Protein AF-A0A1C7M699-F1 (afdb_monomer_lite)

InterPro domains:
  IPR032675 Leucine-rich repeat domain superfamily [G3DSA:3.80.10.10] (109-268)

Structure (mmCIF, N/CA/C/O backbone):
data_AF-A0A1C7M699-F1
#
_entry.id   AF-A0A1C7M699-F1
#
loop_
_atom_site.group_PDB
_atom_site.id
_atom_site.type_symbol
_atom_site.label_atom_id
_atom_site.label_alt_id
_atom_site.label_comp_id
_atom_site.label_asym_id
_atom_site.label_entity_id
_atom_site.label_seq_id
_atom_site.pdbx_PDB_ins_code
_atom_site.Cartn_x
_atom_site.Cartn_y
_atom_site.Cartn_z
_atom_site.occupancy
_atom_site.B_iso_or_equiv
_atom_site.auth_seq_id
_atom_site.auth_comp_id
_atom_site.auth_asym_id
_atom_site.auth_atom_id
_atom_site.pdbx_PDB_model_num
ATOM 1 N N . MET A 1 1 ? 12.541 -23.273 16.757 1.00 56.81 1 MET A N 1
ATOM 2 C CA . MET A 1 1 ? 13.569 -22.897 15.774 1.00 56.81 1 MET A CA 1
ATOM 3 C C . MET A 1 1 ? 14.566 -22.031 16.507 1.00 56.81 1 MET A C 1
ATOM 5 O O . MET A 1 1 ? 14.138 -21.080 17.155 1.00 56.81 1 MET A O 1
ATOM 9 N N . GLY A 1 2 ? 15.830 -22.435 16.511 1.00 75.44 2 GLY A N 1
ATOM 10 C CA . GLY A 1 2 ? 16.943 -21.612 16.969 1.00 75.44 2 GLY A CA 1
ATOM 11 C C . GLY A 1 2 ? 17.259 -20.504 15.962 1.00 75.44 2 GLY A C 1
ATOM 12 O O . GLY A 1 2 ? 16.829 -20.591 14.807 1.00 75.44 2 GLY A O 1
ATOM 13 N N . CYS A 1 3 ? 17.984 -19.454 16.363 1.00 78.88 3 CYS A N 1
ATOM 14 C CA . CYS A 1 3 ? 18.378 -18.413 15.412 1.00 78.88 3 CYS A CA 1
ATOM 15 C C . CYS A 1 3 ? 19.473 -18.895 14.441 1.00 78.88 3 CYS A C 1
ATOM 17 O O . CYS A 1 3 ? 19.679 -18.270 13.405 1.00 78.88 3 CYS A O 1
ATOM 19 N N . TRP A 1 4 ? 20.127 -20.030 14.732 1.00 81.00 4 TRP A N 1
ATOM 20 C CA . TRP A 1 4 ? 21.183 -20.646 13.910 1.00 81.00 4 TRP A CA 1
ATOM 21 C C . TRP A 1 4 ? 20.722 -21.840 13.059 1.00 81.00 4 TRP A C 1
ATOM 23 O O . TRP A 1 4 ? 21.556 -22.561 12.520 1.00 81.00 4 TRP A O 1
ATOM 33 N N . ASP A 1 5 ? 19.416 -22.076 12.909 1.00 78.94 5 ASP A N 1
ATOM 34 C CA . ASP A 1 5 ? 18.894 -23.225 12.143 1.00 78.94 5 ASP A CA 1
ATOM 35 C C . ASP A 1 5 ? 19.101 -23.100 10.602 1.00 78.94 5 ASP A C 1
ATOM 37 O O . ASP A 1 5 ? 18.565 -23.905 9.839 1.00 78.94 5 ASP A O 1
ATOM 41 N N . GLY A 1 6 ? 19.884 -22.121 10.122 1.00 72.81 6 GLY A N 1
ATOM 42 C CA . GLY A 1 6 ? 20.216 -21.886 8.708 1.00 72.81 6 GLY A CA 1
ATOM 43 C C . GLY A 1 6 ? 21.717 -21.671 8.458 1.00 72.81 6 GLY A C 1
ATOM 44 O O . GLY A 1 6 ? 22.485 -21.454 9.389 1.00 72.81 6 GLY A O 1
ATOM 45 N N . ASP A 1 7 ? 22.141 -21.735 7.191 1.00 73.06 7 ASP A N 1
ATOM 46 C CA . ASP A 1 7 ? 23.533 -21.477 6.781 1.00 73.06 7 ASP A CA 1
ATOM 47 C C . ASP A 1 7 ? 23.835 -19.971 6.852 1.00 73.06 7 ASP A C 1
ATOM 49 O O . ASP A 1 7 ? 23.342 -19.188 6.038 1.00 73.06 7 ASP A O 1
ATOM 53 N N . ASN A 1 8 ? 24.598 -19.556 7.863 1.00 74.62 8 ASN A N 1
ATOM 54 C CA . ASN A 1 8 ? 24.895 -18.156 8.152 1.00 74.62 8 ASN A CA 1
ATOM 55 C C . ASN A 1 8 ? 26.379 -17.943 8.479 1.00 74.62 8 ASN A C 1
ATOM 57 O O . ASN A 1 8 ? 26.758 -17.481 9.556 1.00 74.62 8 ASN A O 1
ATOM 61 N N . ASN A 1 9 ? 27.229 -18.224 7.493 1.00 79.31 9 ASN A N 1
ATOM 62 C CA . ASN A 1 9 ? 28.676 -17.987 7.579 1.00 79.31 9 ASN A CA 1
ATOM 63 C C . ASN A 1 9 ? 29.046 -16.525 7.896 1.00 79.31 9 ASN A C 1
ATOM 65 O O . ASN A 1 9 ? 30.159 -16.268 8.350 1.00 79.31 9 ASN A O 1
ATOM 69 N N . ASP A 1 10 ? 28.113 -15.587 7.691 1.00 81.94 10 ASP A N 1
ATOM 70 C CA . ASP A 1 10 ? 28.313 -14.159 7.926 1.00 81.94 10 ASP A CA 1
ATOM 71 C C . ASP A 1 10 ? 27.672 -13.627 9.223 1.00 81.94 10 ASP A C 1
ATOM 73 O O . ASP A 1 10 ? 27.629 -12.420 9.452 1.00 81.94 10 ASP A O 1
ATOM 77 N N . GLY A 1 11 ? 27.164 -14.503 10.093 1.00 88.50 11 GLY A N 1
ATOM 78 C CA . GLY A 1 11 ? 26.433 -14.104 11.299 1.00 88.50 11 GLY A CA 1
ATOM 79 C C . GLY A 1 11 ? 24.981 -13.696 11.024 1.00 88.50 11 GLY A C 1
ATOM 80 O O . GLY A 1 11 ? 24.421 -13.972 9.963 1.00 88.50 11 GLY A O 1
ATOM 81 N N . ILE A 1 12 ? 24.333 -13.083 12.018 1.00 90.69 12 ILE A N 1
ATOM 82 C CA . ILE A 1 12 ? 22.897 -12.753 11.986 1.00 90.69 12 ILE A CA 1
ATOM 83 C C . ILE A 1 12 ? 22.698 -11.276 12.326 1.00 90.69 12 ILE A C 1
ATOM 85 O O . ILE A 1 12 ? 23.305 -10.777 13.266 1.00 90.69 12 ILE A O 1
ATOM 89 N N . CYS A 1 13 ? 21.813 -10.579 11.613 1.00 93.69 13 CYS A N 1
ATOM 90 C CA . CYS A 1 13 ? 21.301 -9.278 12.046 1.00 93.69 13 CYS A CA 1
ATOM 91 C C . CYS A 1 13 ? 19.999 -9.485 12.828 1.00 93.69 13 CYS A C 1
ATOM 93 O O . CYS A 1 13 ? 19.060 -10.093 12.313 1.00 93.69 13 CYS A O 1
ATOM 95 N N . VAL A 1 14 ? 19.944 -8.988 14.061 1.00 94.62 14 VAL A N 1
ATOM 96 C CA . VAL A 1 14 ? 18.761 -9.052 14.923 1.00 94.62 14 VAL A CA 1
ATOM 97 C C . VAL A 1 14 ? 18.186 -7.651 15.059 1.00 94.62 14 VAL A C 1
ATOM 99 O O . VAL A 1 14 ? 18.906 -6.714 15.401 1.00 94.62 14 VAL A O 1
ATOM 102 N N . ILE A 1 15 ? 16.883 -7.518 14.813 1.00 95.62 15 ILE A N 1
ATOM 103 C CA . ILE A 1 15 ? 16.127 -6.282 15.015 1.00 95.62 15 ILE A CA 1
ATOM 104 C C . ILE A 1 15 ? 14.999 -6.597 15.993 1.00 95.62 15 ILE A C 1
ATOM 106 O O . ILE A 1 15 ? 14.105 -7.384 15.683 1.00 95.62 15 ILE A O 1
ATOM 110 N N . ASP A 1 16 ? 15.051 -5.990 17.172 1.00 93.69 16 ASP A N 1
ATOM 111 C CA . ASP A 1 16 ? 13.983 -6.067 18.160 1.00 93.69 16 ASP A CA 1
ATOM 112 C C . ASP A 1 16 ? 12.990 -4.923 17.927 1.00 93.69 16 ASP A C 1
ATOM 114 O O . ASP A 1 16 ? 13.320 -3.741 18.060 1.00 93.69 16 ASP A O 1
ATOM 118 N N . ILE A 1 17 ? 11.766 -5.308 17.566 1.00 94.25 17 ILE A N 1
ATOM 119 C CA . ILE A 1 17 ? 10.632 -4.419 17.293 1.00 94.25 17 ILE A CA 1
ATOM 120 C C . ILE A 1 17 ? 9.542 -4.521 18.368 1.00 94.25 17 ILE A C 1
ATOM 122 O O . ILE A 1 17 ? 8.412 -4.097 18.131 1.00 94.25 17 ILE A O 1
ATOM 126 N N . THR A 1 18 ? 9.859 -5.077 19.545 1.00 86.19 18 THR A N 1
ATOM 127 C CA . THR A 1 18 ? 8.905 -5.219 20.661 1.00 86.19 18 THR A CA 1
ATOM 128 C C . THR A 1 18 ? 8.267 -3.879 21.029 1.00 86.19 18 THR A C 1
ATOM 130 O O . THR A 1 18 ? 7.071 -3.817 21.309 1.00 86.19 18 THR A O 1
ATOM 133 N N . ASN A 1 19 ? 9.040 -2.789 20.960 1.00 85.44 19 ASN A N 1
ATOM 134 C CA . ASN A 1 19 ? 8.513 -1.429 20.939 1.00 85.44 19 ASN A CA 1
ATOM 135 C C . ASN A 1 19 ? 8.731 -0.807 19.546 1.00 85.44 19 ASN A C 1
ATOM 137 O O . ASN A 1 19 ? 9.832 -0.329 19.269 1.00 85.44 19 ASN A O 1
ATOM 141 N N . PRO A 1 20 ? 7.702 -0.743 18.680 1.00 80.69 20 PRO A N 1
ATOM 142 C CA . PRO A 1 20 ? 7.838 -0.184 17.334 1.00 80.69 20 PRO A CA 1
ATOM 143 C C . PRO A 1 20 ? 8.286 1.285 17.292 1.00 80.69 20 PRO A C 1
ATOM 145 O O . PRO A 1 20 ? 8.799 1.733 16.270 1.00 80.69 20 PRO A O 1
ATOM 148 N N . ALA A 1 21 ? 8.093 2.041 18.380 1.00 80.75 21 ALA A N 1
ATOM 149 C CA . ALA A 1 21 ? 8.524 3.436 18.484 1.00 80.75 21 ALA A CA 1
ATOM 150 C C . ALA A 1 21 ? 9.994 3.599 18.924 1.00 80.75 21 ALA A C 1
ATOM 152 O O . ALA A 1 21 ? 10.534 4.697 18.817 1.00 80.75 21 ALA A O 1
ATOM 153 N N . ASP A 1 22 ? 10.632 2.535 19.420 1.00 88.38 22 ASP A N 1
ATOM 154 C CA . ASP A 1 22 ? 12.023 2.519 19.900 1.00 88.38 22 ASP A CA 1
ATOM 155 C C . ASP A 1 22 ? 12.692 1.175 19.539 1.00 88.38 22 ASP A C 1
ATOM 157 O O . ASP A 1 22 ? 12.978 0.364 20.429 1.00 88.38 22 ASP A O 1
ATOM 161 N N . PRO A 1 23 ? 12.884 0.882 18.236 1.00 93.69 23 PRO A N 1
ATOM 162 C CA . PRO A 1 23 ? 13.490 -0.371 17.811 1.00 93.69 23 PRO A CA 1
ATOM 163 C C . PRO A 1 23 ? 14.959 -0.438 18.239 1.00 93.69 23 PRO A C 1
ATOM 165 O O . PRO A 1 23 ? 15.664 0.574 18.295 1.00 93.69 23 PRO A O 1
ATOM 168 N N . SER A 1 24 ? 15.444 -1.650 18.489 1.00 96.31 24 SER A N 1
ATOM 169 C CA . SER A 1 24 ? 16.857 -1.893 18.782 1.00 96.31 24 SER A CA 1
ATOM 170 C C . SER A 1 24 ? 17.455 -2.938 17.847 1.00 96.31 24 SER A C 1
ATOM 172 O O . SER A 1 24 ? 16.728 -3.711 17.227 1.00 96.31 24 SER A O 1
ATOM 174 N N . TYR A 1 25 ? 18.780 -2.941 17.696 1.00 96.88 25 TYR A N 1
ATOM 175 C CA . TYR A 1 25 ? 19.470 -3.873 16.801 1.00 96.88 25 TYR A CA 1
ATOM 176 C C . TYR A 1 25 ? 20.740 -4.462 17.417 1.00 96.88 25 TYR A C 1
ATOM 178 O O . TYR A 1 25 ? 21.333 -3.883 18.325 1.00 96.88 25 TYR A O 1
ATOM 186 N N . CYS A 1 26 ? 21.195 -5.596 16.899 1.00 97.12 26 CYS A N 1
ATOM 187 C CA . CYS A 1 26 ? 22.586 -6.022 17.018 1.00 97.12 26 CYS A CA 1
ATOM 188 C C . CYS A 1 26 ? 22.962 -6.936 15.849 1.00 97.12 26 CYS A C 1
ATOM 190 O O . CYS A 1 26 ? 22.103 -7.456 15.136 1.00 97.12 26 CYS A O 1
ATOM 192 N N . PHE A 1 27 ? 24.259 -7.147 15.668 1.00 95.75 27 PHE A N 1
ATOM 193 C CA . PHE A 1 27 ? 24.766 -8.251 14.864 1.00 95.75 27 PHE A CA 1
ATOM 194 C C . PHE A 1 27 ? 25.201 -9.366 15.802 1.00 95.75 27 PHE A C 1
ATOM 196 O O . PHE A 1 27 ? 25.768 -9.086 16.848 1.00 95.75 27 PHE A O 1
ATOM 203 N N . VAL A 1 28 ? 24.961 -10.622 15.460 1.00 94.25 28 VAL A N 1
ATOM 204 C CA . VAL A 1 28 ? 25.408 -11.756 16.265 1.00 94.25 28 VAL A CA 1
ATOM 205 C C . VAL A 1 28 ? 26.428 -12.548 15.472 1.00 94.25 28 VAL A C 1
ATOM 207 O O . VAL A 1 28 ? 26.118 -13.097 14.414 1.00 94.25 28 VAL A O 1
ATOM 210 N N . LEU A 1 29 ? 27.635 -12.627 16.023 1.00 90.94 29 LEU A N 1
ATOM 211 C CA . LEU A 1 29 ? 28.705 -13.503 15.562 1.00 90.94 29 LEU A CA 1
ATOM 212 C C . LEU A 1 29 ? 29.189 -14.309 16.769 1.00 90.94 29 LEU A C 1
ATOM 214 O O . LEU A 1 29 ? 29.319 -13.757 17.858 1.00 90.94 29 LEU A O 1
ATOM 218 N N . ASP A 1 30 ? 29.370 -15.620 16.611 1.00 86.44 30 ASP A N 1
ATOM 219 C CA . ASP A 1 30 ? 29.814 -16.515 17.692 1.00 86.44 30 ASP A CA 1
ATOM 220 C C . ASP A 1 30 ? 29.001 -16.402 19.001 1.00 86.44 30 ASP A C 1
ATOM 222 O O . ASP A 1 30 ? 29.511 -16.613 20.100 1.00 86.44 30 ASP A O 1
ATOM 226 N N . ARG A 1 31 ? 27.692 -16.128 18.880 1.00 85.56 31 ARG A N 1
ATOM 227 C CA . ARG A 1 31 ? 26.733 -15.947 19.994 1.00 85.56 31 ARG A CA 1
ATOM 228 C C . ARG A 1 31 ? 26.980 -14.715 20.869 1.00 85.56 31 ARG A C 1
ATOM 230 O O . ARG A 1 31 ? 26.417 -14.625 21.961 1.00 85.56 31 ARG A O 1
ATOM 237 N N . GLU A 1 32 ? 27.751 -13.750 20.386 1.00 91.06 32 GLU A N 1
ATOM 238 C CA . GLU A 1 32 ? 27.921 -12.459 21.043 1.00 91.06 32 GLU A CA 1
ATOM 239 C C . GLU A 1 32 ? 27.205 -11.352 20.259 1.00 91.06 32 GLU A C 1
ATOM 241 O O . GLU A 1 32 ? 27.366 -11.265 19.040 1.00 91.06 32 GLU A O 1
ATOM 246 N N . PRO A 1 33 ? 26.404 -10.498 20.927 1.00 95.44 33 PRO A N 1
ATOM 247 C CA . PRO A 1 33 ? 25.862 -9.307 20.296 1.00 95.44 33 PRO A CA 1
ATOM 248 C C . PRO A 1 33 ? 26.978 -8.279 20.081 1.00 95.44 33 PRO A C 1
ATOM 250 O O . PRO A 1 33 ? 27.633 -7.834 21.024 1.00 95.44 33 PRO A O 1
ATOM 253 N N . LEU A 1 34 ? 27.143 -7.874 18.832 1.00 96.00 34 LEU A N 1
ATOM 254 C CA . LEU A 1 34 ? 28.093 -6.897 18.332 1.00 96.00 34 LEU A CA 1
ATOM 255 C C . LEU A 1 34 ? 27.352 -5.645 17.858 1.00 96.00 34 LEU A C 1
ATOM 257 O O . LEU A 1 34 ? 26.265 -5.717 17.275 1.00 96.00 34 LEU A O 1
ATOM 261 N N . SER A 1 35 ? 27.970 -4.486 18.068 1.00 95.75 35 SER A N 1
ATOM 262 C CA . SER A 1 35 ? 27.571 -3.256 17.388 1.00 95.75 35 SER A CA 1
ATOM 263 C C . SER A 1 35 ? 27.876 -3.336 15.894 1.00 95.75 35 SER A C 1
ATOM 265 O O . SER A 1 35 ? 28.683 -4.157 15.451 1.00 95.75 35 SER A O 1
ATOM 267 N N . GLY A 1 36 ? 27.277 -2.446 15.099 1.00 93.44 36 GLY A N 1
ATOM 268 C CA . GLY A 1 36 ? 27.595 -2.368 13.673 1.00 93.44 36 GLY A CA 1
ATOM 269 C C . GLY A 1 36 ? 29.070 -2.113 13.379 1.00 93.44 36 GLY A C 1
ATOM 270 O O . GLY A 1 36 ? 29.613 -2.680 12.434 1.00 93.44 36 GLY A O 1
ATOM 271 N N . GLU A 1 37 ? 29.739 -1.331 14.229 1.00 94.88 37 GLU A N 1
ATOM 272 C CA . GLU A 1 37 ? 31.186 -1.130 14.147 1.00 94.88 37 GLU A CA 1
ATOM 273 C C . GLU A 1 37 ? 31.958 -2.412 14.460 1.00 94.88 37 GLU A C 1
ATOM 275 O O . GLU A 1 37 ? 32.829 -2.807 13.693 1.00 94.88 37 GLU A O 1
ATOM 280 N N . GLN A 1 38 ? 31.632 -3.093 15.558 1.00 95.31 38 GLN A N 1
ATOM 281 C CA . GLN A 1 38 ? 32.324 -4.328 15.928 1.00 95.31 38 GLN A CA 1
ATOM 282 C C . GLN A 1 38 ? 32.173 -5.396 14.841 1.00 95.31 38 GLN A C 1
ATOM 284 O O . GLN A 1 38 ? 33.153 -6.034 14.469 1.00 95.31 38 GLN A O 1
ATOM 289 N N . TYR A 1 39 ? 30.968 -5.535 14.287 1.00 94.31 39 TYR A N 1
ATOM 290 C CA . TYR A 1 39 ? 30.682 -6.488 13.223 1.00 94.31 39 TYR A CA 1
ATOM 291 C C . TYR A 1 39 ? 31.450 -6.177 11.934 1.00 94.31 39 TYR A C 1
ATOM 293 O O . TYR A 1 39 ? 32.164 -7.039 11.423 1.00 94.31 39 TYR A O 1
ATOM 301 N N . ILE A 1 40 ? 31.375 -4.941 11.418 1.00 92.38 40 ILE A N 1
ATOM 302 C CA . ILE A 1 40 ? 32.048 -4.596 10.155 1.00 92.38 40 ILE A CA 1
ATOM 303 C C . ILE A 1 40 ? 33.575 -4.710 10.271 1.00 92.38 40 ILE A C 1
ATOM 305 O O . ILE A 1 40 ? 34.236 -5.077 9.300 1.00 92.38 40 ILE A O 1
ATOM 309 N N . ARG A 1 41 ? 34.142 -4.461 11.461 1.00 92.25 41 ARG A N 1
ATOM 310 C CA . ARG A 1 41 ? 35.585 -4.577 11.722 1.00 92.25 41 ARG A CA 1
ATOM 311 C C . ARG A 1 41 ? 36.096 -6.012 11.731 1.00 92.25 41 ARG A C 1
ATOM 313 O O . ARG A 1 41 ? 37.281 -6.205 11.470 1.00 92.25 41 ARG A O 1
ATOM 320 N N . THR A 1 42 ? 35.230 -7.001 11.941 1.00 90.56 42 THR A N 1
ATOM 321 C CA . THR A 1 42 ? 35.590 -8.414 11.757 1.00 90.56 42 THR A CA 1
ATOM 322 C C . THR A 1 42 ? 35.960 -8.719 10.301 1.00 90.56 42 THR A C 1
ATOM 324 O O . THR A 1 42 ? 36.857 -9.518 10.047 1.00 90.56 42 THR A O 1
ATOM 327 N N . TYR A 1 43 ? 35.317 -8.045 9.342 1.00 85.94 43 TYR A N 1
ATOM 328 C CA . TYR A 1 43 ? 35.539 -8.246 7.903 1.00 85.94 43 TYR A CA 1
ATOM 329 C C . TYR A 1 43 ? 36.502 -7.229 7.292 1.00 85.94 43 TYR A C 1
ATOM 331 O O . TYR A 1 43 ? 37.261 -7.550 6.376 1.00 85.94 43 TYR A O 1
ATOM 339 N N . TYR A 1 44 ? 36.485 -6.003 7.811 1.00 88.75 44 TYR A N 1
ATOM 340 C CA . TYR A 1 44 ? 37.300 -4.888 7.345 1.00 88.75 44 TYR A CA 1
ATOM 341 C C . TYR A 1 44 ? 38.092 -4.295 8.519 1.00 88.75 44 TYR A C 1
ATOM 343 O O . TYR A 1 44 ? 37.738 -3.225 9.033 1.00 88.75 44 TYR A O 1
ATOM 351 N N . PRO A 1 45 ? 39.158 -4.989 8.972 1.00 88.25 45 PRO A N 1
ATOM 352 C CA . PRO A 1 45 ? 40.054 -4.462 9.990 1.00 88.25 45 PRO A CA 1
ATOM 353 C C . PRO A 1 45 ? 40.621 -3.108 9.566 1.00 88.25 45 PRO A C 1
ATOM 355 O O . PRO A 1 45 ? 40.822 -2.859 8.374 1.00 88.25 45 PRO A O 1
ATOM 358 N N . ILE A 1 46 ? 40.902 -2.250 10.548 1.00 86.88 46 ILE A N 1
ATOM 359 C CA . ILE A 1 46 ? 41.559 -0.962 10.303 1.00 86.88 46 ILE A CA 1
ATOM 360 C C . ILE A 1 46 ? 42.887 -1.249 9.581 1.00 86.88 46 ILE A C 1
ATOM 362 O O . ILE A 1 46 ? 43.677 -2.050 10.089 1.00 86.88 46 ILE A O 1
ATOM 366 N N . PRO A 1 47 ? 43.133 -0.672 8.392 1.00 81.19 47 PRO A N 1
ATOM 367 C CA . PRO A 1 47 ? 44.378 -0.906 7.673 1.00 81.19 47 PRO A CA 1
ATOM 368 C C . PRO A 1 47 ? 45.567 -0.416 8.509 1.00 81.19 47 PRO A C 1
ATOM 370 O O . PRO A 1 47 ? 45.584 0.728 8.953 1.00 81.19 47 PRO A O 1
ATOM 373 N N . GLU A 1 48 ? 46.552 -1.291 8.731 1.00 82.44 48 GLU A N 1
ATOM 374 C CA . GLU A 1 48 ? 47.774 -0.954 9.479 1.00 82.44 48 GLU A CA 1
ATOM 375 C C . GLU A 1 48 ? 48.728 -0.060 8.665 1.00 82.44 48 GLU A C 1
ATOM 377 O O . GLU A 1 48 ? 49.491 0.697 9.255 1.00 82.44 48 GLU A O 1
ATOM 382 N N . ASP A 1 49 ? 48.632 -0.095 7.328 1.00 79.38 49 ASP A N 1
ATOM 383 C CA . ASP A 1 49 ? 49.426 0.707 6.391 1.00 79.38 49 ASP A CA 1
ATOM 384 C C . ASP A 1 49 ? 48.563 1.227 5.223 1.00 79.38 49 ASP A C 1
ATOM 386 O O . ASP A 1 49 ? 47.740 0.501 4.660 1.00 79.38 49 ASP A O 1
ATOM 390 N N . GLU A 1 50 ? 48.804 2.471 4.792 1.00 68.12 50 GLU A N 1
ATOM 391 C CA . GLU A 1 50 ? 48.087 3.151 3.691 1.00 68.12 50 GLU A CA 1
ATOM 392 C C . GLU A 1 50 ? 48.355 2.543 2.288 1.00 68.12 50 GLU A C 1
ATOM 394 O O . GLU A 1 50 ? 47.818 3.012 1.284 1.00 68.12 50 GLU A O 1
ATOM 399 N N . GLY A 1 51 ? 49.201 1.509 2.186 1.00 60.59 51 GLY A N 1
ATOM 400 C CA . GLY A 1 51 ? 49.855 1.100 0.936 1.00 60.59 51 GLY A CA 1
ATOM 401 C C . GLY A 1 51 ? 49.174 0.027 0.072 1.00 60.59 51 GLY A C 1
ATOM 402 O O . GLY A 1 51 ? 49.517 -0.081 -1.103 1.00 60.59 51 GLY A O 1
ATOM 403 N N . GLU A 1 52 ? 48.219 -0.759 0.582 1.00 55.28 52 GLU A N 1
ATOM 404 C CA . GLU A 1 52 ? 47.600 -1.867 -0.178 1.00 55.28 52 GLU A CA 1
ATOM 405 C C . GLU A 1 52 ? 46.074 -1.721 -0.291 1.00 55.28 52 GLU A C 1
ATOM 407 O O . GLU A 1 52 ? 45.292 -2.366 0.408 1.00 55.28 52 GLU A O 1
ATOM 412 N N . VAL A 1 53 ? 45.631 -0.869 -1.221 1.00 55.03 53 VAL A N 1
ATOM 413 C CA . VAL A 1 53 ? 44.205 -0.587 -1.485 1.00 55.03 53 VAL A CA 1
ATOM 414 C C . VAL A 1 53 ? 43.796 -1.075 -2.877 1.00 55.03 53 VAL A C 1
ATOM 416 O O . VAL A 1 53 ? 43.268 -0.334 -3.705 1.00 55.03 53 VAL A O 1
ATOM 419 N N . HIS A 1 54 ? 44.048 -2.345 -3.191 1.00 49.94 54 HIS A N 1
ATOM 420 C CA . HIS A 1 54 ? 43.401 -2.989 -4.337 1.00 49.94 54 HIS A CA 1
ATOM 421 C C . HIS A 1 54 ? 42.429 -4.054 -3.839 1.00 49.94 54 HIS A C 1
ATOM 423 O O . HIS A 1 54 ? 42.812 -5.152 -3.456 1.00 49.94 54 HIS A O 1
ATOM 429 N N . GLY A 1 55 ? 41.143 -3.688 -3.826 1.00 58.94 55 GLY A N 1
ATOM 430 C CA . GLY A 1 55 ? 40.024 -4.596 -3.561 1.00 58.94 55 GLY A CA 1
ATOM 431 C C . GLY A 1 55 ? 39.292 -4.391 -2.232 1.00 58.94 55 GLY A C 1
ATOM 432 O O . GLY A 1 55 ? 38.152 -4.843 -2.131 1.00 58.94 55 GLY A O 1
ATOM 433 N N . ARG A 1 56 ? 39.876 -3.685 -1.253 1.00 64.50 56 ARG A N 1
ATOM 434 C CA . ARG A 1 56 ? 39.208 -3.380 0.027 1.00 64.50 56 ARG A CA 1
ATOM 435 C C . ARG A 1 56 ? 38.186 -2.251 -0.131 1.00 64.50 56 ARG A C 1
ATOM 437 O O . ARG A 1 56 ? 38.402 -1.312 -0.896 1.00 64.50 56 ARG A O 1
ATOM 444 N N . ILE A 1 57 ? 37.066 -2.361 0.584 1.00 71.44 57 ILE A N 1
ATOM 445 C CA . ILE A 1 57 ? 36.139 -1.243 0.802 1.00 71.44 57 ILE A CA 1
ATOM 446 C C . ILE A 1 57 ? 36.944 -0.098 1.437 1.00 71.44 57 ILE A C 1
ATOM 448 O O . ILE A 1 57 ? 37.775 -0.359 2.307 1.00 71.44 57 ILE A O 1
ATOM 452 N N . SER A 1 58 ? 36.754 1.144 0.978 1.00 82.06 58 SER A N 1
ATOM 453 C CA . SER A 1 58 ? 37.474 2.280 1.562 1.00 82.06 58 SER A CA 1
ATOM 454 C C . SER A 1 58 ? 37.097 2.447 3.034 1.00 82.06 58 SER A C 1
ATOM 456 O O . SER A 1 58 ? 35.938 2.253 3.403 1.00 82.06 58 SER A O 1
ATOM 458 N N . GLU A 1 59 ? 38.060 2.840 3.866 1.00 86.44 59 GLU A N 1
ATOM 459 C CA . GLU A 1 59 ? 37.820 3.142 5.283 1.00 86.44 59 GLU A CA 1
ATOM 460 C C . GLU A 1 59 ? 36.686 4.169 5.450 1.00 86.44 59 GLU A C 1
ATOM 462 O O . GLU A 1 59 ? 35.799 3.997 6.283 1.00 86.44 59 GLU A O 1
ATOM 467 N N . ASP A 1 60 ? 36.620 5.161 4.559 1.00 83.44 60 ASP A N 1
ATOM 468 C CA . ASP A 1 60 ? 35.525 6.133 4.504 1.00 83.44 60 ASP A CA 1
ATOM 469 C C . ASP A 1 60 ? 34.146 5.478 4.343 1.00 83.44 60 ASP A C 1
ATOM 471 O O . ASP A 1 60 ? 33.169 5.917 4.949 1.00 83.44 60 ASP A O 1
ATOM 475 N N . SER A 1 61 ? 34.044 4.409 3.548 1.00 84.00 61 SER A N 1
ATOM 476 C CA . SER A 1 61 ? 32.783 3.680 3.368 1.00 84.00 61 SER A CA 1
ATOM 477 C C . SER A 1 61 ? 32.398 2.906 4.632 1.00 84.00 61 SER A C 1
ATOM 479 O O . SER A 1 61 ? 31.218 2.875 4.981 1.00 84.00 61 SER A O 1
ATOM 481 N N . VAL A 1 62 ? 33.376 2.328 5.341 1.00 87.69 62 VAL A N 1
ATOM 482 C CA . VAL A 1 62 ? 33.161 1.666 6.640 1.00 87.69 62 VAL A CA 1
ATOM 483 C C . VAL A 1 62 ? 32.657 2.678 7.668 1.00 87.69 62 VAL A C 1
ATOM 485 O O . VAL A 1 62 ? 31.610 2.466 8.278 1.00 87.69 62 VAL A O 1
ATOM 488 N N . LEU A 1 63 ? 33.332 3.821 7.804 1.00 89.62 63 LEU A N 1
ATOM 489 C CA . LEU A 1 63 ? 32.938 4.889 8.727 1.00 89.62 63 LEU A CA 1
ATOM 490 C C . LEU A 1 63 ? 31.561 5.474 8.384 1.00 89.62 63 LEU A C 1
ATOM 492 O O . LEU A 1 63 ? 30.757 5.759 9.276 1.00 89.62 63 LEU A O 1
ATOM 496 N N . LYS A 1 64 ? 31.240 5.604 7.092 1.00 88.62 64 LYS A N 1
ATOM 497 C CA . LYS A 1 64 ? 29.914 6.036 6.640 1.00 88.62 64 LYS A CA 1
ATOM 498 C C . LYS A 1 64 ? 28.825 5.027 7.020 1.00 88.62 64 LYS A C 1
ATOM 500 O O . LYS A 1 64 ? 27.764 5.436 7.478 1.00 88.62 64 LYS A O 1
ATOM 505 N N . ALA A 1 65 ? 29.086 3.727 6.885 1.00 87.94 65 ALA A N 1
ATOM 506 C CA . ALA A 1 65 ? 28.141 2.689 7.298 1.00 87.94 65 ALA A CA 1
ATOM 507 C C . ALA A 1 65 ? 27.934 2.677 8.822 1.00 87.94 65 ALA A C 1
ATOM 509 O O . ALA A 1 65 ? 26.794 2.681 9.282 1.00 87.94 65 ALA A O 1
ATOM 510 N N . VAL A 1 66 ? 29.020 2.743 9.602 1.00 91.38 66 VAL A N 1
ATOM 511 C CA . VAL A 1 66 ? 28.972 2.788 11.075 1.00 91.38 66 VAL A CA 1
ATOM 512 C C . VAL A 1 66 ? 28.221 4.019 11.571 1.00 91.38 66 VAL A C 1
ATOM 514 O O . VAL A 1 66 ? 27.363 3.912 12.445 1.00 91.38 66 VAL A O 1
ATOM 517 N N . SER A 1 67 ? 28.501 5.189 10.996 1.00 91.38 67 SER A N 1
ATOM 518 C CA . SER A 1 67 ? 27.818 6.422 11.392 1.00 91.38 67 SER A CA 1
ATOM 519 C C . SER A 1 67 ? 26.320 6.396 11.073 1.00 91.38 67 SER A C 1
ATOM 521 O O . SER A 1 67 ? 25.547 6.955 11.846 1.00 91.38 67 SER A O 1
ATOM 523 N N . GLY A 1 68 ? 25.892 5.688 10.019 1.00 88.00 68 GLY A N 1
ATOM 524 C CA . GLY A 1 68 ? 24.478 5.538 9.653 1.00 88.00 68 GLY A CA 1
ATOM 525 C C . GLY A 1 68 ? 23.607 4.810 10.685 1.00 88.00 68 GLY A C 1
ATOM 526 O O . GLY A 1 68 ? 22.395 4.997 10.687 1.00 88.00 68 GLY A O 1
ATOM 527 N N . ILE A 1 69 ? 24.210 4.013 11.570 1.00 89.56 69 ILE A N 1
ATOM 528 C CA . ILE A 1 69 ? 23.522 3.261 12.641 1.00 89.56 69 ILE A CA 1
ATOM 529 C C . ILE A 1 69 ? 24.039 3.619 14.041 1.00 89.56 69 ILE A C 1
ATOM 531 O O . ILE A 1 69 ? 23.671 2.991 15.038 1.00 89.56 69 ILE A O 1
ATOM 535 N N . SER A 1 70 ? 24.894 4.639 14.130 1.00 88.50 70 SER A N 1
ATOM 536 C CA . SER A 1 70 ? 25.381 5.163 15.400 1.00 88.50 70 SER A CA 1
ATOM 537 C C . SER A 1 70 ? 24.240 5.856 16.145 1.00 88.50 70 SER A C 1
ATOM 539 O O . SER A 1 70 ? 23.507 6.661 15.576 1.00 88.50 70 SER A O 1
ATOM 541 N N . GLY A 1 71 ? 24.071 5.527 17.425 1.00 86.88 71 GLY A N 1
ATOM 542 C CA . GLY A 1 71 ? 22.996 6.063 18.265 1.00 86.88 71 GLY A CA 1
ATOM 543 C C . GLY A 1 71 ? 21.693 5.261 18.247 1.00 86.88 71 GLY A C 1
ATOM 544 O O . GLY A 1 71 ? 20.828 5.530 19.077 1.00 86.88 71 GLY A O 1
ATOM 545 N N . VAL A 1 72 ? 21.556 4.250 17.381 1.00 91.56 72 VAL A N 1
ATOM 546 C CA . VAL A 1 72 ? 20.441 3.295 17.478 1.00 91.56 72 VAL A CA 1
ATOM 547 C C . VAL A 1 72 ? 20.684 2.365 18.671 1.00 91.56 72 VAL A C 1
ATOM 549 O O . VAL A 1 72 ? 21.806 1.908 18.907 1.00 91.56 72 VAL A O 1
ATOM 552 N N . LYS A 1 73 ? 19.630 2.106 19.449 1.00 95.69 73 LYS A N 1
ATOM 553 C CA . LYS A 1 73 ? 19.673 1.264 20.647 1.00 95.69 73 LYS A CA 1
ATOM 554 C C . LYS A 1 73 ? 20.144 -0.151 20.304 1.00 95.69 73 LYS A C 1
ATOM 556 O O . LYS A 1 73 ? 19.734 -0.730 19.302 1.00 95.69 73 LYS A O 1
ATOM 561 N N . MET A 1 74 ? 20.990 -0.710 21.161 1.00 96.75 74 MET A N 1
ATOM 562 C CA . MET A 1 74 ? 21.529 -2.059 21.004 1.00 96.75 74 MET A CA 1
ATOM 563 C C . MET A 1 74 ? 20.637 -3.103 21.682 1.00 96.75 74 MET A C 1
ATOM 565 O O . MET A 1 74 ? 20.259 -2.920 22.841 1.00 96.75 74 MET A O 1
ATOM 569 N N . VAL A 1 75 ? 20.386 -4.224 21.005 1.00 96.81 75 VAL A N 1
ATOM 570 C CA . VAL A 1 75 ? 19.838 -5.438 21.630 1.00 96.81 75 VAL A CA 1
ATOM 571 C C . VAL A 1 75 ? 20.892 -6.017 22.572 1.00 96.81 75 VAL A C 1
ATOM 573 O O . VAL A 1 75 ? 22.061 -6.172 22.207 1.00 96.81 75 VAL A O 1
ATOM 576 N N . THR A 1 76 ? 20.492 -6.337 23.801 1.00 96.06 76 THR A N 1
ATOM 577 C CA . THR A 1 76 ? 21.397 -6.891 24.813 1.00 96.06 76 THR A CA 1
ATOM 578 C C . THR A 1 76 ? 21.424 -8.418 24.774 1.00 96.06 76 THR A C 1
ATOM 580 O O . THR A 1 76 ? 20.526 -9.072 24.246 1.00 96.06 76 THR A O 1
ATOM 583 N N . LEU A 1 77 ? 22.460 -9.009 25.377 1.00 95.81 77 LEU A N 1
ATOM 584 C CA . LEU A 1 77 ? 22.564 -10.465 25.512 1.00 95.81 77 LEU A CA 1
ATOM 585 C C . LEU A 1 77 ? 21.399 -11.049 26.326 1.00 95.81 77 LEU A C 1
ATOM 587 O O . LEU A 1 77 ? 20.974 -12.167 26.069 1.00 95.81 77 LEU A O 1
ATOM 591 N N . GLU A 1 78 ? 20.878 -10.289 27.288 1.00 95.81 78 GLU A N 1
ATOM 592 C CA . GLU A 1 78 ? 19.690 -10.633 28.064 1.00 95.81 78 GLU A CA 1
ATOM 593 C C . GLU A 1 78 ? 18.464 -10.803 27.166 1.00 95.81 78 GLU A C 1
ATOM 595 O O . GLU A 1 78 ? 17.801 -11.832 27.247 1.00 95.81 78 GLU A O 1
ATOM 600 N N . VAL A 1 79 ? 18.213 -9.841 26.271 1.00 94.88 79 VAL A N 1
ATOM 601 C CA . VAL A 1 79 ? 17.093 -9.895 25.317 1.00 94.88 79 VAL A CA 1
ATOM 602 C C . VAL A 1 79 ? 17.263 -11.075 24.354 1.00 94.88 79 VAL A C 1
ATOM 604 O O . VAL A 1 79 ? 16.308 -11.804 24.090 1.00 94.88 79 VAL A O 1
ATOM 607 N N . LEU A 1 80 ? 18.490 -11.346 23.889 1.00 95.56 80 LEU A N 1
ATOM 608 C CA . LEU A 1 80 ? 18.771 -12.536 23.074 1.00 95.56 80 LEU A CA 1
ATOM 609 C C . LEU A 1 80 ? 18.540 -13.847 23.843 1.00 95.56 80 LEU A C 1
ATOM 611 O O . LEU A 1 80 ? 18.025 -14.804 23.274 1.00 95.56 80 LEU A O 1
ATOM 615 N N . ALA A 1 81 ? 18.902 -13.909 25.127 1.00 94.88 81 ALA A N 1
ATOM 616 C CA . ALA A 1 81 ? 18.686 -15.083 25.975 1.00 94.88 81 ALA A CA 1
ATOM 617 C C . ALA A 1 81 ? 17.221 -15.268 26.393 1.00 94.88 81 ALA A C 1
ATOM 619 O O . ALA A 1 81 ? 16.824 -16.387 26.714 1.00 94.88 81 ALA A O 1
ATOM 620 N N . GLU A 1 82 ? 16.421 -14.205 26.384 1.00 93.75 82 GLU A N 1
ATOM 621 C CA . GLU A 1 82 ? 14.970 -14.281 26.525 1.00 93.75 82 GLU A CA 1
ATOM 622 C C . GLU A 1 82 ? 14.330 -14.869 25.260 1.00 93.75 82 GLU A C 1
ATOM 624 O O . GLU A 1 82 ? 13.553 -15.820 25.353 1.00 93.75 82 GLU A O 1
ATOM 629 N N . ALA A 1 83 ? 14.708 -14.361 24.081 1.00 92.56 83 ALA A N 1
ATOM 630 C CA . ALA A 1 83 ? 14.167 -14.805 22.797 1.00 92.56 83 ALA A CA 1
ATOM 631 C C . ALA A 1 83 ? 14.632 -16.220 22.395 1.00 92.56 83 ALA A C 1
ATOM 633 O O . ALA A 1 83 ? 13.827 -17.031 21.931 1.00 92.56 83 ALA A O 1
ATOM 634 N N . TRP A 1 84 ? 15.913 -16.543 22.613 1.00 94.25 84 TRP A N 1
ATOM 635 C CA . TRP A 1 84 ? 16.532 -17.837 22.287 1.00 94.25 84 TRP A CA 1
ATOM 636 C C . TRP A 1 84 ? 17.326 -18.411 23.474 1.00 94.25 84 TRP A C 1
ATOM 638 O O . TRP A 1 84 ? 18.566 -18.440 23.472 1.00 94.25 84 TRP A O 1
ATOM 648 N N . PRO A 1 85 ? 16.633 -18.927 24.507 1.00 93.56 85 PRO A N 1
ATOM 649 C CA . PRO A 1 85 ? 17.284 -19.328 25.750 1.00 93.56 85 PRO A CA 1
ATOM 650 C C . PRO A 1 85 ? 18.310 -20.450 25.590 1.00 93.56 85 PRO A C 1
ATOM 652 O O . PRO A 1 85 ? 19.356 -20.423 26.238 1.00 93.56 85 PRO A O 1
ATOM 655 N N . ASP A 1 86 ? 18.054 -21.420 24.715 1.00 92.62 86 ASP A N 1
ATOM 656 C CA . ASP A 1 86 ? 18.947 -22.571 24.529 1.00 92.62 86 ASP A CA 1
ATOM 657 C C . ASP A 1 86 ? 20.291 -22.192 23.878 1.00 92.62 86 ASP A C 1
ATOM 659 O O . ASP A 1 86 ? 21.289 -22.907 24.021 1.00 92.62 86 ASP A O 1
ATOM 663 N N . GLU A 1 87 ? 20.348 -21.042 23.204 1.00 92.62 87 GLU A N 1
ATOM 664 C CA . GLU A 1 87 ? 21.521 -20.588 22.458 1.00 92.62 87 GLU A CA 1
ATOM 665 C C . GLU A 1 87 ? 22.387 -19.621 23.269 1.00 92.62 87 GLU A C 1
ATOM 667 O O . GLU A 1 87 ? 23.612 -19.793 23.316 1.00 92.62 87 GLU A O 1
ATOM 672 N N . PHE A 1 88 ? 21.758 -18.661 23.959 1.00 94.69 88 PHE A N 1
ATOM 673 C CA . PHE A 1 88 ? 22.452 -17.543 24.611 1.00 94.69 88 PHE A CA 1
ATOM 674 C C . PHE A 1 88 ? 22.528 -17.637 26.140 1.00 94.69 88 PHE A C 1
ATOM 676 O O . PHE A 1 88 ? 23.366 -16.958 26.736 1.00 94.69 88 PHE A O 1
ATOM 683 N N . ARG A 1 89 ? 21.752 -18.509 26.807 1.00 93.38 89 ARG A N 1
ATOM 684 C CA . ARG A 1 89 ? 21.786 -18.621 28.283 1.00 93.38 89 ARG A CA 1
ATOM 685 C C . ARG A 1 89 ? 23.184 -18.938 28.818 1.00 93.38 89 ARG A C 1
ATOM 687 O O . ARG A 1 89 ? 23.613 -18.328 29.788 1.00 93.38 89 ARG A O 1
ATOM 694 N N . LYS A 1 90 ? 23.938 -19.817 28.148 1.00 91.62 90 LYS A N 1
ATOM 695 C CA . LYS A 1 90 ? 25.321 -20.148 28.546 1.00 91.62 90 LYS A CA 1
ATOM 696 C C . LYS A 1 90 ? 26.268 -18.950 28.455 1.00 91.62 90 LYS A C 1
ATOM 698 O O . LYS A 1 90 ? 27.146 -18.801 29.304 1.00 91.62 90 LYS A O 1
ATOM 703 N N . ALA A 1 91 ? 26.110 -18.114 27.429 1.00 90.38 91 ALA A N 1
ATOM 704 C CA . ALA A 1 91 ? 26.912 -16.905 27.261 1.00 90.38 91 ALA A CA 1
ATOM 705 C C . ALA A 1 91 ? 26.575 -15.881 28.355 1.00 90.38 91 ALA A C 1
ATOM 707 O O . ALA A 1 91 ? 27.477 -15.287 28.946 1.00 90.38 91 ALA A O 1
ATOM 708 N N . LEU A 1 92 ? 25.285 -15.745 28.687 1.00 91.38 92 LEU A N 1
ATOM 709 C CA . LEU A 1 92 ? 24.821 -14.885 29.772 1.00 91.38 92 LEU A CA 1
ATOM 710 C C . LEU A 1 92 ? 25.380 -15.336 31.132 1.00 91.38 92 LEU A C 1
ATOM 712 O O . LEU A 1 92 ? 26.024 -14.547 31.820 1.00 91.38 92 LEU A O 1
ATOM 716 N N . GLU A 1 93 ? 25.240 -16.623 31.461 1.00 91.75 93 GLU A N 1
ATOM 717 C CA . GLU A 1 93 ? 25.775 -17.224 32.693 1.00 91.75 93 GLU A CA 1
ATOM 718 C C . GLU A 1 93 ? 27.299 -17.051 32.808 1.00 91.75 93 GLU A C 1
ATOM 720 O O . GLU A 1 93 ? 27.820 -16.736 33.880 1.00 91.75 93 GLU A O 1
ATOM 725 N N . SER A 1 94 ? 28.026 -17.207 31.696 1.00 89.12 94 SER A N 1
ATOM 726 C CA . SER A 1 94 ? 29.484 -17.025 31.654 1.00 89.12 94 SER A CA 1
ATOM 727 C C . SER A 1 94 ? 29.887 -15.574 31.925 1.00 89.12 94 SER A C 1
ATOM 729 O O . SER A 1 94 ? 30.843 -15.322 32.662 1.00 89.12 94 SER A O 1
ATOM 731 N N . ARG A 1 95 ? 29.138 -14.608 31.379 1.00 86.75 95 ARG A N 1
ATOM 732 C CA . ARG A 1 95 ? 29.376 -13.175 31.592 1.00 86.75 95 ARG A CA 1
ATOM 733 C C . ARG A 1 95 ? 29.080 -12.755 33.030 1.00 86.75 95 ARG A C 1
ATOM 735 O O . ARG A 1 95 ? 29.837 -11.971 33.605 1.00 86.75 95 ARG A O 1
ATOM 742 N N . ASP A 1 96 ? 28.022 -13.295 33.625 1.00 84.69 96 ASP A N 1
ATOM 743 C CA . ASP A 1 96 ? 27.650 -13.009 35.013 1.00 84.69 96 ASP A CA 1
ATOM 744 C C . ASP A 1 96 ? 28.655 -13.605 36.005 1.00 84.69 96 ASP A C 1
ATOM 746 O O . ASP A 1 96 ? 29.057 -12.931 36.957 1.00 84.69 96 ASP A O 1
ATOM 750 N N . ALA A 1 97 ? 29.173 -14.806 35.720 1.00 81.38 97 ALA A N 1
ATOM 751 C CA . ALA A 1 97 ? 30.280 -15.400 36.470 1.00 81.38 97 ALA A CA 1
ATOM 752 C C . ALA A 1 97 ? 31.570 -14.554 36.401 1.00 81.38 97 ALA A C 1
ATOM 754 O O . ALA A 1 97 ? 32.378 -14.560 37.331 1.00 81.38 97 ALA A O 1
ATOM 755 N N . GLN A 1 98 ? 31.760 -13.789 35.322 1.00 75.00 98 GLN A N 1
ATOM 756 C CA . GLN A 1 98 ? 32.890 -12.871 35.153 1.00 75.00 98 GLN A CA 1
ATOM 757 C C . GLN A 1 98 ? 32.654 -11.505 35.827 1.00 75.00 98 GLN A C 1
ATOM 759 O O . GLN A 1 98 ? 33.608 -10.853 36.260 1.00 75.00 98 GLN A O 1
ATOM 764 N N . LYS A 1 99 ? 31.389 -11.078 35.958 1.00 68.06 99 LYS A N 1
ATOM 765 C CA . LYS A 1 99 ? 30.972 -9.808 36.580 1.00 68.06 99 LYS A CA 1
ATOM 766 C C . LYS A 1 99 ? 30.801 -9.866 38.099 1.00 68.06 99 LYS A C 1
ATOM 768 O O . LYS A 1 99 ? 30.668 -8.806 38.711 1.00 68.06 99 LYS A O 1
ATOM 773 N N . SER A 1 100 ? 30.855 -11.034 38.743 1.00 50.25 100 SER A N 1
ATOM 774 C CA . SER A 1 100 ? 30.779 -11.168 40.208 1.00 50.25 100 SER A CA 1
ATOM 775 C C . SER A 1 100 ? 32.039 -10.663 40.941 1.00 50.25 100 SER A C 1
ATOM 777 O O . SER A 1 100 ? 32.736 -11.403 41.634 1.00 50.25 100 SER A O 1
ATOM 779 N N . ARG A 1 101 ? 32.307 -9.356 40.827 1.00 44.66 101 ARG A N 1
ATOM 780 C CA . ARG A 1 101 ? 33.090 -8.540 41.761 1.00 44.66 101 ARG A CA 1
ATOM 781 C C . ARG A 1 101 ? 32.221 -7.317 42.114 1.00 44.66 101 ARG A C 1
ATOM 783 O O . ARG A 1 101 ? 31.970 -6.489 41.242 1.00 44.66 101 ARG A O 1
ATOM 790 N N . PRO A 1 102 ? 31.695 -7.211 43.347 1.00 46.19 102 PRO A N 1
ATOM 791 C CA . PRO A 1 102 ? 30.505 -6.408 43.612 1.00 46.19 102 PRO A CA 1
ATOM 792 C C . PRO A 1 102 ? 30.801 -4.903 43.661 1.00 46.19 102 PRO A C 1
ATOM 794 O O . PRO A 1 102 ? 31.639 -4.447 44.440 1.00 46.19 102 PRO A O 1
ATOM 797 N N . LYS A 1 103 ? 30.035 -4.123 42.892 1.00 35.72 103 LYS A N 1
ATOM 798 C CA . LYS A 1 103 ? 29.690 -2.730 43.202 1.00 35.72 103 LYS A CA 1
ATOM 799 C C . LYS A 1 103 ? 28.170 -2.633 43.233 1.00 35.72 103 LYS A C 1
ATOM 801 O O . LYS A 1 103 ? 27.515 -2.829 42.219 1.00 35.72 103 LYS A O 1
ATOM 806 N N . ALA A 1 104 ? 27.644 -2.385 44.426 1.00 43.59 104 ALA A N 1
ATOM 807 C CA . ALA A 1 104 ? 26.236 -2.136 44.673 1.00 43.59 104 ALA A CA 1
ATOM 808 C C . ALA A 1 104 ? 25.898 -0.680 44.345 1.00 43.59 104 ALA A C 1
ATOM 810 O O . ALA A 1 104 ? 26.626 0.198 44.801 1.00 43.59 104 ALA A O 1
ATOM 811 N N . THR A 1 105 ? 24.806 -0.467 43.608 1.00 38.62 105 THR A N 1
ATOM 812 C CA . THR A 1 105 ? 23.703 0.463 43.924 1.00 38.62 105 THR A CA 1
ATOM 813 C C . THR A 1 105 ? 22.717 0.440 42.758 1.00 38.62 105 THR A C 1
ATOM 815 O O . THR A 1 105 ? 23.032 1.011 41.720 1.00 38.62 105 THR A O 1
ATOM 818 N N . ASP A 1 106 ? 21.538 -0.149 42.960 1.00 36.06 106 ASP A N 1
ATOM 819 C CA . ASP A 1 106 ? 20.358 0.089 42.124 1.00 36.06 106 ASP A CA 1
ATOM 820 C C . ASP A 1 106 ? 19.237 0.655 43.003 1.00 36.06 106 ASP A C 1
ATOM 822 O O . ASP A 1 106 ? 18.993 0.181 44.116 1.00 36.06 106 ASP A O 1
ATOM 826 N N . ILE A 1 107 ? 18.589 1.701 42.492 1.00 42.81 107 ILE A N 1
ATOM 827 C CA . ILE A 1 107 ? 17.371 2.327 43.017 1.00 42.81 107 ILE A CA 1
ATOM 828 C C . ILE A 1 107 ? 16.238 1.922 42.054 1.00 42.81 107 ILE A C 1
ATOM 830 O O . ILE A 1 107 ? 16.437 2.048 40.846 1.00 42.81 107 ILE A O 1
ATOM 834 N N . PRO A 1 108 ? 15.071 1.450 42.527 1.00 44.34 108 PRO A N 1
ATOM 835 C CA . PRO A 1 108 ? 13.962 1.085 41.648 1.00 44.34 108 PRO A CA 1
ATOM 836 C C . PRO A 1 108 ? 13.142 2.317 41.213 1.00 44.34 108 PRO A C 1
ATOM 838 O O . PRO A 1 108 ? 13.038 3.269 41.993 1.00 44.34 108 PRO A O 1
ATOM 841 N N . PRO A 1 109 ? 12.543 2.315 40.004 1.00 44.69 109 PRO A N 1
ATOM 842 C CA . PRO A 1 109 ? 11.709 3.411 39.534 1.00 44.69 109 PRO A CA 1
ATOM 843 C C . PRO A 1 109 ? 10.291 3.351 40.116 1.00 44.69 109 PRO A C 1
ATOM 845 O O . PRO A 1 109 ? 9.749 2.288 40.423 1.00 44.69 109 PRO A O 1
ATOM 848 N N . ASP A 1 110 ? 9.737 4.552 40.248 1.00 37.72 110 ASP A N 1
ATOM 849 C CA . ASP A 1 110 ? 8.417 4.917 40.749 1.00 37.72 110 ASP A CA 1
ATOM 850 C C . ASP A 1 110 ? 7.277 4.183 40.026 1.00 37.72 110 ASP A C 1
ATOM 852 O O . ASP A 1 110 ? 7.186 4.187 38.797 1.00 37.72 110 ASP A O 1
ATOM 856 N N . VAL A 1 111 ? 6.369 3.596 40.805 1.00 41.66 111 VAL A N 1
ATOM 857 C CA . VAL A 1 111 ? 5.072 3.105 40.330 1.00 41.66 111 VAL A CA 1
ATOM 858 C C . VAL A 1 111 ? 4.072 4.232 40.567 1.00 41.66 111 VAL A C 1
ATOM 860 O O . VAL A 1 111 ? 3.460 4.317 41.633 1.00 41.66 111 VAL A O 1
ATOM 863 N N . GLU A 1 112 ? 3.920 5.124 39.588 1.00 37.19 112 GLU A N 1
ATOM 864 C CA . GLU A 1 112 ? 2.829 6.101 39.596 1.00 37.19 112 GLU A CA 1
ATOM 865 C C . GLU A 1 112 ? 1.490 5.359 39.495 1.00 37.19 112 GLU A C 1
ATOM 867 O O . GLU A 1 112 ? 1.133 4.763 38.477 1.00 37.19 112 GLU A O 1
ATOM 872 N N . SER A 1 113 ? 0.740 5.367 40.597 1.00 42.03 113 SER A N 1
ATOM 873 C CA . SER A 1 113 ? -0.592 4.785 40.674 1.00 42.03 113 SER A CA 1
ATOM 874 C C . SER A 1 113 ? -1.579 5.605 39.838 1.00 42.03 113 SER A C 1
ATOM 876 O O . SER A 1 113 ? -1.947 6.723 40.206 1.00 42.03 113 SER A O 1
ATOM 878 N N . ILE A 1 114 ? -2.044 5.014 38.741 1.00 50.66 114 ILE A N 1
ATOM 879 C CA . ILE A 1 114 ? -3.146 5.494 37.905 1.00 50.66 114 ILE A CA 1
ATOM 880 C C . ILE A 1 114 ? -4.444 5.353 38.711 1.00 50.66 114 ILE A C 1
ATOM 882 O O . ILE A 1 114 ? -5.092 4.308 38.703 1.00 50.66 114 ILE A O 1
ATOM 886 N N . VAL A 1 115 ? -4.826 6.390 39.452 1.00 56.47 115 VAL A N 1
ATOM 887 C CA . VAL A 1 115 ? -6.181 6.492 40.004 1.00 56.47 115 VAL A CA 1
ATOM 888 C C . VAL A 1 115 ? -7.010 7.266 38.985 1.00 56.47 115 VAL A C 1
ATOM 890 O O . VAL A 1 115 ? -6.847 8.477 38.845 1.00 56.47 115 VAL A O 1
ATOM 893 N N . SER A 1 116 ? -7.866 6.565 38.237 1.00 64.00 116 SER A N 1
ATOM 894 C CA . SER A 1 116 ? -8.805 7.181 37.291 1.00 64.00 116 SER A CA 1
ATOM 895 C C . SER A 1 116 ? -9.668 8.227 38.003 1.00 64.00 116 SER A C 1
ATOM 897 O O . SER A 1 116 ? -10.156 7.987 39.111 1.00 64.00 116 SER A O 1
ATOM 899 N N . SER A 1 117 ? -9.864 9.393 37.383 1.00 80.19 117 SER A N 1
ATOM 900 C CA . SER A 1 117 ? -10.653 10.471 37.983 1.00 80.19 117 SER A CA 1
ATOM 901 C C . SER A 1 117 ? -12.101 10.021 38.206 1.00 80.19 117 SER A C 1
ATOM 903 O O . SER A 1 117 ? -12.684 9.310 37.385 1.00 80.19 117 SER A O 1
ATOM 905 N N . LEU A 1 118 ? -12.737 10.490 39.287 1.00 80.75 118 LEU A N 1
ATOM 906 C CA . LEU A 1 118 ? -14.160 10.234 39.559 1.00 80.75 118 LEU A CA 1
ATOM 907 C C . LEU A 1 118 ? -15.060 10.683 38.390 1.00 80.75 118 LEU A C 1
ATOM 909 O O . LEU A 1 118 ? -16.125 10.106 38.157 1.00 80.75 118 LEU A O 1
ATOM 913 N N . THR A 1 119 ? -14.621 11.696 37.636 1.00 81.75 119 THR A N 1
ATOM 914 C CA . THR A 1 119 ? -15.299 12.165 36.421 1.00 81.75 119 THR A CA 1
ATOM 915 C C . THR A 1 119 ? -15.327 11.118 35.322 1.00 81.75 119 THR A C 1
ATOM 917 O O . THR A 1 119 ? -16.316 11.038 34.600 1.00 81.75 119 THR A O 1
ATOM 920 N N . ASP A 1 120 ? -14.267 10.325 35.209 1.00 80.62 120 ASP A N 1
ATOM 921 C CA . ASP A 1 120 ? -14.097 9.334 34.151 1.00 80.62 120 ASP A CA 1
ATOM 922 C C . ASP A 1 120 ? -14.954 8.118 34.491 1.00 80.62 120 ASP A C 1
ATOM 924 O O . ASP A 1 120 ? -15.757 7.675 33.677 1.00 80.62 120 ASP A O 1
ATOM 928 N N . ILE A 1 121 ? -14.914 7.676 35.752 1.00 85.31 121 ILE A N 1
ATOM 929 C CA . ILE A 1 121 ? -15.794 6.614 36.262 1.00 85.31 121 ILE A CA 1
ATOM 930 C C . ILE A 1 121 ? -17.270 6.982 36.044 1.00 85.31 121 ILE A C 1
ATOM 932 O O . ILE A 1 121 ? -18.027 6.197 35.475 1.00 85.31 121 ILE A O 1
ATOM 936 N N . SER A 1 122 ? -17.676 8.194 36.442 1.00 88.06 122 SER A N 1
ATOM 937 C CA . SER A 1 122 ? -19.066 8.653 36.294 1.00 88.06 122 SER A CA 1
ATOM 938 C C . SER A 1 122 ? -19.484 8.771 34.826 1.00 88.06 122 SER A C 1
ATOM 940 O O . SER A 1 122 ? -20.618 8.445 34.483 1.00 88.06 122 SER A O 1
ATOM 942 N N . LEU A 1 123 ? -18.579 9.216 33.949 1.00 87.38 123 LEU A N 1
ATOM 943 C CA . LEU A 1 123 ? -18.858 9.326 32.521 1.00 87.38 123 LEU A CA 1
ATOM 944 C C . LEU A 1 123 ? -18.962 7.954 31.849 1.00 87.38 123 LEU A C 1
ATOM 946 O O . LEU A 1 123 ? -19.859 7.765 31.036 1.00 87.38 123 LEU A O 1
ATOM 950 N N . SER A 1 124 ? -18.103 6.990 32.196 1.00 87.50 124 SER A N 1
ATOM 951 C CA . SER A 1 124 ? -18.215 5.621 31.673 1.00 87.50 124 SER A CA 1
ATOM 952 C C . SER A 1 124 ? -19.543 4.992 32.082 1.00 87.50 124 SER A C 1
ATOM 954 O O . SER A 1 124 ? -20.238 4.445 31.229 1.00 87.50 124 SER A O 1
ATOM 956 N N . LEU A 1 125 ? -19.956 5.155 33.343 1.00 89.44 125 LEU A N 1
ATOM 957 C CA . LEU A 1 125 ? -21.270 4.713 33.819 1.00 89.44 125 LEU A CA 1
ATOM 958 C C . LEU A 1 125 ? -22.420 5.388 33.060 1.00 89.44 125 LEU A C 1
ATOM 960 O O . LEU A 1 125 ? -23.365 4.708 32.675 1.00 89.44 125 LEU A O 1
ATOM 964 N N . ALA A 1 126 ? -22.332 6.695 32.800 1.00 90.06 126 ALA A N 1
ATOM 965 C CA . ALA A 1 126 ? -23.355 7.421 32.049 1.00 90.06 126 ALA A CA 1
ATOM 966 C C . ALA A 1 126 ? -23.447 6.960 30.584 1.00 90.06 126 ALA A C 1
ATOM 968 O O . ALA A 1 126 ? -24.545 6.723 30.091 1.00 90.06 126 ALA A O 1
ATOM 969 N N . ILE A 1 127 ? -22.309 6.781 29.903 1.00 89.62 127 ILE A N 1
ATOM 970 C CA . ILE A 1 127 ? -22.263 6.252 28.528 1.00 89.62 127 ILE A CA 1
ATOM 971 C C . ILE A 1 127 ? -22.824 4.832 28.499 1.00 89.62 127 ILE A C 1
ATOM 973 O O . ILE A 1 127 ? -23.628 4.508 27.635 1.00 89.62 127 ILE A O 1
ATOM 977 N N . THR A 1 128 ? -22.422 4.005 29.465 1.00 88.88 128 THR A N 1
ATOM 978 C CA . THR A 1 128 ? -22.899 2.631 29.633 1.00 88.88 128 THR A CA 1
ATOM 979 C C . THR A 1 128 ? -24.414 2.586 29.763 1.00 88.88 128 THR A C 1
ATOM 981 O O . THR A 1 128 ? -25.063 1.872 29.006 1.00 88.88 128 THR A O 1
ATOM 984 N N . HIS A 1 129 ? -24.966 3.382 30.679 1.00 89.81 129 HIS A N 1
ATOM 985 C CA . HIS A 1 129 ? -26.400 3.454 30.918 1.00 89.81 129 HIS A CA 1
ATOM 986 C C . HIS A 1 129 ? -27.159 3.932 29.679 1.00 89.81 129 HIS A C 1
ATOM 988 O O . HIS A 1 129 ? -28.101 3.268 29.263 1.00 89.81 129 HIS A O 1
ATOM 994 N N . ALA A 1 130 ? -26.716 5.030 29.060 1.00 88.62 130 ALA A N 1
ATOM 995 C CA . ALA A 1 130 ? -27.376 5.605 27.888 1.00 88.62 130 ALA A CA 1
ATOM 996 C C . ALA A 1 130 ? -27.342 4.662 26.671 1.00 88.62 130 ALA A C 1
ATOM 998 O O . ALA A 1 130 ? -28.271 4.621 25.871 1.00 88.62 130 ALA A O 1
ATOM 999 N N . VAL A 1 131 ? -26.271 3.876 26.534 1.00 86.75 131 VAL A N 1
ATOM 1000 C CA . VAL A 1 131 ? -26.148 2.835 25.506 1.00 86.75 131 VAL A CA 1
ATOM 1001 C C . VAL A 1 131 ? -27.076 1.651 25.786 1.00 86.75 131 VAL A C 1
ATOM 1003 O O . VAL A 1 131 ? -27.720 1.154 24.864 1.00 86.75 131 VAL A O 1
ATOM 1006 N N . GLU A 1 132 ? -27.138 1.180 27.032 1.00 87.19 132 GLU A N 1
ATOM 1007 C CA . GLU A 1 132 ? -27.925 0.002 27.422 1.00 87.19 132 GLU A CA 1
ATOM 1008 C C . GLU A 1 132 ? -29.430 0.276 27.481 1.00 87.19 132 GLU A C 1
ATOM 1010 O O . GLU A 1 132 ? -30.221 -0.620 27.185 1.00 87.19 132 GLU A O 1
ATOM 1015 N N . SER A 1 133 ? -29.831 1.500 27.834 1.00 86.62 133 SER A N 1
ATOM 1016 C CA . SER A 1 133 ? -31.236 1.914 27.862 1.00 86.62 133 SER A CA 1
ATOM 1017 C C . SER A 1 133 ? -31.841 1.993 26.457 1.00 86.62 133 SER A C 1
ATOM 1019 O O . SER A 1 133 ? -33.052 1.838 26.302 1.00 86.62 133 SER A O 1
ATOM 1021 N N . GLY A 1 134 ? -31.008 2.202 25.428 1.00 79.19 134 GLY A N 1
ATOM 1022 C CA . GLY A 1 134 ? -31.463 2.438 24.057 1.00 79.19 134 GLY A CA 1
ATOM 1023 C C . GLY A 1 134 ? -32.289 3.720 23.917 1.00 79.19 134 GLY A C 1
ATOM 1024 O O . GLY A 1 134 ? -32.980 3.896 22.915 1.00 79.19 134 GLY A O 1
ATOM 1025 N N . GLU A 1 135 ? -32.259 4.597 24.924 1.00 80.69 135 GLU A N 1
ATOM 1026 C CA . GLU A 1 135 ? -32.975 5.864 24.909 1.00 80.69 135 GLU A CA 1
ATOM 1027 C C . GLU A 1 135 ? -32.127 6.921 24.196 1.00 80.69 135 GLU A C 1
ATOM 1029 O O . GLU A 1 135 ? -31.237 7.542 24.784 1.00 80.69 135 GLU A O 1
ATOM 1034 N N . ASP A 1 136 ? -32.440 7.159 22.919 1.00 77.75 136 ASP A N 1
ATOM 1035 C CA . ASP A 1 136 ? -31.762 8.145 22.064 1.00 77.75 136 ASP A CA 1
ATOM 1036 C C . ASP A 1 136 ? -31.640 9.528 22.735 1.00 77.75 136 ASP A C 1
ATOM 1038 O O . ASP A 1 136 ? -30.643 10.226 22.558 1.00 77.75 136 ASP A O 1
ATOM 1042 N N . SER A 1 137 ? -32.605 9.909 23.580 1.00 80.31 137 SER A N 1
ATOM 1043 C CA . SER A 1 137 ? -32.614 11.187 24.298 1.00 80.31 137 SER A CA 1
ATOM 1044 C C . SER A 1 137 ? -31.479 11.366 25.314 1.00 80.31 137 SER A C 1
ATOM 1046 O O . SER A 1 137 ? -31.069 12.503 25.560 1.00 80.31 137 SER A O 1
ATOM 1048 N N . GLU A 1 138 ? -30.969 10.293 25.929 1.00 82.00 138 GLU A N 1
ATOM 1049 C CA . GLU A 1 138 ? -29.833 10.380 26.866 1.00 82.00 138 GLU A CA 1
ATOM 1050 C C . GLU A 1 138 ? -28.506 10.528 26.104 1.00 82.00 138 GLU A C 1
ATOM 1052 O O . GLU A 1 138 ? -27.653 11.348 26.458 1.00 82.00 138 GLU A O 1
ATOM 1057 N N . LEU A 1 139 ? -28.362 9.786 25.004 1.00 80.94 139 LEU A N 1
ATOM 1058 C CA . LEU A 1 139 ? -27.227 9.880 24.085 1.00 80.94 139 LEU A CA 1
ATOM 1059 C C . LEU A 1 139 ? -27.165 11.247 23.395 1.00 80.94 139 LEU A C 1
ATOM 1061 O O . LEU A 1 139 ? -26.087 11.840 23.305 1.00 80.94 139 LEU A O 1
ATOM 1065 N N . GLU A 1 140 ? -28.311 11.799 22.993 1.00 78.38 140 GLU A N 1
ATOM 1066 C CA . GLU A 1 140 ? -28.397 13.150 22.441 1.00 78.38 140 GLU A CA 1
ATOM 1067 C C . GLU A 1 140 ? -27.864 14.191 23.433 1.00 78.38 140 GLU A C 1
ATOM 1069 O O . GLU A 1 140 ? -27.037 15.026 23.066 1.00 78.38 140 GLU A O 1
ATOM 1074 N N . GLN A 1 141 ? -28.231 14.113 24.716 1.00 82.38 141 GLN A N 1
ATOM 1075 C CA . GLN A 1 141 ? -27.714 15.041 25.731 1.00 82.38 141 GLN A CA 1
ATOM 1076 C C . GLN A 1 141 ? -26.182 14.994 25.836 1.00 82.38 141 GLN A C 1
ATOM 1078 O O . GLN A 1 141 ? -25.538 16.044 25.926 1.00 82.38 141 GLN A O 1
ATOM 1083 N N . LEU A 1 142 ? -25.582 13.802 25.740 1.00 80.69 142 LEU A N 1
ATOM 1084 C CA . LEU A 1 142 ? -24.125 13.642 25.699 1.00 80.69 142 LEU A CA 1
ATOM 1085 C C . LEU A 1 142 ? -23.515 14.227 24.417 1.00 80.69 142 LEU A C 1
ATOM 1087 O O . LEU A 1 142 ? -22.437 14.825 24.468 1.00 80.69 142 LEU A O 1
ATOM 1091 N N . THR A 1 143 ? -24.217 14.149 23.281 1.00 76.06 143 THR A N 1
ATOM 1092 C CA . THR A 1 143 ? -23.782 14.810 22.040 1.00 76.06 143 THR A CA 1
ATOM 1093 C C . THR A 1 143 ? -23.874 16.333 22.080 1.00 76.06 143 THR A C 1
ATOM 1095 O O . THR A 1 143 ? -23.230 16.975 21.257 1.00 76.06 143 THR A O 1
ATOM 1098 N N . PHE A 1 144 ? -24.570 16.954 23.036 1.00 76.06 144 PHE A N 1
ATOM 1099 C CA . PHE A 1 144 ? -24.581 18.419 23.187 1.00 76.06 144 PHE A CA 1
ATOM 1100 C C . PHE A 1 144 ? -23.522 18.947 24.159 1.00 76.06 144 PHE A C 1
ATOM 1102 O O . PHE A 1 144 ? -23.155 20.121 24.083 1.00 76.06 144 PHE A O 1
ATOM 1109 N N . LEU A 1 145 ? -22.968 18.100 25.032 1.00 75.88 145 LEU A N 1
ATOM 1110 C CA . LEU A 1 145 ? -21.912 18.524 25.948 1.00 75.88 145 LEU A CA 1
ATOM 1111 C C . LEU A 1 145 ? -20.618 18.839 25.177 1.00 75.88 145 LEU A C 1
ATOM 1113 O O . LEU A 1 145 ? -20.254 18.093 24.261 1.00 75.88 145 LEU A O 1
ATOM 1117 N N . PRO A 1 146 ? -19.896 19.925 25.517 1.00 73.38 146 PRO A N 1
ATOM 1118 C CA . PRO A 1 146 ? -18.534 20.126 25.039 1.00 73.38 146 PRO A CA 1
ATOM 1119 C C . PRO A 1 146 ? -17.707 18.911 25.465 1.00 73.38 146 PRO A C 1
ATOM 1121 O O . PRO A 1 146 ? -17.529 18.685 26.663 1.00 73.38 146 PRO A O 1
ATOM 1124 N N . LEU A 1 147 ? -17.233 18.107 24.508 1.00 73.94 147 LEU A N 1
ATOM 1125 C CA . LEU A 1 147 ? -16.463 16.902 24.824 1.00 73.94 147 LEU A CA 1
ATOM 1126 C C . LEU A 1 147 ? -14.999 17.227 25.134 1.00 73.94 147 LEU A C 1
ATOM 1128 O O . LEU A 1 147 ? -14.236 16.291 25.335 1.00 73.94 147 LEU A O 1
ATOM 1132 N N . LEU A 1 148 ? -14.641 18.517 25.247 1.00 74.00 148 LEU A N 1
ATOM 1133 C CA . LEU A 1 148 ? -13.275 19.034 25.311 1.00 74.00 148 LEU A CA 1
ATOM 1134 C C . LEU A 1 148 ? -12.386 18.217 26.264 1.00 74.00 148 LEU A C 1
ATOM 1136 O O . LEU A 1 148 ? -12.478 18.336 27.486 1.00 74.00 148 LEU A O 1
ATOM 1140 N N . GLY A 1 149 ? -11.531 17.376 25.680 1.00 80.00 149 GLY A N 1
ATOM 1141 C CA . GLY A 1 149 ? -10.563 16.535 26.400 1.00 80.00 149 GLY A CA 1
ATOM 1142 C C . GLY A 1 149 ? -11.085 15.172 26.881 1.00 80.00 149 GLY A C 1
ATOM 1143 O O . GLY A 1 149 ? -10.348 14.435 27.525 1.00 80.00 149 GLY A O 1
ATOM 1144 N N . LYS A 1 150 ? -12.330 14.816 26.560 1.00 90.19 150 LYS A N 1
ATOM 1145 C CA . LYS A 1 150 ? -12.994 13.546 26.904 1.00 90.19 150 LYS A CA 1
ATOM 1146 C C . LYS A 1 150 ? -13.311 12.673 25.690 1.00 90.19 150 LYS A C 1
ATOM 1148 O O . LYS A 1 150 ? -13.759 11.543 25.861 1.00 90.19 150 LYS A O 1
ATOM 1153 N N . ALA A 1 151 ? -13.087 13.164 24.472 1.00 92.19 151 ALA A N 1
ATOM 1154 C CA . ALA A 1 151 ? -13.366 12.417 23.246 1.00 92.19 151 ALA A CA 1
ATOM 1155 C C . ALA A 1 151 ? -12.610 11.073 23.172 1.00 92.19 151 ALA A C 1
ATOM 1157 O O . ALA A 1 151 ? -13.201 10.064 22.794 1.00 92.19 151 ALA A O 1
ATOM 1158 N N . SER A 1 152 ? -11.347 11.027 23.614 1.00 89.94 152 SER A N 1
ATOM 1159 C CA . SER A 1 152 ? -10.552 9.788 23.693 1.00 89.94 152 SER A CA 1
ATOM 1160 C C . SER A 1 152 ? -11.163 8.774 24.662 1.00 89.94 152 SER A C 1
ATOM 1162 O O . SER A 1 152 ? -11.274 7.592 24.344 1.00 89.94 152 SER A O 1
ATOM 1164 N N . PHE A 1 153 ? -11.625 9.252 25.818 1.00 90.38 153 PHE A N 1
ATOM 1165 C CA . PHE A 1 153 ? -12.303 8.435 26.814 1.00 90.38 153 PHE A CA 1
ATOM 1166 C C . PHE A 1 153 ? -13.628 7.873 26.287 1.00 90.38 153 PHE A C 1
ATOM 1168 O O . PHE A 1 153 ? -13.888 6.684 26.431 1.00 90.38 153 PHE A O 1
ATOM 1175 N N . ILE A 1 154 ? -14.443 8.704 25.627 1.00 92.88 154 ILE A N 1
ATOM 1176 C CA . ILE A 1 154 ? -15.705 8.278 25.004 1.00 92.88 154 ILE A CA 1
ATOM 1177 C C . ILE A 1 154 ? -15.443 7.220 23.935 1.00 92.88 154 ILE A C 1
ATOM 1179 O O . ILE A 1 154 ? -16.094 6.179 23.945 1.00 92.88 154 ILE A O 1
ATOM 1183 N N . LYS A 1 155 ? -14.469 7.453 23.046 1.00 94.88 155 LYS A N 1
ATOM 1184 C CA . LYS A 1 155 ? -14.069 6.487 22.016 1.00 94.88 155 LYS A CA 1
ATOM 1185 C C . LYS A 1 155 ? -13.676 5.144 22.646 1.00 94.88 155 LYS A C 1
ATOM 1187 O O . LYS A 1 155 ? -14.162 4.114 22.195 1.00 94.88 155 LYS A O 1
ATOM 1192 N N . SER A 1 156 ? -12.877 5.155 23.718 1.00 92.88 156 SER A N 1
ATOM 1193 C CA . SER A 1 156 ? -12.491 3.938 24.450 1.00 92.88 156 SER A CA 1
ATOM 1194 C C . SER A 1 156 ? -13.687 3.240 25.107 1.00 92.88 156 SER A C 1
ATOM 1196 O O . SER A 1 156 ? -13.865 2.042 24.932 1.00 92.88 156 SER A O 1
ATOM 1198 N N . ALA A 1 157 ? -14.547 3.980 25.811 1.00 92.06 157 ALA A N 1
ATOM 1199 C CA . ALA A 1 157 ? -15.712 3.413 26.494 1.00 92.06 157 ALA A CA 1
ATOM 1200 C C . ALA A 1 157 ? -16.729 2.791 25.519 1.00 92.06 157 ALA A C 1
ATOM 1202 O O . ALA A 1 157 ? -17.403 1.816 25.853 1.00 92.06 157 ALA A O 1
ATOM 1203 N N . LEU A 1 158 ? -16.846 3.355 24.312 1.00 94.62 158 LEU A N 1
ATOM 1204 C CA . LEU A 1 158 ? -17.672 2.806 23.239 1.00 94.62 158 LEU A CA 1
ATOM 1205 C C . LEU A 1 158 ? -17.027 1.584 22.561 1.00 94.62 158 LEU A C 1
ATOM 1207 O O . LEU A 1 158 ? -17.756 0.712 22.092 1.00 94.62 158 LEU A O 1
ATOM 1211 N N . ARG A 1 159 ? -15.689 1.511 22.511 1.00 95.19 159 ARG A N 1
ATOM 1212 C CA . ARG A 1 159 ? -14.923 0.396 21.927 1.00 95.19 159 ARG A CA 1
ATOM 1213 C C . ARG A 1 159 ? -15.077 -0.897 22.724 1.00 95.19 159 ARG A C 1
ATOM 1215 O O . ARG A 1 159 ? -15.250 -1.946 22.123 1.00 95.19 159 ARG A O 1
ATOM 1222 N N . ASP A 1 160 ? -15.119 -0.821 24.053 1.00 89.81 160 ASP A N 1
ATOM 1223 C CA . ASP A 1 160 ? -15.203 -1.995 24.945 1.00 89.81 160 ASP A CA 1
ATOM 1224 C C . ASP A 1 160 ? -16.554 -2.753 24.875 1.00 89.81 160 ASP A C 1
ATOM 1226 O O . ASP A 1 160 ? -16.829 -3.659 25.667 1.00 89.81 160 ASP A O 1
ATOM 1230 N N . ARG A 1 161 ? -17.436 -2.386 23.937 1.00 88.69 161 ARG A N 1
ATOM 1231 C CA . ARG A 1 161 ? -18.770 -2.966 23.767 1.00 88.69 161 ARG A CA 1
ATOM 1232 C C . ARG A 1 161 ? -18.736 -4.136 22.775 1.00 88.69 161 ARG A C 1
ATOM 1234 O O . ARG A 1 161 ? -18.344 -3.945 21.627 1.00 88.69 161 ARG A O 1
ATOM 1241 N N . PRO A 1 162 ? -19.245 -5.328 23.150 1.00 82.88 162 PRO A N 1
ATOM 1242 C CA . PRO A 1 162 ? -19.223 -6.503 22.272 1.00 82.88 162 PRO A CA 1
ATOM 1243 C C . PRO A 1 162 ? -20.136 -6.368 21.041 1.00 82.88 162 PRO A C 1
ATOM 1245 O O . PRO A 1 162 ? -19.866 -6.968 20.002 1.00 82.88 162 PRO A O 1
ATOM 1248 N N . ALA A 1 163 ? -21.212 -5.585 21.143 1.00 87.69 163 ALA A N 1
ATOM 1249 C CA . ALA A 1 163 ? -22.071 -5.204 20.027 1.00 87.69 163 ALA A CA 1
ATOM 1250 C C . ALA A 1 163 ? -22.266 -3.688 20.062 1.00 87.69 163 ALA A C 1
ATOM 1252 O O . ALA A 1 163 ? -22.650 -3.137 21.098 1.00 87.69 163 ALA A O 1
ATOM 1253 N N . PHE A 1 164 ? -21.982 -3.015 18.948 1.00 93.69 164 PHE A N 1
ATOM 1254 C CA . PHE A 1 164 ? -22.104 -1.567 18.879 1.00 93.69 164 PHE A CA 1
ATOM 1255 C C . PHE A 1 164 ? -23.566 -1.165 18.620 1.00 93.69 164 PHE A C 1
ATOM 1257 O O . PHE A 1 164 ? -24.143 -1.599 17.620 1.00 93.69 164 PHE A O 1
ATOM 1264 N N . PRO A 1 165 ? -24.204 -0.359 19.483 1.00 93.00 165 PRO A N 1
ATOM 1265 C CA . PRO A 1 165 ? -25.589 0.062 19.288 1.00 93.00 165 PRO A CA 1
ATOM 1266 C C . PRO A 1 165 ? -25.688 1.159 18.215 1.00 93.00 165 PRO A C 1
ATOM 1268 O O . PRO A 1 165 ? -24.877 2.085 18.172 1.00 93.00 165 PRO A O 1
ATOM 1271 N N . ASP A 1 166 ? -26.732 1.113 17.385 1.00 93.06 166 ASP A N 1
ATOM 1272 C CA . ASP A 1 166 ? -26.974 2.130 16.347 1.00 93.06 166 ASP A CA 1
ATOM 1273 C C . ASP A 1 166 ? -27.102 3.548 16.931 1.00 93.06 166 ASP A C 1
ATOM 1275 O O . ASP A 1 166 ? -26.589 4.505 16.348 1.00 93.06 166 ASP A O 1
ATOM 1279 N N . ALA A 1 167 ? -27.708 3.670 18.114 1.00 91.88 167 ALA A N 1
ATOM 1280 C CA . ALA A 1 167 ? -27.891 4.936 18.821 1.00 91.88 167 ALA A CA 1
ATOM 1281 C C . ALA A 1 167 ? -26.566 5.615 19.229 1.00 91.88 167 ALA A C 1
ATOM 1283 O O . ALA A 1 167 ? -26.522 6.832 19.399 1.00 91.88 167 ALA A O 1
ATOM 1284 N N . ALA A 1 168 ? -25.457 4.868 19.352 1.00 93.94 168 ALA A N 1
ATOM 1285 C CA . ALA A 1 168 ? -24.155 5.438 19.717 1.00 93.94 168 ALA A CA 1
ATOM 1286 C C . ALA A 1 168 ? -23.340 5.957 18.523 1.00 93.94 168 ALA A C 1
ATOM 1288 O O . ALA A 1 168 ? -22.312 6.609 18.726 1.00 93.94 168 ALA A O 1
ATOM 1289 N N . VAL A 1 169 ? -23.779 5.707 17.282 1.00 96.06 169 VAL A N 1
ATOM 1290 C CA . VAL A 1 169 ? -23.068 6.157 16.073 1.00 96.06 169 VAL A CA 1
ATOM 1291 C C . VAL A 1 169 ? -22.845 7.680 16.065 1.00 96.06 169 VAL A C 1
ATOM 1293 O O . VAL A 1 169 ? -21.700 8.092 15.860 1.00 96.06 169 VAL A O 1
ATOM 1296 N N . PRO A 1 170 ? -23.849 8.541 16.344 1.00 95.38 170 PRO A N 1
ATOM 1297 C CA . PRO A 1 170 ? -23.645 9.992 16.364 1.00 95.38 170 PRO A CA 1
ATOM 1298 C C . PRO A 1 170 ? -22.627 10.449 17.417 1.00 95.38 170 PRO A C 1
ATOM 1300 O O . PRO A 1 170 ? -21.828 11.351 17.159 1.00 95.38 170 PRO A O 1
ATOM 1303 N N . LEU A 1 171 ? -22.616 9.805 18.591 1.00 94.69 171 LEU A N 1
ATOM 1304 C CA . LEU A 1 171 ? -21.664 10.115 19.659 1.00 94.69 171 LEU A CA 1
ATOM 1305 C C . LEU A 1 171 ? -20.228 9.760 19.251 1.00 94.69 171 LEU A C 1
ATOM 1307 O O . LEU A 1 171 ? -19.318 10.559 19.478 1.00 94.69 171 LEU A O 1
ATOM 1311 N N . LEU A 1 172 ? -20.031 8.608 18.602 1.00 96.38 172 LEU A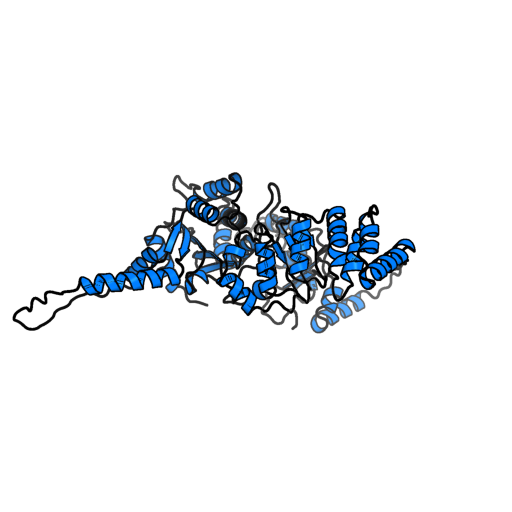 N 1
ATOM 1312 C CA . LEU A 1 172 ? -18.727 8.211 18.072 1.00 96.38 172 LEU A CA 1
ATOM 1313 C C . LEU A 1 172 ? -18.244 9.168 16.977 1.00 96.38 172 LEU A C 1
ATOM 1315 O O . LEU A 1 172 ? -17.101 9.612 17.029 1.00 96.38 172 LEU A O 1
ATOM 1319 N N . VAL A 1 173 ? -19.110 9.551 16.032 1.00 97.00 173 VAL A N 1
ATOM 1320 C CA . VAL A 1 173 ? -18.774 10.537 14.987 1.00 97.00 173 VAL A CA 1
ATOM 1321 C C . VAL A 1 173 ? -18.301 11.850 15.612 1.00 97.00 173 VAL A C 1
ATOM 1323 O O . VAL A 1 173 ? -17.258 12.375 15.222 1.00 97.00 173 VAL A O 1
ATOM 1326 N N . LYS A 1 174 ? -19.014 12.358 16.626 1.00 95.12 174 LYS A N 1
ATOM 1327 C CA . LYS A 1 174 ? -18.620 13.584 17.331 1.00 95.12 174 LYS A CA 1
ATOM 1328 C C . LYS A 1 174 ? -17.260 13.435 18.025 1.00 95.12 174 LYS A C 1
ATOM 1330 O O . LYS A 1 174 ? -16.442 14.353 17.967 1.00 95.12 174 LYS A O 1
ATOM 1335 N N . ALA A 1 175 ? -17.005 12.290 18.661 1.00 95.19 175 ALA A N 1
ATOM 1336 C CA . ALA A 1 175 ? -15.718 12.011 19.294 1.00 95.19 175 ALA A CA 1
ATOM 1337 C C . ALA A 1 175 ? -14.570 11.994 18.266 1.00 95.19 175 ALA A C 1
ATOM 1339 O O . ALA A 1 175 ? -13.546 12.634 18.493 1.00 95.19 175 ALA A O 1
ATOM 1340 N N . LEU A 1 176 ? -14.758 11.340 17.114 1.00 96.69 176 LEU A N 1
ATOM 1341 C CA . LEU A 1 176 ? -13.774 11.300 16.023 1.00 96.69 176 LEU A CA 1
ATOM 1342 C C . LEU A 1 176 ? -13.487 12.699 15.457 1.00 96.69 176 LEU A C 1
ATOM 1344 O O . LEU A 1 176 ? -12.328 13.061 15.257 1.00 96.69 176 LEU A O 1
ATOM 1348 N N . GLN A 1 177 ? -14.524 13.520 15.264 1.00 95.44 177 GLN A N 1
ATOM 1349 C CA . GLN A 1 177 ? -14.375 14.910 14.818 1.00 95.44 177 GLN A CA 1
ATOM 1350 C C . GLN A 1 177 ? -13.564 15.753 15.809 1.00 95.44 177 GLN A C 1
ATOM 1352 O O . GLN A 1 177 ? -12.686 16.511 15.395 1.00 95.44 177 GLN A O 1
ATOM 1357 N N . GLU A 1 178 ? -13.813 15.614 17.114 1.00 94.31 178 GLU A N 1
ATOM 1358 C CA . GLU A 1 178 ? -13.060 16.351 18.133 1.00 94.31 178 GLU A CA 1
ATOM 1359 C C . GLU A 1 178 ? -11.600 15.886 18.239 1.00 94.31 178 GLU A C 1
ATOM 1361 O O . GLU A 1 178 ? -10.698 16.712 18.399 1.00 94.31 178 GLU A O 1
ATOM 1366 N N . LEU A 1 179 ? -11.353 14.583 18.069 1.00 93.88 179 LEU A N 1
ATOM 1367 C CA . LEU A 1 179 ? -10.006 14.009 17.972 1.00 93.88 179 LEU A CA 1
ATOM 1368 C C . LEU A 1 179 ? -9.293 14.367 16.659 1.00 93.88 179 LEU A C 1
ATOM 1370 O O . LEU A 1 179 ? -8.107 14.079 16.515 1.00 93.88 179 LEU A O 1
ATOM 1374 N N . LYS A 1 180 ? -9.988 15.025 15.719 1.00 95.12 180 LYS A N 1
ATOM 1375 C CA . LYS A 1 180 ? -9.512 15.331 14.360 1.00 95.12 180 LYS A CA 1
ATOM 1376 C C . LYS A 1 180 ? -9.152 14.076 13.557 1.00 95.12 180 LYS A C 1
ATOM 1378 O O . LYS A 1 180 ? -8.368 14.135 12.612 1.00 95.12 180 LYS A O 1
ATOM 1383 N N . GLU A 1 181 ? -9.772 12.950 13.891 1.00 95.31 181 GLU A N 1
ATOM 1384 C CA . GLU A 1 181 ? -9.681 11.688 13.159 1.00 95.31 181 GLU A CA 1
ATOM 1385 C C . GLU A 1 181 ? -10.703 11.664 12.011 1.00 95.31 181 GLU A C 1
ATOM 1387 O O . GLU A 1 181 ? -11.560 10.790 11.928 1.00 95.31 181 GLU A O 1
ATOM 1392 N N . THR A 1 182 ? -10.670 12.676 11.141 1.00 95.56 182 THR A N 1
ATOM 1393 C CA . THR A 1 182 ? -11.618 12.806 10.016 1.00 95.56 182 THR A CA 1
ATOM 1394 C C . THR A 1 182 ? -11.038 12.323 8.690 1.00 95.56 182 THR A C 1
ATOM 1396 O O . THR A 1 182 ? -11.789 12.000 7.779 1.00 95.56 182 THR A O 1
ATOM 1399 N N . THR A 1 183 ? -9.708 12.275 8.572 1.00 96.12 183 THR A N 1
ATOM 1400 C CA . THR A 1 183 ? -9.007 11.815 7.358 1.00 96.12 183 THR A CA 1
ATOM 1401 C C . THR A 1 183 ? -8.442 10.409 7.512 1.00 96.12 183 THR A C 1
ATOM 1403 O O . THR A 1 183 ? -8.546 9.595 6.596 1.00 96.12 183 THR A O 1
ATOM 1406 N N . ALA A 1 184 ? -7.871 10.116 8.681 1.00 96.81 184 ALA A N 1
ATOM 1407 C CA . ALA A 1 184 ? -7.439 8.784 9.075 1.00 96.81 184 ALA A CA 1
ATOM 1408 C C . ALA A 1 184 ? -8.317 8.327 10.239 1.00 96.81 184 ALA A C 1
ATOM 1410 O O . ALA A 1 184 ? -8.115 8.746 11.377 1.00 96.81 184 ALA A O 1
ATOM 1411 N N . VAL A 1 185 ? -9.331 7.529 9.919 1.00 98.00 185 VAL A N 1
ATOM 1412 C CA . VAL A 1 185 ? -10.352 7.086 10.866 1.00 98.00 185 VAL A CA 1
ATOM 1413 C C . VAL A 1 185 ? -9.938 5.736 11.433 1.00 98.00 185 VAL A C 1
ATOM 1415 O O . VAL A 1 185 ? -9.824 4.752 10.696 1.00 98.00 185 VAL A O 1
ATOM 1418 N N . ASP A 1 186 ? -9.723 5.686 12.745 1.00 98.12 186 ASP A N 1
ATOM 1419 C CA . ASP A 1 186 ? -9.385 4.451 13.445 1.00 98.12 186 ASP A CA 1
ATOM 1420 C C . ASP A 1 186 ? -10.589 3.883 14.202 1.00 98.12 186 ASP A C 1
ATOM 1422 O O . ASP A 1 186 ? -10.965 4.375 15.270 1.00 98.12 186 ASP A O 1
ATOM 1426 N N . LEU A 1 187 ? -11.173 2.823 13.643 1.00 98.12 187 LEU A N 1
ATOM 1427 C CA . LEU A 1 187 ? -12.270 2.047 14.220 1.00 98.12 187 LEU A CA 1
ATOM 1428 C C . LEU A 1 187 ? -11.806 0.633 14.604 1.00 98.12 187 LEU A C 1
ATOM 1430 O O . LEU A 1 187 ? -12.620 -0.294 14.603 1.00 98.12 187 LEU A O 1
ATOM 1434 N N . SER A 1 188 ? -10.520 0.448 14.931 1.00 97.62 188 SER A N 1
ATOM 1435 C CA . SER A 1 188 ? -10.046 -0.845 15.424 1.00 97.62 188 SER A CA 1
ATOM 1436 C C . SER A 1 188 ? -10.762 -1.253 16.712 1.00 97.62 188 SER A C 1
ATOM 1438 O O . SER A 1 188 ? -11.113 -0.399 17.540 1.00 97.62 188 SER A O 1
ATOM 1440 N N . ASP A 1 189 ? -10.959 -2.562 16.865 1.00 96.44 189 ASP A N 1
ATOM 1441 C CA . ASP A 1 189 ? -11.535 -3.222 18.045 1.00 96.44 189 ASP A CA 1
ATOM 1442 C C . ASP A 1 189 ? -13.002 -2.871 18.331 1.00 96.44 189 ASP A C 1
ATOM 1444 O O . ASP A 1 189 ? -13.558 -3.273 19.349 1.00 96.44 189 ASP A O 1
ATOM 1448 N N . PHE A 1 190 ? -13.665 -2.141 17.434 1.00 97.44 190 PHE A N 1
ATOM 1449 C CA . PHE A 1 190 ? -15.093 -1.895 17.552 1.00 97.44 190 PHE A CA 1
ATOM 1450 C C . PHE A 1 190 ? -15.907 -3.063 16.983 1.00 97.44 190 PHE A C 1
ATOM 1452 O O . PHE A 1 190 ? -15.675 -3.522 15.865 1.00 97.44 190 PHE A O 1
ATOM 1459 N N . GLY A 1 191 ? -16.960 -3.463 17.700 1.00 96.12 191 GLY A N 1
ATOM 1460 C CA . GLY A 1 191 ? -17.988 -4.393 17.222 1.00 96.12 191 GLY A CA 1
ATOM 1461 C C . GLY A 1 191 ? -19.007 -3.757 16.265 1.00 96.12 191 GLY A C 1
ATOM 1462 O O . GLY A 1 191 ? -20.208 -3.883 16.500 1.00 96.12 191 GLY A O 1
ATOM 1463 N N . LEU A 1 192 ? -18.549 -3.045 15.226 1.00 97.50 192 LEU A N 1
ATOM 1464 C CA . LEU A 1 192 ? -19.404 -2.331 14.264 1.00 97.50 192 LEU A CA 1
ATOM 1465 C C . LEU A 1 192 ? -19.843 -3.225 13.098 1.00 97.50 192 LEU A C 1
ATOM 1467 O O . LEU A 1 192 ? -19.016 -3.877 12.466 1.00 97.50 192 LEU A O 1
ATOM 1471 N N . SER A 1 193 ? -21.123 -3.163 12.736 1.00 97.38 193 SER A N 1
ATOM 1472 C CA . SER A 1 193 ? -21.629 -3.705 11.466 1.00 97.38 193 SER A CA 1
ATOM 1473 C C . SER A 1 193 ? -21.164 -2.875 10.262 1.00 97.38 193 SER A C 1
ATOM 1475 O O . SER A 1 193 ? -20.795 -1.705 10.388 1.00 97.38 193 SER A O 1
ATOM 1477 N N . SER A 1 194 ? -21.233 -3.454 9.059 1.00 97.38 194 SER A N 1
ATOM 1478 C CA . SER A 1 194 ? -20.864 -2.747 7.821 1.00 97.38 194 SER A CA 1
ATOM 1479 C C . SER A 1 194 ? -21.738 -1.513 7.573 1.00 97.38 194 SER A C 1
ATOM 1481 O O . SER A 1 194 ? -21.240 -0.467 7.163 1.00 97.38 194 SER A O 1
ATOM 1483 N N . GLU A 1 195 ? -23.032 -1.601 7.880 1.00 97.81 195 GLU A N 1
ATOM 1484 C CA . GLU A 1 195 ? -23.987 -0.500 7.760 1.00 97.81 195 GLU A CA 1
ATOM 1485 C C . GLU A 1 195 ? -23.639 0.653 8.710 1.00 97.81 195 GLU A C 1
ATOM 1487 O O . GLU A 1 195 ? -23.740 1.819 8.329 1.00 97.81 195 GLU A O 1
ATOM 1492 N N . GLN A 1 196 ? -23.186 0.350 9.929 1.00 98.00 196 GLN A N 1
ATOM 1493 C CA . GLN A 1 196 ? -22.737 1.371 10.876 1.00 98.00 196 GLN A CA 1
ATOM 1494 C C . GLN A 1 196 ? -21.440 2.039 10.425 1.00 98.00 196 GLN A C 1
ATOM 1496 O O . GLN A 1 196 ? -21.353 3.264 10.489 1.00 98.00 196 GLN A O 1
ATOM 1501 N N . VAL A 1 197 ? -20.464 1.276 9.915 1.00 98.25 197 VAL A N 1
ATOM 1502 C CA . VAL A 1 197 ? -19.230 1.851 9.351 1.00 98.25 197 VAL A CA 1
ATOM 1503 C C . VAL A 1 197 ? -19.569 2.831 8.228 1.00 98.25 197 VAL A C 1
ATOM 1505 O O . VAL A 1 197 ? -19.072 3.954 8.244 1.00 98.25 197 VAL A O 1
ATOM 1508 N N . VAL A 1 198 ? -20.475 2.456 7.315 1.00 97.88 198 VAL A N 1
ATOM 1509 C CA . VAL A 1 198 ? -20.955 3.332 6.231 1.00 97.88 198 VAL A CA 1
ATOM 1510 C C . VAL A 1 198 ? -21.651 4.592 6.769 1.00 97.88 198 VAL A C 1
ATOM 1512 O O . VAL A 1 198 ? -21.404 5.685 6.263 1.00 97.88 198 VAL A O 1
ATOM 1515 N N . LYS A 1 199 ? -22.483 4.485 7.815 1.00 98.00 199 LYS A N 1
ATOM 1516 C CA . LYS A 1 199 ? -23.100 5.662 8.462 1.00 98.00 199 LYS A CA 1
ATOM 1517 C C . LYS A 1 199 ? -22.044 6.601 9.061 1.00 98.00 199 LYS A C 1
ATOM 1519 O O . LYS A 1 199 ? -22.146 7.812 8.886 1.00 98.00 199 LYS A O 1
ATOM 1524 N N . ILE A 1 200 ? -21.038 6.051 9.748 1.00 97.94 200 ILE A N 1
ATOM 1525 C CA . ILE A 1 200 ? -19.964 6.821 10.397 1.00 97.94 200 ILE A CA 1
ATOM 1526 C C . ILE A 1 200 ? -19.155 7.589 9.353 1.00 97.94 200 ILE A C 1
ATOM 1528 O O . ILE A 1 200 ? -19.033 8.807 9.445 1.00 97.94 200 ILE A O 1
ATOM 1532 N N . VAL A 1 201 ? -18.631 6.898 8.340 1.00 96.62 201 VAL A N 1
ATOM 1533 C CA . VAL A 1 201 ? -17.793 7.524 7.305 1.00 96.62 201 VAL A CA 1
ATOM 1534 C C . VAL A 1 201 ? -18.565 8.541 6.467 1.00 96.62 201 VAL A C 1
ATOM 1536 O O . VAL A 1 201 ? -18.029 9.606 6.181 1.00 96.62 201 VAL A O 1
ATOM 1539 N N . PHE A 1 202 ? -19.849 8.299 6.179 1.00 95.94 202 PHE A N 1
ATOM 1540 C CA . PHE A 1 202 ? -20.700 9.298 5.528 1.00 95.94 202 PHE A CA 1
ATOM 1541 C C . PHE A 1 202 ? -20.866 10.566 6.382 1.00 95.94 202 PHE A C 1
ATOM 1543 O O . PHE A 1 202 ? -20.825 11.677 5.861 1.00 95.94 202 PHE A O 1
ATOM 1550 N N . ALA A 1 203 ? -21.012 10.418 7.703 1.00 96.81 203 ALA A N 1
ATOM 1551 C CA . ALA A 1 203 ? -21.151 11.548 8.621 1.00 96.81 203 ALA A CA 1
ATOM 1552 C C . ALA A 1 203 ? -19.840 12.333 8.838 1.00 96.81 203 ALA A C 1
ATOM 1554 O O . ALA A 1 203 ? -19.882 13.519 9.168 1.00 96.81 203 ALA A O 1
ATOM 1555 N N . LEU A 1 204 ? -18.679 11.698 8.643 1.00 96.19 204 LEU A N 1
ATOM 1556 C CA . LEU A 1 204 ? -17.369 12.364 8.653 1.00 96.19 204 LEU A CA 1
ATOM 1557 C C . LEU A 1 204 ? -17.087 13.128 7.347 1.00 96.19 204 LEU A C 1
ATOM 1559 O O . LEU A 1 204 ? -16.313 14.087 7.360 1.00 96.19 204 LEU A O 1
ATOM 1563 N N . GLY A 1 205 ? -17.759 12.753 6.254 1.00 92.69 205 GLY A N 1
ATOM 1564 C CA . GLY A 1 205 ? -17.690 13.399 4.945 1.00 92.69 205 GLY A CA 1
ATOM 1565 C C . GLY A 1 205 ? -16.630 12.806 4.012 1.00 92.69 205 GLY A C 1
ATOM 1566 O O . GLY A 1 205 ? -15.938 11.846 4.338 1.00 92.69 205 GLY A O 1
ATOM 1567 N N . ASP A 1 206 ? -16.471 13.415 2.835 1.00 89.12 206 ASP A N 1
ATOM 1568 C CA . ASP A 1 206 ? -15.635 12.902 1.730 1.00 89.12 206 ASP A CA 1
ATOM 1569 C C . ASP A 1 206 ? -14.113 12.949 1.984 1.00 89.12 206 ASP A C 1
ATOM 1571 O O . ASP A 1 206 ? -13.326 12.677 1.077 1.00 89.12 206 ASP A O 1
ATOM 1575 N N . GLY A 1 207 ? -13.684 13.352 3.182 1.00 93.19 207 GLY A N 1
ATOM 1576 C CA . GLY A 1 207 ? -12.276 13.527 3.542 1.00 93.19 207 GLY A CA 1
ATOM 1577 C C . GLY A 1 207 ? -11.580 12.269 4.065 1.00 93.19 207 GLY A C 1
ATOM 1578 O O . GLY A 1 207 ? -10.403 12.357 4.413 1.00 93.19 207 GLY A O 1
ATOM 1579 N N . VAL A 1 208 ? -12.287 11.137 4.170 1.00 97.06 208 VAL A N 1
ATOM 1580 C CA . VAL A 1 208 ? -11.748 9.878 4.705 1.00 97.06 208 VAL A CA 1
ATOM 1581 C C . VAL A 1 208 ? -10.862 9.188 3.662 1.00 97.06 208 VAL A C 1
ATOM 1583 O O . VAL A 1 208 ? -11.353 8.541 2.738 1.00 97.06 208 VAL A O 1
ATOM 1586 N N . ASP A 1 209 ? -9.547 9.279 3.853 1.00 96.00 209 ASP A N 1
ATOM 1587 C CA . ASP A 1 209 ? -8.539 8.662 2.980 1.00 96.00 209 ASP A CA 1
ATOM 1588 C C . ASP A 1 209 ? -8.023 7.328 3.542 1.00 96.00 209 ASP A C 1
ATOM 1590 O O . ASP A 1 209 ? -7.575 6.463 2.786 1.00 96.00 209 ASP A O 1
ATOM 1594 N N . SER A 1 210 ? -8.076 7.144 4.864 1.00 97.25 210 SER A N 1
ATOM 1595 C CA . SER A 1 210 ? -7.601 5.940 5.548 1.00 97.25 210 SER A CA 1
ATOM 1596 C C . SER A 1 210 ? -8.619 5.455 6.569 1.00 97.25 210 SER A C 1
ATOM 1598 O O . SER A 1 210 ? -9.075 6.230 7.407 1.00 97.25 210 SER A O 1
ATOM 1600 N N . LEU A 1 211 ? -8.920 4.159 6.537 1.00 98.44 211 LEU A N 1
ATOM 1601 C CA . LEU A 1 211 ? -9.865 3.507 7.434 1.00 98.44 211 LEU A CA 1
ATOM 1602 C C . LEU A 1 211 ? -9.236 2.251 8.042 1.00 98.44 211 LEU A C 1
ATOM 1604 O O . LEU A 1 211 ? -8.809 1.346 7.322 1.00 98.44 211 LEU A O 1
ATOM 1608 N N . ASN A 1 212 ? -9.196 2.188 9.369 1.00 98.62 212 ASN A N 1
ATOM 1609 C CA . ASN A 1 212 ? -8.778 1.001 10.106 1.00 98.62 212 ASN A CA 1
ATOM 1610 C C . ASN A 1 212 ? -9.991 0.329 10.754 1.00 98.62 212 ASN A C 1
ATOM 1612 O O . ASN A 1 212 ? -10.677 0.942 11.564 1.00 98.62 212 ASN A O 1
ATOM 1616 N N . LEU A 1 213 ? -10.240 -0.925 10.388 1.00 98.56 213 LEU A N 1
ATOM 1617 C CA . LEU A 1 213 ? -11.303 -1.794 10.899 1.00 98.56 213 LEU A CA 1
ATOM 1618 C C . LEU A 1 213 ? -10.725 -3.047 11.570 1.00 98.56 213 LEU A C 1
ATOM 1620 O O . LEU A 1 213 ? -11.427 -4.046 11.696 1.00 98.56 213 LEU A O 1
ATOM 1624 N N . SER A 1 214 ? -9.439 -3.031 11.933 1.00 98.25 214 SER A N 1
ATOM 1625 C CA . SER A 1 214 ? -8.773 -4.203 12.503 1.00 98.25 214 SER A CA 1
ATOM 1626 C C . SER A 1 214 ? -9.506 -4.720 13.739 1.00 98.25 214 SER A C 1
ATOM 1628 O O . SER A 1 214 ? -10.037 -3.938 14.525 1.00 98.25 214 SER A O 1
ATOM 1630 N N . PHE A 1 215 ? -9.520 -6.038 13.910 1.00 97.38 215 PHE A N 1
ATOM 1631 C CA . PHE A 1 215 ? -10.154 -6.744 15.025 1.00 97.38 215 PHE A CA 1
ATOM 1632 C C . PHE A 1 215 ? -11.671 -6.549 15.123 1.00 97.38 215 PHE A C 1
ATOM 1634 O O . PHE A 1 215 ? -12.265 -6.798 16.170 1.00 97.38 215 PHE A O 1
ATOM 1641 N N . ASN A 1 216 ? -12.327 -6.145 14.032 1.00 97.56 216 ASN A N 1
ATOM 1642 C CA . ASN A 1 216 ? -13.780 -6.093 13.983 1.00 97.56 216 ASN A CA 1
ATOM 1643 C C . ASN A 1 216 ? -14.361 -7.495 13.673 1.00 97.56 216 ASN A C 1
ATOM 1645 O O . ASN A 1 216 ? -14.085 -8.052 12.605 1.00 97.56 216 ASN A O 1
ATOM 1649 N N . PRO A 1 217 ? -15.197 -8.069 14.562 1.00 96.75 217 PRO A N 1
ATOM 1650 C CA . PRO A 1 217 ? -15.725 -9.424 14.410 1.00 96.75 217 PRO A CA 1
ATOM 1651 C C . PRO A 1 217 ? -16.918 -9.544 13.449 1.00 96.75 217 PRO A C 1
ATOM 1653 O O . PRO A 1 217 ? -17.381 -10.657 13.229 1.00 96.75 217 PRO A O 1
ATOM 1656 N N . TYR A 1 218 ? -17.440 -8.442 12.898 1.00 97.38 218 TYR A N 1
ATOM 1657 C CA . TYR A 1 218 ? -18.678 -8.435 12.104 1.00 97.38 218 TYR A CA 1
ATOM 1658 C C . TYR A 1 218 ? -18.502 -7.967 10.652 1.00 97.38 218 TYR A C 1
ATOM 1660 O O . TYR A 1 218 ? -19.461 -8.005 9.879 1.00 97.38 218 TYR A O 1
ATOM 1668 N N . ILE A 1 219 ? -17.310 -7.510 10.254 1.00 97.88 219 ILE A N 1
ATOM 1669 C CA . ILE A 1 219 ? -17.050 -7.090 8.869 1.00 97.88 219 ILE A CA 1
ATOM 1670 C C . ILE A 1 219 ? -16.821 -8.314 7.981 1.00 97.88 219 ILE A C 1
ATOM 1672 O O . ILE A 1 219 ? -15.990 -9.163 8.286 1.00 97.88 219 ILE A O 1
ATOM 1676 N N . THR A 1 220 ? -17.545 -8.368 6.864 1.00 97.75 220 THR A N 1
ATOM 1677 C CA . THR A 1 220 ? -17.461 -9.414 5.832 1.00 97.75 220 THR A CA 1
ATOM 1678 C C . THR A 1 220 ? -16.906 -8.852 4.520 1.00 97.75 220 THR A C 1
ATOM 1680 O O . THR A 1 220 ? -16.789 -7.632 4.363 1.00 97.75 220 THR A O 1
ATOM 1683 N N . ALA A 1 221 ? -16.627 -9.711 3.533 1.00 97.44 221 ALA A N 1
ATOM 1684 C CA . ALA A 1 221 ? -16.216 -9.272 2.195 1.00 97.44 221 ALA A CA 1
ATOM 1685 C C . ALA A 1 221 ? -17.279 -8.399 1.487 1.00 97.44 221 ALA A C 1
ATOM 1687 O O . ALA A 1 221 ? -16.941 -7.375 0.888 1.00 97.44 221 ALA A O 1
ATOM 1688 N N . ASP A 1 222 ? -18.576 -8.720 1.608 1.00 98.06 222 ASP A N 1
ATOM 1689 C CA . ASP A 1 222 ? -19.651 -7.836 1.110 1.00 98.06 222 ASP A CA 1
ATOM 1690 C C . ASP A 1 222 ? -19.700 -6.506 1.885 1.00 98.06 222 ASP A C 1
ATOM 1692 O O . ASP A 1 222 ? -19.966 -5.448 1.312 1.00 98.06 222 ASP A O 1
ATOM 1696 N N . GLY A 1 223 ? -19.357 -6.534 3.174 1.00 97.88 223 GLY A N 1
ATOM 1697 C CA . GLY A 1 223 ? -19.142 -5.337 3.980 1.00 97.88 223 GLY A CA 1
ATOM 1698 C C . GLY A 1 223 ? -18.069 -4.415 3.403 1.00 97.88 223 GLY A C 1
ATOM 1699 O O . GLY A 1 223 ? -18.327 -3.227 3.198 1.00 97.88 223 GLY A O 1
ATOM 1700 N N . ILE A 1 224 ? -16.897 -4.964 3.058 1.00 98.25 224 ILE A N 1
ATOM 1701 C CA . ILE A 1 224 ? -15.816 -4.225 2.380 1.00 98.25 224 ILE A CA 1
ATOM 1702 C C . ILE A 1 224 ? -16.338 -3.594 1.090 1.00 98.25 224 ILE A C 1
ATOM 1704 O O . ILE A 1 224 ? -16.131 -2.406 0.853 1.00 98.25 224 ILE A O 1
ATOM 1708 N N . ARG A 1 225 ? -17.065 -4.364 0.272 1.00 98.44 225 ARG A N 1
ATOM 1709 C CA . ARG A 1 225 ? -17.668 -3.865 -0.968 1.00 98.44 225 ARG A CA 1
ATOM 1710 C C . ARG A 1 225 ? -18.582 -2.662 -0.717 1.00 98.44 225 ARG A C 1
ATOM 1712 O O . ARG A 1 225 ? -18.432 -1.645 -1.390 1.00 98.44 225 ARG A O 1
ATOM 1719 N N . LYS A 1 226 ? -19.502 -2.744 0.251 1.00 98.00 226 LYS A N 1
ATOM 1720 C CA . LYS A 1 226 ? -20.395 -1.627 0.621 1.00 98.00 226 LYS A CA 1
ATOM 1721 C C . LYS A 1 226 ? -19.611 -0.394 1.075 1.00 98.00 226 LYS A C 1
ATOM 1723 O O . LYS A 1 226 ? -19.945 0.719 0.674 1.00 98.00 226 LYS A O 1
ATOM 1728 N N . ILE A 1 227 ? -18.561 -0.593 1.870 1.00 97.69 227 ILE A N 1
ATOM 1729 C CA . ILE A 1 227 ? -17.701 0.483 2.377 1.00 97.69 227 ILE A CA 1
ATOM 1730 C C . ILE A 1 227 ? -16.945 1.168 1.231 1.00 97.69 227 ILE A C 1
ATOM 1732 O O . ILE A 1 227 ? -16.959 2.392 1.150 1.00 97.69 227 ILE A O 1
ATOM 1736 N N . LEU A 1 228 ? -16.348 0.409 0.306 1.00 97.44 228 LEU A N 1
ATOM 1737 C CA . LEU A 1 228 ? -15.628 0.967 -0.847 1.00 97.44 228 LEU A CA 1
ATOM 1738 C C . LEU A 1 228 ? -16.557 1.692 -1.833 1.00 97.44 228 LEU A C 1
ATOM 1740 O O . LEU A 1 228 ? -16.158 2.683 -2.437 1.00 97.44 228 LEU A O 1
ATOM 1744 N N . ILE A 1 229 ? -17.811 1.248 -1.968 1.00 96.75 229 ILE A N 1
ATOM 1745 C CA . ILE A 1 229 ? -18.834 1.976 -2.737 1.00 96.75 229 ILE A CA 1
ATOM 1746 C C . ILE A 1 229 ? -19.188 3.303 -2.053 1.00 96.75 229 ILE A C 1
ATOM 1748 O O . ILE A 1 229 ? -19.355 4.314 -2.733 1.00 96.75 229 ILE A O 1
ATOM 1752 N N . ALA A 1 230 ? -19.307 3.305 -0.723 1.00 96.06 230 ALA A N 1
ATOM 1753 C CA . ALA A 1 230 ? -19.619 4.505 0.048 1.00 96.06 230 ALA A CA 1
ATOM 1754 C C . ALA A 1 230 ? -18.454 5.509 0.083 1.00 96.06 230 ALA A C 1
ATOM 1756 O O . ALA A 1 230 ? -18.694 6.713 0.129 1.00 96.06 230 ALA A O 1
ATOM 1757 N N . ILE A 1 231 ? -17.208 5.027 0.030 1.00 96.12 231 ILE A N 1
ATOM 1758 C CA . ILE A 1 231 ? -15.988 5.842 0.082 1.00 96.12 231 ILE A CA 1
ATOM 1759 C C . ILE A 1 231 ? -15.094 5.523 -1.129 1.00 96.12 231 ILE A C 1
ATOM 1761 O O . ILE A 1 231 ? -14.013 4.947 -0.988 1.00 96.12 231 ILE A O 1
ATOM 1765 N N . PRO A 1 232 ? -15.486 5.924 -2.350 1.00 95.25 232 PRO A N 1
ATOM 1766 C CA . PRO A 1 232 ? -14.746 5.568 -3.564 1.00 95.25 232 PRO A CA 1
ATOM 1767 C C . PRO A 1 232 ? -13.340 6.190 -3.639 1.00 95.25 232 PRO A C 1
ATOM 1769 O O . PRO A 1 232 ? -12.556 5.830 -4.516 1.00 95.25 232 PRO A O 1
ATOM 1772 N N . ARG A 1 233 ? -13.020 7.145 -2.754 1.00 95.06 233 ARG A N 1
ATOM 1773 C CA . ARG A 1 233 ? -11.714 7.817 -2.647 1.00 95.06 233 ARG A CA 1
ATOM 1774 C C . ARG A 1 233 ? -10.778 7.189 -1.614 1.00 95.06 233 ARG A C 1
ATOM 1776 O O . ARG A 1 233 ? -9.659 7.670 -1.470 1.00 95.06 233 ARG A O 1
ATOM 1783 N N . LEU A 1 234 ? -11.216 6.141 -0.913 1.00 96.69 234 LEU A N 1
ATOM 1784 C CA . LEU A 1 234 ? -10.425 5.513 0.138 1.00 96.69 234 LEU A CA 1
ATOM 1785 C C . LEU A 1 234 ? -9.087 5.008 -0.424 1.00 96.69 234 LEU A C 1
ATOM 1787 O O . LEU A 1 234 ? -9.057 4.202 -1.355 1.00 96.69 234 LEU A O 1
ATOM 1791 N N . LYS A 1 235 ? -7.982 5.470 0.167 1.00 95.88 235 LYS A N 1
ATOM 1792 C CA . LYS A 1 235 ? -6.616 5.091 -0.220 1.00 95.88 235 LYS A CA 1
ATOM 1793 C C . LYS A 1 235 ? -6.088 3.939 0.620 1.00 95.88 235 LYS A C 1
ATOM 1795 O O . LYS A 1 235 ? -5.342 3.102 0.118 1.00 95.88 235 LYS A O 1
ATOM 1800 N N . ARG A 1 236 ? -6.461 3.872 1.899 1.00 96.81 236 ARG A N 1
ATOM 1801 C CA . ARG A 1 236 ? -5.980 2.843 2.826 1.00 96.81 236 ARG A CA 1
ATOM 1802 C C . ARG A 1 236 ? -7.125 2.167 3.559 1.00 96.81 236 ARG A C 1
ATOM 1804 O O . ARG A 1 236 ? -7.936 2.835 4.192 1.00 96.81 236 ARG A O 1
ATOM 1811 N N . LEU A 1 237 ? -7.126 0.839 3.529 1.00 98.06 237 LEU A N 1
ATOM 1812 C CA . LEU A 1 237 ? -8.020 0.005 4.320 1.00 98.06 237 LEU A CA 1
ATOM 1813 C C . LEU A 1 237 ? -7.192 -1.009 5.107 1.00 98.06 237 LEU A C 1
ATOM 1815 O O . LEU A 1 237 ? -6.425 -1.779 4.526 1.00 98.06 237 LEU A O 1
ATOM 1819 N N . VAL A 1 238 ? -7.354 -1.007 6.428 1.00 98.19 238 VAL A N 1
ATOM 1820 C CA . VAL A 1 238 ? -6.707 -1.964 7.330 1.00 98.19 238 VAL A CA 1
ATOM 1821 C C . VAL A 1 238 ? -7.773 -2.862 7.942 1.00 98.19 238 VAL A C 1
ATOM 1823 O O . VAL A 1 238 ? -8.672 -2.374 8.615 1.00 98.19 238 VAL A O 1
ATOM 1826 N N . ILE A 1 239 ? -7.690 -4.164 7.681 1.00 97.81 239 ILE A N 1
ATOM 1827 C CA . ILE A 1 239 ? -8.677 -5.181 8.083 1.00 97.81 239 ILE A CA 1
ATOM 1828 C C . ILE A 1 239 ? -7.966 -6.384 8.719 1.00 97.81 239 ILE A C 1
ATOM 1830 O O . ILE A 1 239 ? -8.227 -7.544 8.400 1.00 97.81 239 ILE A O 1
ATOM 1834 N N . MET A 1 240 ? -7.005 -6.103 9.599 1.00 96.81 240 MET A N 1
ATOM 1835 C CA . MET A 1 240 ? -6.216 -7.137 10.265 1.00 96.81 240 MET A CA 1
ATOM 1836 C C . MET A 1 240 ? -7.039 -7.798 11.369 1.00 96.81 240 MET A C 1
ATOM 1838 O O . MET A 1 240 ? -7.664 -7.109 12.164 1.00 96.81 240 MET A O 1
ATOM 1842 N N . GLY A 1 241 ? -7.030 -9.129 11.453 1.00 96.44 241 GLY A N 1
ATOM 1843 C CA . GLY A 1 241 ? -7.732 -9.839 12.528 1.00 96.44 241 GLY A CA 1
ATOM 1844 C C . GLY A 1 241 ? -9.262 -9.760 12.456 1.00 96.44 241 GLY A C 1
ATOM 1845 O O . GLY A 1 241 ? -9.911 -9.872 13.489 1.00 96.44 241 GLY A O 1
ATOM 1846 N N . CYS A 1 242 ? -9.839 -9.567 11.267 1.00 97.75 242 CYS A N 1
ATOM 1847 C CA . CYS A 1 242 ? -11.286 -9.616 11.042 1.00 97.75 242 CYS A CA 1
ATOM 1848 C C . CYS A 1 242 ? -11.713 -11.050 10.660 1.00 97.75 242 CYS A C 1
ATOM 1850 O O . CYS A 1 242 ? -11.550 -11.438 9.504 1.00 97.75 242 CYS A O 1
ATOM 1852 N N . PRO A 1 243 ? -12.252 -11.860 11.590 1.00 96.94 243 PRO A N 1
ATOM 1853 C CA . PRO A 1 243 ? -12.473 -13.295 11.374 1.00 96.94 243 PRO A CA 1
ATOM 1854 C C . PRO A 1 243 ? -13.545 -13.626 10.327 1.00 96.94 243 PRO A C 1
ATOM 1856 O O . PRO A 1 243 ? -13.568 -14.741 9.819 1.00 96.94 243 PRO A O 1
ATOM 1859 N N . CYS A 1 244 ? -14.439 -12.686 10.013 1.00 97.38 244 CYS A N 1
ATOM 1860 C CA . CYS A 1 244 ? -15.512 -12.876 9.035 1.00 97.38 244 CYS A CA 1
ATOM 1861 C C . CYS A 1 244 ? -15.115 -12.507 7.596 1.00 97.38 244 CYS A C 1
ATOM 1863 O O . CYS A 1 244 ? -15.968 -12.522 6.709 1.00 97.38 244 CYS A O 1
ATOM 1865 N N . ILE A 1 245 ? -13.847 -12.161 7.354 1.00 97.44 245 ILE A N 1
ATOM 1866 C CA . ILE A 1 245 ? -13.312 -11.910 6.015 1.00 97.44 245 ILE A CA 1
ATOM 1867 C C . ILE A 1 245 ? -12.530 -13.153 5.593 1.00 97.44 245 ILE A C 1
ATOM 1869 O O . ILE A 1 245 ? -11.373 -13.334 5.968 1.00 97.44 245 ILE A O 1
ATOM 1873 N N . GLU A 1 246 ? -13.171 -14.033 4.828 1.00 95.88 246 GLU A N 1
ATOM 1874 C CA . GLU A 1 246 ? -12.500 -15.211 4.281 1.00 95.88 246 GLU A CA 1
ATOM 1875 C C . GLU A 1 246 ? -11.564 -14.820 3.126 1.00 95.88 246 GLU A C 1
ATOM 1877 O O . GLU A 1 246 ? -11.901 -13.984 2.283 1.00 95.88 246 GLU A O 1
ATOM 1882 N N . GLU A 1 247 ? -10.385 -15.451 3.051 1.00 95.44 247 GLU A N 1
ATOM 1883 C CA . GLU A 1 247 ? -9.363 -15.124 2.042 1.00 95.44 247 GLU A CA 1
ATOM 1884 C C . GLU A 1 247 ? -9.902 -15.267 0.611 1.00 95.44 247 GLU A C 1
ATOM 1886 O O . GLU A 1 247 ? -9.708 -14.384 -0.225 1.00 95.44 247 GLU A O 1
ATOM 1891 N N . GLY A 1 248 ? -10.632 -16.357 0.345 1.00 96.06 248 GLY A N 1
ATOM 1892 C CA . GLY A 1 248 ? -11.207 -16.642 -0.969 1.00 96.06 248 GLY A CA 1
ATOM 1893 C C . GLY A 1 248 ? -12.243 -15.607 -1.404 1.00 96.06 248 GLY A C 1
ATOM 1894 O O . GLY A 1 248 ? -12.223 -15.173 -2.553 1.00 96.06 248 GLY A O 1
ATOM 1895 N N . GLU A 1 249 ? -13.105 -15.151 -0.492 1.00 96.75 249 GLU A N 1
ATOM 1896 C CA . GLU A 1 249 ? -14.103 -14.119 -0.797 1.00 96.75 249 GLU A CA 1
ATOM 1897 C C . GLU A 1 249 ? -13.451 -12.765 -1.096 1.00 96.75 249 GLU A C 1
ATOM 1899 O O . GLU A 1 249 ? -13.874 -12.055 -2.012 1.00 96.75 249 GLU A O 1
ATOM 1904 N N . LEU A 1 250 ? -12.390 -12.412 -0.362 1.00 97.19 250 LEU A N 1
ATOM 1905 C CA . LEU A 1 250 ? -11.628 -11.191 -0.617 1.00 97.19 250 LEU A CA 1
ATOM 1906 C C . LEU A 1 250 ? -10.928 -11.238 -1.985 1.00 97.19 250 LEU A C 1
ATOM 1908 O O . LEU A 1 250 ? -10.935 -10.246 -2.717 1.00 97.19 250 LEU A O 1
ATOM 1912 N N . PHE A 1 251 ? -10.351 -12.382 -2.356 1.00 95.81 251 PHE A N 1
ATOM 1913 C CA . PHE A 1 251 ? -9.721 -12.570 -3.665 1.00 95.81 251 PHE A CA 1
ATOM 1914 C C . PHE A 1 251 ? -10.738 -12.533 -4.806 1.00 95.81 251 PHE A C 1
ATOM 1916 O O . PHE A 1 251 ? -10.499 -11.864 -5.812 1.00 95.81 251 PHE A O 1
ATOM 1923 N N . GLU A 1 252 ? -11.895 -13.174 -4.641 1.00 95.94 252 GLU A N 1
ATOM 1924 C CA . GLU A 1 252 ? -12.983 -13.084 -5.615 1.00 95.94 252 GLU A CA 1
ATOM 1925 C C . GLU A 1 252 ? -13.504 -11.649 -5.748 1.00 95.94 252 GLU A C 1
ATOM 1927 O O . GLU A 1 252 ? -13.802 -11.205 -6.857 1.00 95.94 252 GLU A O 1
ATOM 1932 N N . LEU A 1 253 ? -13.544 -10.867 -4.665 1.00 97.12 253 LEU A N 1
ATOM 1933 C CA . LEU A 1 253 ? -13.900 -9.449 -4.732 1.00 97.12 253 LEU A CA 1
ATOM 1934 C C . LEU A 1 253 ? -12.863 -8.626 -5.518 1.00 97.12 253 LEU A C 1
ATOM 1936 O O . LEU A 1 253 ? -13.247 -7.846 -6.391 1.00 97.12 253 LEU A O 1
ATOM 1940 N N . LEU A 1 254 ? -11.564 -8.825 -5.258 1.00 95.56 254 LEU A N 1
ATOM 1941 C CA . LEU A 1 254 ? -10.468 -8.179 -6.000 1.00 95.56 254 LEU A CA 1
ATOM 1942 C C . LEU A 1 254 ? -10.511 -8.514 -7.498 1.00 95.56 254 LEU A C 1
ATOM 1944 O O . LEU A 1 254 ? -10.279 -7.644 -8.336 1.00 95.56 254 LEU A O 1
ATOM 1948 N N . LYS A 1 255 ? -10.829 -9.768 -7.834 1.00 92.81 255 LYS A N 1
ATOM 1949 C CA . LYS A 1 255 ? -10.886 -10.264 -9.213 1.00 92.81 255 LYS A CA 1
ATOM 1950 C C . LYS A 1 255 ? -12.139 -9.807 -9.959 1.00 92.81 255 LYS A C 1
ATOM 1952 O O . LYS A 1 255 ? -12.042 -9.379 -11.104 1.00 92.81 255 LYS A O 1
ATOM 1957 N N . SER A 1 256 ? -13.308 -9.910 -9.326 1.00 94.19 256 SER A N 1
ATOM 1958 C CA . SER A 1 256 ? -14.604 -9.620 -9.957 1.00 94.19 256 SER A CA 1
ATOM 1959 C C . SER A 1 256 ? -14.928 -8.128 -10.018 1.00 94.19 256 SER A C 1
ATOM 1961 O O . SER A 1 256 ? -15.636 -7.688 -10.922 1.00 94.19 256 SER A O 1
ATOM 1963 N N . GLN A 1 257 ? -14.432 -7.334 -9.063 1.00 95.56 257 GLN A N 1
ATOM 1964 C CA . GLN A 1 257 ? -14.725 -5.903 -8.952 1.00 95.56 257 GLN A CA 1
ATOM 1965 C C . GLN A 1 257 ? -13.450 -5.071 -8.701 1.00 95.56 257 GLN A C 1
ATOM 1967 O O . GLN A 1 257 ? -13.406 -4.274 -7.758 1.00 95.56 257 GLN A O 1
ATOM 1972 N N . PRO A 1 258 ? -12.418 -5.167 -9.565 1.00 94.25 258 PRO A N 1
ATOM 1973 C CA . PRO A 1 258 ? -11.138 -4.477 -9.365 1.00 94.25 258 PRO A CA 1
ATOM 1974 C C . PRO A 1 258 ? -11.281 -2.947 -9.309 1.00 94.25 258 PRO A C 1
ATOM 1976 O O . PRO A 1 258 ? -10.496 -2.265 -8.652 1.00 94.25 258 PRO A O 1
ATOM 1979 N N . LEU A 1 259 ? -12.321 -2.390 -9.944 1.00 94.44 259 LEU A N 1
ATOM 1980 C CA . LEU A 1 259 ? -12.600 -0.950 -9.941 1.00 94.44 259 LEU A CA 1
ATOM 1981 C C . LEU A 1 259 ? -12.974 -0.394 -8.559 1.00 94.44 259 LEU A C 1
ATOM 1983 O O . LEU A 1 259 ? -12.831 0.810 -8.354 1.00 94.44 259 LEU A O 1
ATOM 1987 N N . LEU A 1 260 ? -13.408 -1.230 -7.607 1.00 96.94 260 LEU A N 1
ATOM 1988 C CA . LEU A 1 260 ? -13.633 -0.794 -6.221 1.00 96.94 260 LEU A CA 1
ATOM 1989 C C . LEU A 1 260 ? -12.325 -0.406 -5.520 1.00 96.94 260 LEU A C 1
ATOM 1991 O O . LEU A 1 260 ? -12.330 0.426 -4.621 1.00 96.94 260 LEU A O 1
ATOM 1995 N N . PHE A 1 261 ? -11.204 -0.974 -5.966 1.00 96.81 261 PHE A N 1
ATOM 1996 C CA . PHE A 1 261 ? -9.880 -0.798 -5.371 1.00 96.81 261 PHE A CA 1
ATOM 1997 C C . PHE A 1 261 ? -9.015 0.196 -6.154 1.00 96.81 261 PHE A C 1
ATOM 1999 O O . PHE A 1 261 ? -7.829 0.349 -5.880 1.00 96.81 261 PHE A O 1
ATOM 2006 N N . LYS A 1 262 ? -9.578 0.890 -7.148 1.00 95.06 262 LYS A N 1
ATOM 2007 C CA . LYS A 1 262 ? -8.801 1.694 -8.104 1.00 95.06 262 LYS A CA 1
ATOM 2008 C C . LYS A 1 262 ? -8.046 2.875 -7.480 1.00 95.06 262 LYS A C 1
ATOM 2010 O O . LYS A 1 262 ? -7.029 3.302 -8.022 1.00 95.06 262 LYS A O 1
ATOM 2015 N N . ASN A 1 263 ? -8.541 3.396 -6.359 1.00 94.44 263 ASN A N 1
ATOM 2016 C CA . ASN A 1 263 ? -7.900 4.474 -5.601 1.00 94.44 263 ASN A CA 1
ATOM 2017 C C . ASN A 1 263 ? -7.103 3.962 -4.395 1.00 94.44 263 ASN A C 1
ATOM 2019 O O . ASN A 1 263 ? -6.492 4.764 -3.694 1.00 94.44 263 ASN A O 1
ATOM 2023 N N . MET A 1 264 ? -7.088 2.647 -4.160 1.00 95.44 264 MET A N 1
ATOM 2024 C CA . MET A 1 264 ? -6.377 2.072 -3.032 1.00 95.44 264 MET A CA 1
ATOM 2025 C C . MET A 1 264 ? -4.870 2.024 -3.274 1.00 95.44 264 MET A C 1
ATOM 2027 O O . MET A 1 264 ? -4.382 1.508 -4.276 1.00 95.44 264 MET A O 1
ATOM 2031 N N . GLU A 1 265 ? -4.142 2.514 -2.283 1.00 93.88 265 GLU A N 1
ATOM 2032 C CA . GLU A 1 265 ? -2.692 2.421 -2.147 1.00 93.88 265 GLU A CA 1
ATOM 2033 C C . GLU A 1 265 ? -2.293 1.276 -1.215 1.00 93.88 265 GLU A C 1
ATOM 2035 O O . GLU A 1 265 ? -1.237 0.681 -1.392 1.00 93.88 265 GLU A O 1
ATOM 2040 N N . ALA A 1 266 ? -3.128 0.975 -0.213 1.00 95.12 266 ALA A N 1
ATOM 2041 C CA . ALA A 1 266 ? -2.813 0.005 0.829 1.00 95.12 266 ALA A CA 1
ATOM 2042 C C . ALA A 1 266 ? -4.050 -0.782 1.270 1.00 95.12 266 ALA A C 1
ATOM 2044 O O . ALA A 1 266 ? -4.974 -0.212 1.855 1.00 95.12 266 ALA A O 1
ATOM 2045 N N . LEU A 1 267 ? -4.036 -2.098 1.049 1.00 96.75 267 LEU A N 1
ATOM 2046 C CA . LEU A 1 267 ? -5.029 -3.041 1.564 1.00 96.75 267 LEU A CA 1
ATOM 2047 C C . LEU A 1 267 ? -4.337 -4.027 2.511 1.00 96.75 267 LEU A C 1
ATOM 2049 O O . LEU A 1 267 ? -3.676 -4.963 2.067 1.00 96.75 267 LEU A O 1
ATOM 2053 N N . MET A 1 268 ? -4.468 -3.801 3.819 1.00 96.19 268 MET A N 1
ATOM 2054 C CA . MET A 1 268 ? -3.790 -4.606 4.839 1.00 96.19 268 MET A CA 1
ATOM 2055 C C . MET A 1 268 ? -4.708 -5.734 5.311 1.00 96.19 268 MET A C 1
ATOM 2057 O O . MET A 1 268 ? -5.621 -5.509 6.108 1.00 96.19 268 MET A O 1
ATOM 2061 N N . HIS A 1 269 ? -4.448 -6.940 4.814 1.00 95.88 269 HIS A N 1
ATOM 2062 C CA . HIS A 1 269 ? -5.094 -8.187 5.219 1.00 95.88 269 HIS A CA 1
ATOM 2063 C C . HIS A 1 269 ? -4.034 -9.298 5.269 1.00 95.88 269 HIS A C 1
ATOM 2065 O O . HIS A 1 269 ? -3.202 -9.334 4.360 1.00 95.88 269 HIS A O 1
ATOM 2071 N N . PRO A 1 270 ? -4.049 -10.233 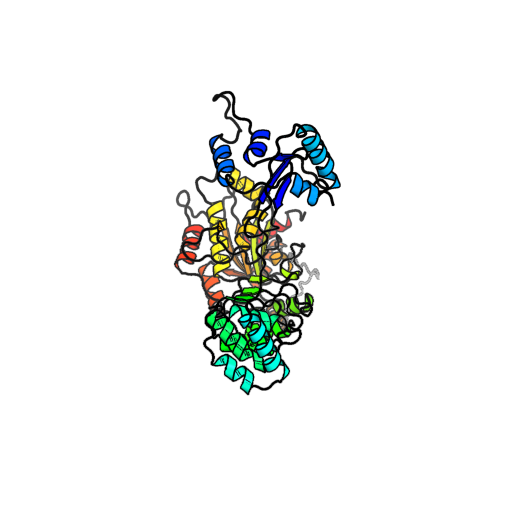6.242 1.00 93.88 270 PRO A N 1
ATOM 2072 C CA . PRO A 1 270 ? -3.021 -11.274 6.349 1.00 93.88 270 PRO A CA 1
ATOM 2073 C C . PRO A 1 270 ? -2.775 -12.045 5.044 1.00 93.88 270 PRO A C 1
ATOM 2075 O O . PRO A 1 270 ? -1.630 -12.226 4.654 1.00 93.88 270 PRO A O 1
ATOM 2078 N N . ALA A 1 271 ? -3.841 -12.389 4.314 1.00 92.19 271 ALA A N 1
ATOM 2079 C CA . ALA A 1 271 ? -3.747 -13.111 3.040 1.00 92.19 271 ALA A CA 1
ATOM 2080 C C . ALA A 1 271 ? -3.099 -12.313 1.887 1.00 92.19 271 ALA A C 1
ATOM 2082 O O . ALA A 1 271 ? -2.681 -12.896 0.892 1.00 92.19 271 ALA A O 1
ATOM 2083 N N . ILE A 1 272 ? -3.041 -10.982 1.998 1.00 92.19 272 ILE A N 1
ATOM 2084 C CA . ILE A 1 272 ? -2.400 -10.082 1.020 1.00 92.19 272 ILE A CA 1
ATOM 2085 C C . ILE A 1 272 ? -0.966 -9.751 1.449 1.00 92.19 272 ILE A C 1
ATOM 2087 O O . ILE A 1 272 ? -0.114 -9.474 0.615 1.00 92.19 272 ILE A O 1
ATOM 2091 N N . LEU A 1 273 ? -0.694 -9.796 2.753 1.00 89.94 273 LEU A N 1
ATOM 2092 C CA . LEU A 1 273 ? 0.630 -9.582 3.339 1.00 89.94 273 LEU A CA 1
ATOM 2093 C C . LEU A 1 273 ? 1.500 -10.849 3.326 1.00 89.94 273 LEU A C 1
ATOM 2095 O O . LEU A 1 273 ? 2.606 -10.859 3.867 1.00 89.94 273 LEU A O 1
ATOM 2099 N N . ASP A 1 274 ? 0.996 -11.918 2.721 1.00 86.31 274 ASP A N 1
ATOM 2100 C CA . ASP A 1 274 ? 1.672 -13.194 2.606 1.00 86.31 274 ASP A CA 1
ATOM 2101 C C . ASP A 1 274 ? 2.706 -13.174 1.471 1.00 86.31 274 ASP A C 1
ATOM 2103 O O . ASP A 1 274 ? 2.396 -12.885 0.318 1.00 86.31 274 ASP A O 1
ATOM 2107 N N . ILE A 1 275 ? 3.950 -13.519 1.803 1.00 82.19 275 ILE A N 1
ATOM 2108 C CA . ILE A 1 275 ? 5.080 -13.548 0.865 1.00 82.19 275 ILE A CA 1
ATOM 2109 C C . ILE A 1 275 ? 5.201 -14.872 0.096 1.00 82.19 275 ILE A C 1
ATOM 2111 O O . ILE A 1 275 ? 6.170 -15.056 -0.649 1.00 82.19 275 ILE A O 1
ATOM 2115 N N . ARG A 1 276 ? 4.270 -15.820 0.288 1.00 80.38 276 ARG A N 1
ATOM 2116 C CA . ARG A 1 276 ? 4.262 -17.100 -0.434 1.00 80.38 276 ARG A CA 1
ATOM 2117 C C . ARG A 1 276 ? 4.269 -16.886 -1.950 1.00 80.38 276 ARG A C 1
ATOM 2119 O O . ARG A 1 276 ? 3.597 -16.008 -2.485 1.00 80.38 276 ARG A O 1
ATOM 2126 N N . GLN A 1 277 ? 5.028 -17.740 -2.638 1.00 77.00 277 GLN A N 1
ATOM 2127 C CA . GLN A 1 277 ? 5.133 -17.751 -4.094 1.00 77.00 277 GLN A CA 1
ATOM 2128 C C . GLN A 1 277 ? 4.582 -19.060 -4.677 1.00 77.00 277 GLN A C 1
ATOM 2130 O O . GLN A 1 277 ? 4.944 -20.134 -4.186 1.00 77.00 277 GLN A O 1
ATOM 2135 N N . PRO A 1 278 ? 3.766 -19.003 -5.747 1.00 78.19 278 PRO A N 1
ATOM 2136 C CA . PRO A 1 278 ? 3.200 -17.786 -6.348 1.00 78.19 278 PRO A CA 1
ATOM 2137 C C . PRO A 1 278 ? 2.196 -17.080 -5.407 1.00 78.19 278 PRO A C 1
ATOM 2139 O O . PRO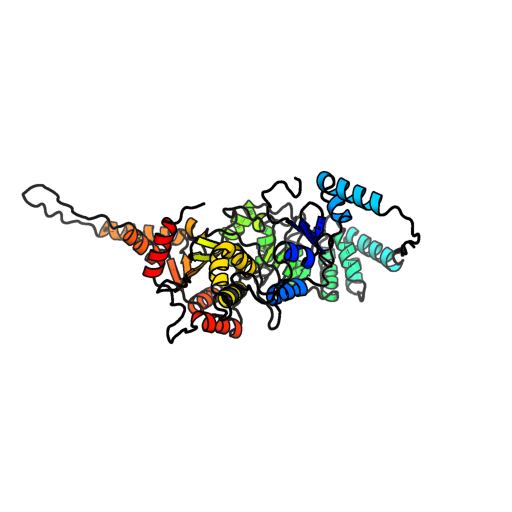 A 1 278 ? 1.659 -17.740 -4.513 1.00 78.19 278 PRO A O 1
ATOM 2142 N N . PRO A 1 279 ? 1.935 -15.771 -5.595 1.00 79.44 279 PRO A N 1
ATOM 2143 C CA . PRO A 1 279 ? 0.867 -15.067 -4.904 1.00 79.44 279 PRO A CA 1
ATOM 2144 C C . PRO A 1 279 ? -0.450 -15.796 -5.128 1.00 79.44 279 PRO A C 1
ATOM 2146 O O . PRO A 1 279 ? -0.806 -16.173 -6.243 1.00 79.44 279 PRO A O 1
ATOM 2149 N N . VAL A 1 280 ? -1.185 -15.975 -4.039 1.00 86.00 280 VAL A N 1
ATOM 2150 C CA . VAL A 1 280 ? -2.542 -16.532 -4.065 1.00 86.00 280 VAL A CA 1
ATOM 2151 C C . VAL A 1 280 ? -3.588 -15.478 -4.432 1.00 86.00 280 VAL A C 1
ATOM 2153 O O . VAL A 1 280 ? -4.691 -15.821 -4.852 1.00 86.00 280 VAL A O 1
ATOM 2156 N N . HIS A 1 281 ? -3.244 -14.198 -4.281 1.00 86.69 281 HIS A N 1
ATOM 2157 C CA . HIS A 1 281 ? -4.134 -13.080 -4.549 1.00 86.69 281 HIS A CA 1
ATOM 2158 C C . HIS A 1 281 ? -4.047 -12.628 -6.019 1.00 86.69 281 HIS A C 1
ATOM 2160 O O . HIS A 1 281 ? -2.980 -12.714 -6.636 1.00 86.69 281 HIS A O 1
ATOM 2166 N N . PRO A 1 282 ? -5.131 -12.064 -6.584 1.00 90.00 282 PRO A N 1
ATOM 2167 C CA . PRO A 1 282 ? -5.083 -11.424 -7.892 1.00 90.00 282 PRO A CA 1
ATOM 2168 C C . PRO A 1 282 ? -4.016 -10.327 -7.928 1.00 90.00 282 PRO A C 1
ATOM 2170 O O . PRO A 1 282 ? -3.866 -9.553 -6.979 1.00 90.00 282 PRO A O 1
ATOM 2173 N N . THR A 1 283 ? -3.276 -10.263 -9.029 1.00 91.12 283 THR A N 1
ATOM 2174 C CA . THR A 1 283 ? -2.267 -9.228 -9.262 1.00 91.12 283 THR A CA 1
ATOM 2175 C C . THR A 1 283 ? -2.845 -8.158 -10.177 1.00 91.12 283 THR A C 1
ATOM 2177 O O . THR A 1 283 ? -3.360 -8.464 -11.252 1.00 91.12 283 THR A O 1
ATOM 2180 N N . THR A 1 284 ? -2.774 -6.896 -9.755 1.00 93.06 284 THR A N 1
ATOM 2181 C CA . THR A 1 284 ? -3.279 -5.755 -10.535 1.00 93.06 284 THR A CA 1
ATOM 2182 C C . THR A 1 284 ? -2.167 -4.974 -11.222 1.00 93.06 284 THR A C 1
ATOM 2184 O O . THR A 1 284 ? -2.406 -4.410 -12.293 1.00 93.06 284 THR A O 1
ATOM 2187 N N . PHE A 1 285 ? -0.961 -4.973 -10.649 1.00 95.12 285 PHE A N 1
ATOM 2188 C CA . PHE A 1 285 ? 0.232 -4.373 -11.239 1.00 95.12 285 PHE A CA 1
ATOM 2189 C C . PHE A 1 285 ? 1.471 -5.229 -10.980 1.00 95.12 285 PHE A C 1
ATOM 2191 O O . PHE A 1 285 ? 1.676 -5.683 -9.856 1.00 95.12 285 PHE A O 1
ATOM 2198 N N . THR A 1 286 ? 2.331 -5.379 -11.986 1.00 94.75 286 THR A N 1
ATOM 2199 C CA . THR A 1 286 ? 3.619 -6.066 -11.857 1.00 94.75 286 THR A CA 1
ATOM 2200 C C . THR A 1 286 ? 4.758 -5.239 -12.442 1.00 94.75 286 THR A C 1
ATOM 2202 O O . THR A 1 286 ? 4.751 -4.879 -13.614 1.00 94.75 286 THR A O 1
ATOM 2205 N N . PHE A 1 287 ? 5.805 -4.999 -11.667 1.00 94.81 287 PHE A N 1
ATOM 2206 C CA . PHE A 1 287 ? 7.097 -4.602 -12.214 1.00 94.81 287 PHE A CA 1
ATOM 2207 C C . PHE A 1 287 ? 7.851 -5.842 -12.694 1.00 94.81 287 PHE A C 1
ATOM 2209 O O . PHE A 1 287 ? 7.936 -6.820 -11.953 1.00 94.81 287 PHE A O 1
ATOM 2216 N N . VAL A 1 288 ? 8.426 -5.802 -13.895 1.00 92.56 288 VAL A N 1
ATOM 2217 C CA . VAL A 1 288 ? 9.244 -6.887 -14.449 1.00 92.56 288 VAL A CA 1
ATOM 2218 C C . VAL A 1 288 ? 10.552 -6.321 -14.989 1.00 92.56 288 VAL A C 1
ATOM 2220 O O . VAL A 1 288 ? 10.556 -5.377 -15.776 1.00 92.56 288 VAL A O 1
ATOM 2223 N N . THR A 1 289 ? 11.668 -6.946 -14.626 1.00 90.00 289 THR A N 1
ATOM 2224 C CA . THR A 1 289 ? 12.982 -6.665 -15.208 1.00 90.00 289 THR A CA 1
ATOM 2225 C C . THR A 1 289 ? 13.726 -7.950 -15.545 1.00 90.00 289 THR A C 1
ATOM 2227 O O . THR A 1 289 ? 13.562 -8.977 -14.885 1.00 90.00 289 THR A O 1
ATOM 2230 N N . ALA A 1 290 ? 14.542 -7.899 -16.596 1.00 84.38 290 ALA A N 1
ATOM 2231 C CA . ALA A 1 290 ? 15.440 -8.985 -16.974 1.00 84.38 290 ALA A CA 1
ATOM 2232 C C . ALA A 1 290 ? 16.845 -8.426 -17.228 1.00 84.38 290 ALA A C 1
ATOM 2234 O O . ALA A 1 290 ? 17.159 -7.973 -18.336 1.00 84.38 290 ALA A O 1
ATOM 2235 N N . VAL A 1 291 ? 17.674 -8.459 -16.181 1.00 76.56 291 VAL A N 1
ATOM 2236 C CA . VAL A 1 291 ? 19.101 -8.107 -16.249 1.00 76.56 291 VAL A CA 1
ATOM 2237 C C . VAL A 1 291 ? 19.902 -9.385 -16.522 1.00 76.56 291 VAL A C 1
ATOM 2239 O O . VAL A 1 291 ? 20.174 -9.677 -17.687 1.00 76.56 291 VAL A O 1
ATOM 2242 N N . THR A 1 292 ? 20.169 -10.219 -15.511 1.00 74.25 292 THR A N 1
ATOM 2243 C CA . THR A 1 292 ? 20.644 -11.612 -15.699 1.00 74.25 292 THR A CA 1
ATOM 2244 C C . THR A 1 292 ? 19.636 -12.681 -15.309 1.00 74.25 292 THR A C 1
ATOM 2246 O O . THR A 1 292 ? 19.694 -13.804 -15.812 1.00 74.25 292 THR A O 1
ATOM 2249 N N . SER A 1 293 ? 18.695 -12.333 -14.438 1.00 80.12 293 SER A N 1
ATOM 2250 C CA . SER A 1 293 ? 17.575 -13.170 -14.032 1.00 80.12 293 SER A CA 1
ATOM 2251 C C . SER A 1 293 ? 16.278 -12.396 -14.212 1.00 80.12 293 SER A C 1
ATOM 2253 O O . SER A 1 293 ? 16.269 -11.162 -14.225 1.00 80.12 293 SER A O 1
ATOM 2255 N N . LEU A 1 294 ? 15.183 -13.129 -14.396 1.00 84.12 294 LEU A N 1
ATOM 2256 C CA . LEU A 1 294 ? 13.864 -12.528 -14.373 1.00 84.12 294 LEU A CA 1
ATOM 2257 C C . LEU A 1 294 ? 13.531 -12.166 -12.928 1.00 84.12 294 LEU A C 1
ATOM 2259 O O . LEU A 1 294 ? 13.425 -13.048 -12.078 1.00 84.12 294 LEU A O 1
ATOM 2263 N N . GLN A 1 295 ? 13.356 -10.878 -12.674 1.00 86.81 295 GLN A N 1
ATOM 2264 C CA . GLN A 1 295 ? 12.927 -10.364 -11.384 1.00 86.81 295 GLN A CA 1
ATOM 2265 C C . GLN A 1 295 ? 11.643 -9.573 -11.571 1.00 86.81 295 GLN A C 1
ATOM 2267 O O . GLN A 1 295 ? 11.406 -8.963 -12.616 1.00 86.81 295 GLN A O 1
ATOM 2272 N N . GLY A 1 296 ? 10.803 -9.585 -10.549 1.00 87.81 296 GLY A N 1
ATOM 2273 C CA . GLY A 1 296 ? 9.578 -8.822 -10.578 1.00 87.81 296 GLY A CA 1
ATOM 2274 C C . GLY A 1 296 ? 8.990 -8.624 -9.201 1.00 87.81 296 GLY A C 1
ATOM 2275 O O . GLY A 1 296 ? 9.410 -9.252 -8.231 1.00 87.81 296 GLY A O 1
ATOM 2276 N N . SER A 1 297 ? 8.040 -7.707 -9.146 1.00 91.06 297 SER A N 1
ATOM 2277 C CA . SER A 1 297 ? 7.306 -7.345 -7.945 1.00 91.06 297 SER A CA 1
ATOM 2278 C C . SER A 1 297 ? 5.857 -7.134 -8.328 1.00 91.06 297 SER A C 1
ATOM 2280 O O . SER A 1 297 ? 5.566 -6.314 -9.200 1.00 91.06 297 SER A O 1
ATOM 2282 N N . SER A 1 298 ? 4.971 -7.901 -7.707 1.00 93.00 298 SER A N 1
ATOM 2283 C CA . SER A 1 298 ? 3.543 -7.904 -7.999 1.00 93.00 298 SER A CA 1
ATOM 2284 C C . SER A 1 298 ? 2.754 -7.313 -6.834 1.00 93.00 298 SER A C 1
ATOM 2286 O O . SER A 1 298 ? 3.037 -7.587 -5.667 1.00 93.00 298 SER A O 1
ATOM 2288 N N . LEU A 1 299 ? 1.761 -6.487 -7.163 1.00 94.12 299 LEU A N 1
ATOM 2289 C CA . LEU A 1 299 ? 0.902 -5.776 -6.222 1.00 94.12 299 LEU A CA 1
ATOM 2290 C C . LEU A 1 299 ? -0.559 -6.204 -6.384 1.00 94.12 299 LEU A C 1
ATOM 2292 O O . LEU A 1 299 ? -1.079 -6.282 -7.501 1.00 94.12 299 LEU A O 1
ATOM 2296 N N . ALA A 1 300 ? -1.239 -6.428 -5.256 1.00 94.06 300 ALA A N 1
ATOM 2297 C CA . ALA A 1 300 ? -2.677 -6.700 -5.222 1.00 94.06 300 ALA A CA 1
ATOM 2298 C C . ALA A 1 300 ? -3.506 -5.447 -5.545 1.00 94.06 300 ALA A C 1
ATOM 2300 O O . ALA A 1 300 ? -4.503 -5.521 -6.259 1.00 94.06 300 ALA A O 1
ATOM 2301 N N . VAL A 1 301 ? -3.066 -4.282 -5.067 1.00 95.62 301 VAL A N 1
ATOM 2302 C CA . VAL A 1 301 ? -3.658 -2.964 -5.338 1.00 95.62 301 VAL A CA 1
ATOM 2303 C C . VAL A 1 301 ? -2.544 -1.959 -5.613 1.00 95.62 301 VAL A C 1
ATOM 2305 O O . VAL A 1 301 ? -1.429 -2.125 -5.122 1.00 95.62 301 VAL A O 1
ATOM 2308 N N . PHE A 1 302 ? -2.825 -0.923 -6.399 1.00 95.81 302 PHE A N 1
ATOM 2309 C CA . PHE A 1 302 ? -1.862 0.141 -6.678 1.00 95.81 302 PHE A CA 1
ATOM 2310 C C . PHE A 1 302 ? -2.574 1.447 -7.029 1.00 95.81 302 PHE A C 1
ATOM 2312 O O . PHE A 1 302 ? -3.675 1.426 -7.597 1.00 95.81 302 PHE A O 1
ATOM 2319 N N . SER A 1 303 ? -1.891 2.571 -6.793 1.00 95.31 303 SER A N 1
ATOM 2320 C CA . SER A 1 303 ? -2.252 3.868 -7.360 1.00 95.31 303 SER A CA 1
ATOM 2321 C C . SER A 1 303 ? -1.228 4.296 -8.421 1.00 95.31 303 SER A C 1
ATOM 2323 O O . SER A 1 303 ? -0.054 3.920 -8.347 1.00 95.31 303 SER A O 1
ATOM 2325 N N . PRO A 1 304 ? -1.625 5.101 -9.423 1.00 96.69 304 PRO A N 1
ATOM 2326 C CA . PRO A 1 304 ? -0.673 5.663 -10.380 1.00 96.69 304 PRO A CA 1
ATOM 2327 C C . PRO A 1 304 ? 0.447 6.454 -9.692 1.00 96.69 304 PRO A C 1
ATOM 2329 O O . PRO A 1 304 ? 1.604 6.363 -10.093 1.00 96.69 304 PRO A O 1
ATOM 2332 N N . ALA A 1 305 ? 0.118 7.180 -8.618 1.00 95.56 305 ALA A N 1
ATOM 2333 C CA . ALA A 1 305 ? 1.089 7.934 -7.834 1.00 95.56 305 ALA A CA 1
ATOM 2334 C C . ALA A 1 305 ? 2.129 7.029 -7.154 1.00 95.56 305 ALA A C 1
ATOM 2336 O O . ALA A 1 305 ? 3.318 7.343 -7.205 1.00 95.56 305 ALA A O 1
ATOM 2337 N N . SER A 1 306 ? 1.715 5.895 -6.570 1.00 95.12 306 SER A N 1
ATOM 2338 C CA . SER A 1 306 ? 2.659 4.949 -5.963 1.00 95.12 306 SER A CA 1
ATOM 2339 C C . SER A 1 306 ? 3.558 4.315 -7.023 1.00 95.12 306 SER A C 1
ATOM 2341 O O . SER A 1 306 ? 4.765 4.265 -6.833 1.00 95.12 306 SER A O 1
ATOM 2343 N N . VAL A 1 307 ? 3.004 3.918 -8.175 1.00 96.81 307 VAL A N 1
ATOM 2344 C CA . VAL A 1 307 ? 3.786 3.348 -9.286 1.00 96.81 307 VAL A CA 1
ATOM 2345 C C . VAL A 1 307 ? 4.832 4.334 -9.799 1.00 96.81 307 VAL A C 1
ATOM 2347 O O . VAL A 1 307 ? 6.001 3.968 -9.901 1.00 96.81 307 VAL A O 1
ATOM 2350 N N . VAL A 1 308 ? 4.447 5.582 -10.087 1.00 97.44 308 VAL A N 1
ATOM 2351 C CA . VAL A 1 308 ? 5.386 6.612 -10.562 1.00 97.44 308 VAL A CA 1
ATOM 2352 C C . VAL A 1 308 ? 6.492 6.843 -9.537 1.00 97.44 308 VAL A C 1
ATOM 2354 O O . VAL A 1 308 ? 7.665 6.818 -9.897 1.00 97.44 308 VAL A O 1
ATOM 2357 N N . GLN A 1 309 ? 6.143 6.980 -8.255 1.00 96.06 309 GLN A N 1
ATOM 2358 C CA . GLN A 1 309 ? 7.125 7.178 -7.192 1.00 96.06 309 GLN A CA 1
ATOM 2359 C C . GLN A 1 309 ? 8.099 5.995 -7.072 1.00 96.06 309 GLN A C 1
ATOM 2361 O O . GLN A 1 309 ? 9.313 6.206 -7.059 1.00 96.06 309 GLN A O 1
ATOM 2366 N N . SER A 1 310 ? 7.588 4.760 -7.025 1.00 96.06 310 SER A N 1
ATOM 2367 C CA . SER A 1 310 ? 8.404 3.545 -6.924 1.00 96.06 310 SER A CA 1
ATOM 2368 C C . SER A 1 310 ? 9.344 3.391 -8.119 1.00 96.06 310 SER A C 1
ATOM 2370 O O . SER A 1 310 ? 10.511 3.044 -7.937 1.00 96.06 310 SER A O 1
ATOM 2372 N N . LEU A 1 311 ? 8.865 3.682 -9.333 1.00 96.62 311 LEU A N 1
ATOM 2373 C CA . LEU A 1 311 ? 9.689 3.657 -10.540 1.00 96.62 311 LEU A CA 1
ATOM 2374 C C . LEU A 1 311 ? 10.776 4.727 -10.498 1.00 96.62 311 LEU A C 1
ATOM 2376 O O . LEU A 1 311 ? 11.933 4.400 -10.742 1.00 96.62 311 LEU A O 1
ATOM 2380 N N . THR A 1 312 ? 10.437 5.964 -10.134 1.00 95.94 312 THR A N 1
ATOM 2381 C CA . THR A 1 312 ? 11.401 7.060 -9.970 1.00 95.94 312 THR A CA 1
ATOM 2382 C C . THR A 1 312 ? 12.515 6.679 -9.004 1.00 95.94 312 THR A C 1
ATOM 2384 O O . THR A 1 312 ? 13.692 6.844 -9.322 1.00 95.94 312 THR A O 1
ATOM 2387 N N . ASP A 1 313 ? 12.164 6.123 -7.845 1.00 93.62 313 ASP A N 1
ATOM 2388 C CA . ASP A 1 313 ? 13.140 5.732 -6.830 1.00 93.62 313 ASP A CA 1
ATOM 2389 C C . ASP A 1 313 ? 14.042 4.596 -7.308 1.00 93.62 313 ASP A C 1
ATOM 2391 O O . ASP A 1 313 ? 15.263 4.663 -7.163 1.00 93.62 313 ASP A O 1
ATOM 2395 N N . LEU A 1 314 ? 13.451 3.579 -7.935 1.00 92.06 314 LEU A N 1
ATOM 2396 C CA . LEU A 1 314 ? 14.188 2.439 -8.460 1.00 92.06 314 LEU A CA 1
ATOM 2397 C C . LEU A 1 314 ? 15.152 2.858 -9.576 1.00 92.06 314 LEU A C 1
ATOM 2399 O O . LEU A 1 314 ? 16.333 2.513 -9.565 1.00 92.06 314 LEU A O 1
ATOM 2403 N N . ILE A 1 315 ? 14.649 3.626 -10.536 1.00 91.44 315 ILE A N 1
ATOM 2404 C CA . ILE A 1 315 ? 15.376 4.052 -11.727 1.00 91.44 315 ILE A CA 1
ATOM 2405 C C . ILE A 1 315 ? 16.488 5.042 -11.379 1.00 91.44 315 ILE A C 1
ATOM 2407 O O . ILE A 1 315 ? 17.604 4.913 -11.884 1.00 91.44 315 ILE A O 1
ATOM 2411 N N . ARG A 1 316 ? 16.235 5.974 -10.457 1.00 90.88 316 ARG A N 1
ATOM 2412 C CA . ARG A 1 316 ? 17.265 6.875 -9.931 1.00 90.88 316 ARG A CA 1
ATOM 2413 C C . ARG A 1 316 ? 18.445 6.106 -9.348 1.00 90.88 316 ARG A C 1
ATOM 2415 O O . ARG A 1 316 ? 19.588 6.461 -9.619 1.00 90.88 316 ARG A O 1
ATOM 2422 N N . VAL A 1 317 ? 18.181 5.056 -8.570 1.00 86.00 317 VAL A N 1
ATOM 2423 C CA . VAL A 1 317 ? 19.242 4.208 -8.005 1.00 86.00 317 VAL A CA 1
ATOM 2424 C C . VAL A 1 317 ? 20.015 3.484 -9.110 1.00 86.00 317 VAL A C 1
ATOM 2426 O O . VAL A 1 317 ? 21.235 3.377 -9.020 1.00 86.00 317 VAL A O 1
ATOM 2429 N N . MET A 1 318 ? 19.335 3.040 -10.172 1.00 82.81 318 MET A N 1
ATOM 2430 C CA . MET A 1 318 ? 19.980 2.382 -11.316 1.00 82.81 318 MET A CA 1
ATOM 2431 C C . MET A 1 318 ? 20.871 3.317 -12.149 1.00 82.81 318 MET A C 1
ATOM 2433 O O . MET A 1 318 ? 21.788 2.836 -12.810 1.00 82.81 318 MET A O 1
ATOM 2437 N N . TRP A 1 319 ? 20.620 4.628 -12.127 1.00 83.69 319 TRP A N 1
ATOM 2438 C CA . TRP A 1 319 ? 21.314 5.613 -12.969 1.00 83.69 319 TRP A CA 1
ATOM 2439 C C . TRP A 1 319 ? 22.191 6.619 -12.242 1.00 83.69 319 TRP A C 1
ATOM 2441 O O . TRP A 1 319 ? 22.745 7.503 -12.900 1.00 83.69 319 TRP A O 1
ATOM 2451 N N . ALA A 1 320 ? 22.306 6.532 -10.920 1.00 82.94 320 ALA A N 1
ATOM 2452 C CA . ALA A 1 320 ? 23.213 7.396 -10.181 1.00 82.94 320 ALA A CA 1
ATOM 2453 C C . ALA A 1 320 ? 24.624 7.284 -10.792 1.00 82.94 320 ALA A C 1
ATOM 2455 O O . ALA A 1 320 ? 25.181 6.196 -10.859 1.00 82.94 320 ALA A O 1
ATOM 2456 N N . GLU A 1 321 ? 25.186 8.392 -11.282 1.00 62.59 321 GLU A N 1
ATOM 2457 C CA . GLU A 1 321 ? 26.463 8.402 -12.023 1.00 62.59 321 GLU A CA 1
ATOM 2458 C C . GLU A 1 321 ? 27.649 7.968 -11.146 1.00 62.59 321 GLU A C 1
ATOM 2460 O O . GLU A 1 321 ? 28.598 7.353 -11.626 1.00 62.59 321 GLU A O 1
ATOM 2465 N N . ASP A 1 322 ? 27.540 8.202 -9.836 1.00 57.38 322 ASP A N 1
ATOM 2466 C CA . ASP A 1 322 ? 28.474 7.717 -8.815 1.00 57.38 322 ASP A CA 1
ATOM 2467 C C . ASP A 1 322 ? 28.231 6.250 -8.424 1.00 57.38 322 ASP A C 1
ATOM 2469 O O . ASP A 1 322 ? 28.945 5.697 -7.575 1.00 57.38 322 ASP A O 1
ATOM 2473 N N . ALA A 1 323 ? 27.214 5.594 -8.997 1.00 54.41 323 ALA A N 1
ATOM 2474 C CA . ALA A 1 323 ? 26.995 4.178 -8.789 1.00 54.41 323 ALA A CA 1
ATOM 2475 C C . ALA A 1 323 ? 28.154 3.426 -9.436 1.00 54.41 323 ALA A C 1
ATOM 2477 O O . ALA A 1 323 ? 28.193 3.170 -10.637 1.00 54.41 323 ALA A O 1
ATOM 2478 N N . ASN A 1 324 ? 29.117 3.073 -8.588 1.00 56.47 324 ASN A N 1
ATOM 2479 C CA . ASN A 1 324 ? 30.153 2.086 -8.837 1.00 56.47 324 ASN A CA 1
ATOM 2480 C C . ASN A 1 324 ? 29.601 1.001 -9.787 1.00 56.47 324 ASN A C 1
ATOM 2482 O O . ASN A 1 324 ? 28.519 0.494 -9.503 1.00 56.47 324 ASN A O 1
ATOM 2486 N N . PRO A 1 325 ? 30.296 0.581 -10.857 1.00 63.25 325 PRO A N 1
ATOM 2487 C CA . PRO A 1 325 ? 29.866 -0.536 -11.710 1.00 63.25 325 PRO A CA 1
ATOM 2488 C C . PRO A 1 325 ? 29.431 -1.781 -10.912 1.00 63.25 325 PRO A C 1
ATOM 2490 O O . PRO A 1 325 ? 28.615 -2.584 -11.363 1.00 63.25 325 PRO A O 1
ATOM 2493 N N . ARG A 1 326 ? 29.939 -1.912 -9.677 1.00 61.78 326 ARG A N 1
ATOM 2494 C CA . ARG A 1 326 ? 29.479 -2.881 -8.681 1.00 61.78 326 ARG A CA 1
ATOM 2495 C C . ARG A 1 326 ? 28.013 -2.734 -8.272 1.00 61.78 326 ARG A C 1
ATOM 2497 O O . ARG A 1 326 ? 27.404 -3.758 -8.065 1.00 61.78 326 ARG A O 1
ATOM 2504 N N . LEU A 1 327 ? 27.423 -1.546 -8.159 1.00 64.19 327 LEU A N 1
ATOM 2505 C CA . LEU A 1 327 ? 26.004 -1.347 -7.825 1.00 64.19 327 LEU A CA 1
ATOM 2506 C C . LEU A 1 327 ? 25.069 -1.910 -8.897 1.00 64.19 327 LEU A C 1
ATOM 2508 O O . LEU A 1 327 ? 24.089 -2.551 -8.538 1.00 64.19 327 LEU A O 1
ATOM 2512 N N . ALA A 1 328 ? 25.398 -1.765 -10.184 1.00 63.44 328 ALA A N 1
ATOM 2513 C CA . ALA A 1 328 ? 24.653 -2.429 -11.256 1.00 63.44 328 ALA A CA 1
ATOM 2514 C C . ALA A 1 328 ? 24.737 -3.963 -11.128 1.00 63.44 328 ALA A C 1
ATOM 2516 O O . ALA A 1 328 ? 23.740 -4.660 -11.288 1.00 63.44 328 ALA A O 1
ATOM 2517 N N . TYR A 1 329 ? 25.909 -4.484 -10.755 1.00 64.44 329 TYR A N 1
ATOM 2518 C CA . TYR A 1 329 ? 26.117 -5.907 -10.469 1.00 64.44 329 TYR A CA 1
ATOM 2519 C C . TYR A 1 329 ? 25.429 -6.375 -9.169 1.00 64.44 329 TYR A C 1
ATOM 2521 O O . TYR A 1 329 ? 24.901 -7.479 -9.090 1.00 64.44 329 TYR A O 1
ATOM 2529 N N . THR A 1 330 ? 25.381 -5.533 -8.139 1.00 64.06 330 THR A N 1
ATOM 2530 C CA . THR A 1 330 ? 24.679 -5.806 -6.880 1.00 64.06 330 THR A CA 1
ATOM 2531 C C . THR A 1 330 ? 23.175 -5.791 -7.107 1.00 64.06 330 THR A C 1
ATOM 2533 O O . THR A 1 330 ? 22.481 -6.636 -6.558 1.00 64.06 330 THR A O 1
ATOM 2536 N N . PHE A 1 331 ? 22.662 -4.885 -7.939 1.00 67.50 331 PHE A N 1
ATOM 2537 C CA . PHE A 1 331 ? 21.266 -4.900 -8.365 1.00 67.50 331 PHE A CA 1
ATOM 2538 C C . PHE A 1 331 ? 20.954 -6.167 -9.164 1.00 67.50 331 PHE A C 1
ATOM 2540 O O . PHE A 1 331 ? 19.884 -6.740 -9.049 1.00 67.50 331 PHE A O 1
ATOM 2547 N N . ASP A 1 332 ? 21.907 -6.675 -9.927 1.00 65.69 332 ASP A N 1
ATOM 2548 C CA . ASP A 1 332 ? 21.731 -7.933 -10.635 1.00 65.69 332 ASP A CA 1
ATOM 2549 C C . ASP A 1 332 ? 21.654 -9.146 -9.678 1.00 65.69 332 ASP A C 1
ATOM 2551 O O . ASP A 1 332 ? 20.806 -10.024 -9.842 1.00 65.69 332 ASP A O 1
ATOM 2555 N N . MET A 1 333 ? 22.456 -9.150 -8.604 1.00 63.59 333 MET A N 1
ATOM 2556 C CA . MET A 1 333 ? 22.441 -10.207 -7.579 1.00 63.59 333 MET A CA 1
ATOM 2557 C C . MET A 1 333 ? 21.312 -10.089 -6.540 1.00 63.59 333 MET A C 1
ATOM 2559 O O . MET A 1 333 ? 20.800 -11.108 -6.083 1.00 63.59 333 MET A O 1
ATOM 2563 N N . TYR A 1 334 ? 20.920 -8.870 -6.164 1.00 68.69 334 TYR A N 1
ATOM 2564 C CA . TYR A 1 334 ? 20.009 -8.568 -5.047 1.00 68.69 334 TYR A CA 1
ATOM 2565 C C . TYR A 1 334 ? 18.838 -7.654 -5.441 1.00 68.69 334 TYR A C 1
ATOM 2567 O O . TYR A 1 334 ? 18.138 -7.132 -4.571 1.00 68.69 334 TYR A O 1
ATOM 2575 N N . GLY A 1 335 ? 18.614 -7.431 -6.737 1.00 66.75 335 GLY A N 1
ATOM 2576 C CA . GLY A 1 335 ? 17.647 -6.458 -7.262 1.00 66.75 335 GLY A CA 1
ATOM 2577 C C . GLY A 1 335 ? 16.233 -6.667 -6.755 1.00 66.75 335 GLY A C 1
ATOM 2578 O O . GLY A 1 335 ? 15.537 -5.687 -6.503 1.00 66.75 335 GLY A O 1
ATOM 2579 N N . GLY A 1 336 ? 15.857 -7.915 -6.460 1.00 80.25 336 GLY A N 1
ATOM 2580 C CA . GLY A 1 336 ? 14.599 -8.238 -5.796 1.00 80.25 336 GLY A CA 1
ATOM 2581 C C . GLY A 1 336 ? 14.356 -7.378 -4.552 1.00 80.25 336 GLY A C 1
ATOM 2582 O O . GLY A 1 336 ? 13.299 -6.772 -4.432 1.00 80.25 336 GLY A O 1
ATOM 2583 N N . CYS A 1 337 ? 15.346 -7.213 -3.670 1.00 83.50 337 CYS A N 1
ATOM 2584 C CA . CYS A 1 337 ? 15.182 -6.420 -2.449 1.00 83.50 337 CYS A CA 1
ATOM 2585 C C . CYS A 1 337 ? 14.931 -4.934 -2.738 1.00 83.50 337 CYS A C 1
ATOM 2587 O O . CYS A 1 337 ? 14.081 -4.323 -2.093 1.00 83.50 337 CYS A O 1
ATOM 2589 N N . ALA A 1 338 ? 15.642 -4.352 -3.708 1.00 86.88 338 ALA A N 1
ATOM 2590 C CA . ALA A 1 338 ? 15.464 -2.950 -4.086 1.00 86.88 338 ALA A CA 1
ATOM 2591 C C . ALA A 1 338 ? 14.092 -2.714 -4.735 1.00 86.88 338 ALA A C 1
ATOM 2593 O O . ALA A 1 338 ? 13.404 -1.752 -4.395 1.00 86.88 338 ALA A O 1
ATOM 2594 N N . ILE A 1 339 ? 13.668 -3.631 -5.610 1.00 90.19 339 ILE A N 1
ATOM 2595 C CA . ILE A 1 339 ? 12.346 -3.603 -6.238 1.00 90.19 339 ILE A CA 1
ATOM 2596 C C . ILE A 1 339 ? 11.261 -3.721 -5.157 1.00 90.19 339 ILE A C 1
ATOM 2598 O O . ILE A 1 339 ? 10.369 -2.877 -5.095 1.00 90.19 339 ILE A O 1
ATOM 2602 N N . THR A 1 340 ? 11.353 -4.711 -4.265 1.00 89.62 340 THR A N 1
ATOM 2603 C CA . THR A 1 340 ? 10.412 -4.891 -3.148 1.00 89.62 340 THR A CA 1
ATOM 2604 C C . THR A 1 340 ? 10.364 -3.655 -2.261 1.00 89.62 340 THR A C 1
ATOM 2606 O O . THR A 1 340 ? 9.281 -3.211 -1.900 1.00 89.62 340 THR A O 1
ATOM 2609 N N . ALA A 1 341 ? 11.511 -3.058 -1.928 1.00 90.75 341 ALA A N 1
ATOM 2610 C CA . ALA A 1 341 ? 11.572 -1.869 -1.081 1.00 90.75 341 ALA A CA 1
ATOM 2611 C C . ALA A 1 341 ? 10.942 -0.623 -1.728 1.00 90.75 341 ALA A C 1
ATOM 2613 O O . ALA A 1 341 ? 10.400 0.219 -1.006 1.00 90.75 341 ALA A O 1
ATOM 2614 N N . ALA A 1 342 ? 11.020 -0.504 -3.058 1.00 93.50 342 ALA A N 1
ATOM 2615 C CA . ALA A 1 342 ? 10.376 0.558 -3.824 1.00 93.50 342 ALA A CA 1
ATOM 2616 C C . ALA A 1 342 ? 8.871 0.361 -3.941 1.00 93.50 342 ALA A C 1
ATOM 2618 O O . ALA A 1 342 ? 8.117 1.290 -3.660 1.00 93.50 342 ALA A O 1
ATOM 2619 N N . PHE A 1 343 ? 8.429 -0.843 -4.293 1.00 94.12 343 PHE A N 1
ATOM 2620 C CA . PHE A 1 343 ? 7.011 -1.142 -4.489 1.00 94.12 343 PHE A CA 1
ATOM 2621 C C . PHE A 1 343 ? 6.250 -1.444 -3.190 1.00 94.12 343 PHE A C 1
ATOM 2623 O O . PHE A 1 343 ? 5.025 -1.478 -3.203 1.00 94.12 343 PHE A O 1
ATOM 2630 N N . SER A 1 344 ? 6.938 -1.606 -2.057 1.00 93.38 344 SER A N 1
ATOM 2631 C CA . SER A 1 344 ? 6.297 -1.619 -0.738 1.00 93.38 344 SER A CA 1
ATOM 2632 C C . SER A 1 344 ? 5.947 -0.218 -0.233 1.00 93.38 344 SER A C 1
ATOM 2634 O O . SER A 1 344 ? 5.119 -0.083 0.669 1.00 93.38 344 SER A O 1
ATOM 2636 N N . GLY A 1 345 ? 6.565 0.828 -0.791 1.00 90.81 345 GLY A N 1
ATOM 2637 C CA . GLY A 1 345 ? 6.342 2.217 -0.403 1.00 90.81 345 GLY A CA 1
ATOM 2638 C C . GLY A 1 345 ? 5.056 2.803 -0.988 1.00 90.81 345 GLY A C 1
ATOM 2639 O O . GLY A 1 345 ? 4.754 2.622 -2.163 1.00 90.81 345 GLY A O 1
ATOM 2640 N N . GLY A 1 346 ? 4.316 3.554 -0.174 1.00 89.62 346 GLY A N 1
ATOM 2641 C CA . GLY A 1 346 ? 3.255 4.440 -0.652 1.00 89.62 346 GLY A CA 1
ATOM 2642 C C . GLY A 1 346 ? 3.812 5.701 -1.322 1.00 89.62 346 GLY A C 1
ATOM 2643 O O . GLY A 1 346 ? 4.999 6.020 -1.193 1.00 89.62 346 GLY A O 1
ATOM 2644 N N . ALA A 1 347 ? 2.938 6.445 -2.005 1.00 89.94 347 ALA A N 1
ATOM 2645 C CA . ALA A 1 347 ? 3.291 7.748 -2.561 1.00 89.94 347 ALA A CA 1
ATOM 2646 C C . ALA A 1 347 ? 3.748 8.700 -1.442 1.00 89.94 347 ALA A C 1
ATOM 2648 O O . ALA A 1 347 ? 3.164 8.732 -0.355 1.00 89.94 347 ALA A O 1
ATOM 2649 N N . ARG A 1 348 ? 4.819 9.459 -1.700 1.00 91.81 348 ARG A N 1
ATOM 2650 C CA . ARG A 1 348 ? 5.375 10.402 -0.727 1.00 91.81 348 ARG A CA 1
ATOM 2651 C C . ARG A 1 348 ? 4.767 11.786 -0.888 1.00 91.81 348 ARG A C 1
ATOM 2653 O O . ARG A 1 348 ? 4.473 12.229 -1.996 1.00 91.81 348 ARG A O 1
ATOM 2660 N N . TRP A 1 349 ? 4.633 12.493 0.227 1.00 88.50 349 TRP A N 1
ATOM 2661 C CA . TRP A 1 349 ? 4.322 13.917 0.208 1.00 88.50 349 TRP A CA 1
ATOM 2662 C C . TRP A 1 349 ? 5.532 14.715 -0.296 1.00 88.50 349 TRP A C 1
ATOM 2664 O O . TRP A 1 349 ? 6.674 14.306 -0.060 1.00 88.50 349 TRP A O 1
ATOM 2674 N N . PRO A 1 350 ? 5.325 15.874 -0.943 1.00 86.19 350 PRO A N 1
ATOM 2675 C CA . PRO A 1 350 ? 6.425 16.759 -1.305 1.00 86.19 350 PRO A CA 1
ATOM 2676 C C . PRO A 1 350 ? 7.318 17.072 -0.094 1.00 86.19 350 PRO A C 1
ATOM 2678 O O . PRO A 1 350 ? 6.834 17.518 0.945 1.00 86.19 350 PRO A O 1
ATOM 2681 N N . GLY A 1 351 ? 8.623 16.822 -0.228 1.00 88.19 351 GLY A N 1
ATOM 2682 C CA . GLY A 1 351 ? 9.617 17.030 0.833 1.00 88.19 351 GLY A CA 1
ATOM 2683 C C . GLY A 1 351 ? 9.781 15.874 1.829 1.00 88.19 351 GLY A C 1
ATOM 2684 O O . GLY A 1 351 ? 10.722 15.908 2.616 1.00 88.19 351 GLY A O 1
ATOM 2685 N N . GLN A 1 352 ? 8.933 14.843 1.783 1.00 90.81 352 GLN A N 1
ATOM 2686 C CA . GLN A 1 352 ? 9.084 13.650 2.617 1.00 90.81 352 GLN A CA 1
ATOM 2687 C C . GLN A 1 352 ? 10.285 12.814 2.156 1.00 90.81 352 GLN A C 1
ATOM 2689 O O . GLN A 1 352 ? 10.441 12.506 0.970 1.00 90.81 352 GLN A O 1
ATOM 2694 N N . THR A 1 353 ? 11.126 12.410 3.104 1.00 89.94 353 THR A N 1
ATOM 2695 C CA . THR A 1 353 ? 12.295 11.568 2.832 1.00 89.94 353 THR A CA 1
ATOM 2696 C C . THR A 1 353 ? 11.897 10.116 2.556 1.00 89.94 353 THR A C 1
ATOM 2698 O O . THR A 1 353 ? 10.809 9.652 2.902 1.00 89.94 353 THR A O 1
ATOM 2701 N N . TRP A 1 354 ? 12.810 9.346 1.958 1.00 87.50 354 TRP A N 1
ATOM 2702 C CA . TRP A 1 354 ? 12.609 7.911 1.736 1.00 87.50 354 TRP A CA 1
ATOM 2703 C C . TRP A 1 354 ? 12.371 7.126 3.037 1.00 87.50 354 TRP A C 1
ATOM 2705 O O . TRP A 1 354 ? 11.562 6.197 3.065 1.00 87.50 354 TRP A O 1
ATOM 2715 N N . SER A 1 355 ? 13.062 7.486 4.121 1.00 86.69 355 SER A N 1
ATOM 2716 C CA . SER A 1 355 ? 12.933 6.839 5.434 1.00 86.69 355 SER A CA 1
ATOM 2717 C C . SER A 1 355 ? 11.599 7.121 6.122 1.00 86.69 355 SER A C 1
ATOM 2719 O O . SER A 1 355 ? 11.155 6.311 6.924 1.00 86.69 355 SER A O 1
ATOM 2721 N N . GLU A 1 356 ? 10.941 8.231 5.790 1.00 86.44 356 GLU A N 1
ATOM 2722 C CA . GLU A 1 356 ? 9.636 8.604 6.348 1.00 86.44 356 GLU A CA 1
ATOM 2723 C C . GLU A 1 356 ? 8.463 8.007 5.562 1.00 86.44 356 GLU A C 1
ATOM 2725 O O . GLU A 1 356 ? 7.308 8.227 5.930 1.00 86.44 356 GLU A O 1
ATOM 2730 N N . ARG A 1 357 ? 8.728 7.300 4.453 1.00 89.12 357 ARG A N 1
ATOM 2731 C CA . ARG A 1 357 ? 7.676 6.762 3.584 1.00 89.12 357 ARG A CA 1
ATOM 2732 C C . ARG A 1 357 ? 6.793 5.771 4.339 1.00 89.12 357 ARG A C 1
ATOM 2734 O O . ARG A 1 357 ? 7.265 4.982 5.156 1.00 89.12 357 ARG A O 1
ATOM 2741 N N . SER A 1 358 ? 5.510 5.752 3.999 1.00 88.19 358 SER A N 1
ATOM 2742 C CA . SER A 1 358 ? 4.621 4.705 4.492 1.00 88.19 358 SER A CA 1
ATOM 2743 C C . SER A 1 358 ? 4.902 3.390 3.769 1.00 88.19 358 SER A C 1
ATOM 2745 O O . SER A 1 358 ? 5.047 3.386 2.548 1.00 88.19 358 SER A O 1
ATOM 2747 N N . VAL A 1 359 ? 4.924 2.275 4.500 1.00 89.75 359 VAL A N 1
ATOM 2748 C CA . VAL A 1 359 ? 4.851 0.939 3.899 1.00 89.75 359 VAL A CA 1
ATOM 2749 C C . VAL A 1 359 ? 3.375 0.628 3.650 1.00 89.75 359 VAL A C 1
ATOM 2751 O O . VAL A 1 359 ? 2.557 0.592 4.574 1.00 89.75 359 VAL A O 1
ATOM 2754 N N . ALA A 1 360 ? 3.018 0.517 2.377 1.00 87.25 360 ALA A N 1
ATOM 2755 C CA . ALA A 1 360 ? 1.649 0.405 1.890 1.00 87.25 360 ALA A CA 1
ATOM 2756 C C . ALA A 1 360 ? 1.306 -1.015 1.422 1.00 87.25 360 ALA A C 1
ATOM 2758 O O . ALA A 1 360 ? 0.152 -1.426 1.522 1.00 87.25 360 ALA A O 1
ATOM 2759 N N . ALA A 1 361 ? 2.306 -1.769 0.967 1.00 88.69 361 ALA A N 1
ATOM 2760 C CA . ALA A 1 361 ? 2.134 -3.113 0.438 1.00 88.69 361 ALA A CA 1
ATOM 2761 C C . ALA A 1 361 ? 3.314 -4.014 0.813 1.00 88.69 361 ALA A C 1
ATOM 2763 O O . ALA A 1 361 ? 4.411 -3.539 1.109 1.00 88.69 361 ALA A O 1
ATOM 2764 N N . ILE A 1 362 ? 3.093 -5.325 0.748 1.00 87.69 362 ILE A N 1
ATOM 2765 C CA . ILE A 1 362 ? 4.159 -6.324 0.735 1.00 87.69 362 ILE A CA 1
ATOM 2766 C C . ILE A 1 362 ? 4.126 -6.952 -0.655 1.00 87.69 362 ILE A C 1
ATOM 2768 O O . ILE A 1 362 ? 3.287 -7.812 -0.910 1.00 87.69 362 ILE A O 1
ATOM 2772 N N . PRO A 1 363 ? 4.957 -6.474 -1.594 1.00 86.88 363 PRO A N 1
ATOM 2773 C CA . PRO A 1 363 ? 4.947 -7.025 -2.933 1.00 86.88 363 PRO A CA 1
ATOM 2774 C C . PRO A 1 363 ? 5.463 -8.459 -2.931 1.00 86.88 363 PRO A C 1
ATOM 2776 O O . PRO A 1 363 ? 6.416 -8.799 -2.223 1.00 86.88 363 PRO A O 1
ATOM 2779 N N . THR A 1 364 ? 4.880 -9.284 -3.790 1.00 85.06 364 THR A N 1
ATOM 2780 C CA . THR A 1 364 ? 5.371 -10.638 -4.021 1.00 85.06 364 THR A CA 1
ATOM 2781 C C . THR A 1 364 ? 6.465 -10.610 -5.080 1.00 85.06 364 THR A C 1
ATOM 2783 O O . THR A 1 364 ? 6.315 -10.014 -6.147 1.00 85.06 364 THR A O 1
ATOM 2786 N N . LEU A 1 365 ? 7.601 -11.242 -4.768 1.00 81.56 365 LEU A N 1
ATOM 2787 C CA . LEU A 1 365 ? 8.784 -11.327 -5.634 1.00 81.56 365 LEU A CA 1
ATOM 2788 C C . LEU A 1 365 ? 8.579 -12.319 -6.786 1.00 81.56 365 LEU A C 1
ATOM 2790 O O . LEU A 1 365 ? 9.308 -13.300 -6.919 1.00 81.56 365 LEU A O 1
ATOM 2794 N N . SER A 1 366 ? 7.547 -12.099 -7.590 1.00 76.50 366 SER A N 1
ATOM 2795 C CA . SER A 1 366 ? 7.170 -13.016 -8.650 1.00 76.50 366 SER A CA 1
ATOM 2796 C C . SER A 1 366 ? 6.674 -12.266 -9.890 1.00 76.50 366 SER A C 1
ATOM 2798 O O . SER A 1 366 ? 5.924 -11.288 -9.780 1.00 76.50 366 SER A O 1
ATOM 2800 N N . PRO A 1 367 ? 7.095 -12.695 -11.094 1.00 69.75 367 PRO A N 1
ATOM 2801 C CA . PRO A 1 367 ? 6.674 -12.113 -12.360 1.00 69.75 367 PRO A CA 1
ATOM 2802 C C . PRO A 1 367 ? 5.324 -12.705 -12.816 1.00 69.75 367 PRO A C 1
ATOM 2804 O O . PRO A 1 367 ? 5.188 -13.111 -13.970 1.00 69.75 367 PRO A O 1
ATOM 2807 N N . ASP A 1 368 ? 4.324 -12.815 -11.931 1.00 65.88 368 ASP A N 1
ATOM 2808 C CA . ASP A 1 368 ? 3.074 -13.549 -12.219 1.00 65.88 368 ASP A CA 1
ATOM 2809 C C . ASP A 1 368 ? 2.238 -12.967 -13.345 1.00 65.88 368 ASP A C 1
ATOM 2811 O O . ASP A 1 368 ? 1.469 -13.708 -13.958 1.00 65.88 368 ASP A O 1
ATOM 2815 N N . PHE A 1 369 ? 2.449 -11.697 -13.706 1.00 70.25 369 PHE A N 1
ATOM 2816 C CA . PHE A 1 369 ? 1.902 -11.144 -14.943 1.00 70.25 369 PHE A CA 1
ATOM 2817 C C . PHE A 1 369 ? 2.143 -12.071 -16.144 1.00 70.25 369 PHE A C 1
ATOM 2819 O O . PHE A 1 369 ? 1.284 -12.203 -17.008 1.00 70.25 369 PHE A O 1
ATOM 2826 N N . LEU A 1 370 ? 3.279 -12.773 -16.189 1.00 70.44 370 LEU A N 1
ATOM 2827 C CA . LEU A 1 370 ? 3.613 -13.685 -17.283 1.00 70.44 370 LEU A CA 1
ATOM 2828 C C . LEU A 1 370 ? 2.796 -14.987 -17.285 1.00 70.44 370 LEU A C 1
ATOM 2830 O O . LEU A 1 370 ? 2.781 -15.675 -18.306 1.00 70.44 370 LEU A O 1
ATOM 2834 N N . ARG A 1 371 ? 2.166 -15.354 -16.163 1.00 74.25 371 ARG A N 1
ATOM 2835 C CA . ARG A 1 371 ? 1.367 -16.581 -16.036 1.00 74.25 371 ARG A CA 1
ATOM 2836 C C . ARG A 1 371 ? -0.057 -16.356 -16.515 1.00 74.25 371 ARG A C 1
ATOM 2838 O O . ARG A 1 371 ? -0.503 -17.051 -17.425 1.00 74.25 371 ARG A O 1
ATOM 2845 N N . ASP A 1 372 ? -0.710 -15.346 -15.950 1.00 75.62 372 ASP A N 1
ATOM 2846 C CA . ASP A 1 372 ? -2.142 -15.124 -16.160 1.00 75.62 372 ASP A CA 1
ATOM 2847 C C . ASP A 1 372 ? -2.430 -14.035 -17.196 1.00 75.62 372 ASP A C 1
ATOM 2849 O O . ASP A 1 372 ? -3.564 -13.932 -17.657 1.00 75.62 372 ASP A O 1
ATOM 2853 N N . LEU A 1 373 ? -1.409 -13.257 -17.599 1.00 79.50 373 LEU A N 1
ATOM 2854 C CA . LEU A 1 373 ? -1.534 -12.112 -18.508 1.00 79.50 373 LEU A CA 1
ATOM 2855 C C . LEU A 1 373 ? -2.759 -11.271 -18.136 1.00 79.50 373 LEU A C 1
ATOM 2857 O O . LEU A 1 373 ? -3.676 -11.083 -18.930 1.00 79.50 373 LEU A O 1
ATOM 2861 N N . SER A 1 374 ? -2.794 -10.800 -16.894 1.00 84.81 374 SER A N 1
ATOM 2862 C CA . SER A 1 374 ? -3.884 -9.982 -16.371 1.00 84.81 374 SER A CA 1
ATOM 2863 C C . SER A 1 374 ? -3.342 -8.743 -15.678 1.00 84.81 374 SER A C 1
ATOM 2865 O O . SER A 1 374 ? -2.275 -8.782 -15.068 1.00 84.81 374 SER A O 1
ATOM 2867 N N . GLY A 1 375 ? -4.106 -7.654 -15.736 1.00 90.94 375 GLY A N 1
ATOM 2868 C CA . GLY A 1 375 ? -3.735 -6.395 -15.102 1.00 90.94 375 GLY A CA 1
ATOM 2869 C C . GLY A 1 375 ? -2.684 -5.620 -15.894 1.00 90.94 375 GLY A C 1
ATOM 2870 O O . GLY A 1 375 ? -2.622 -5.686 -17.126 1.00 90.94 375 GLY A O 1
ATOM 2871 N N . TRP A 1 376 ? -1.896 -4.842 -15.163 1.00 95.38 376 TRP A N 1
ATOM 2872 C CA . TRP A 1 376 ? -0.855 -3.981 -15.703 1.00 95.38 376 TRP A CA 1
ATOM 2873 C C . TRP A 1 376 ? 0.527 -4.542 -15.403 1.00 95.38 376 TRP A C 1
ATOM 2875 O O . TRP A 1 376 ? 0.759 -5.115 -14.342 1.00 95.38 376 TRP A O 1
ATOM 2885 N N . ALA A 1 377 ? 1.471 -4.311 -16.305 1.00 95.88 377 ALA A N 1
ATOM 2886 C CA . ALA A 1 377 ? 2.877 -4.512 -16.020 1.00 95.88 377 ALA A CA 1
ATOM 2887 C C . ALA A 1 377 ? 3.708 -3.319 -16.472 1.00 95.88 377 ALA A C 1
ATOM 2889 O O . ALA A 1 377 ? 3.407 -2.696 -17.483 1.00 95.88 377 ALA A O 1
ATOM 2890 N N . PHE A 1 378 ? 4.777 -3.021 -15.747 1.00 96.62 378 PHE A N 1
ATOM 2891 C CA . PHE A 1 378 ? 5.858 -2.187 -16.246 1.00 96.62 378 PHE A CA 1
ATOM 2892 C C . PHE A 1 378 ? 7.054 -3.081 -16.520 1.00 96.62 378 PHE A C 1
ATOM 2894 O O . PHE A 1 378 ? 7.596 -3.694 -15.598 1.00 96.62 378 PHE A O 1
ATOM 2901 N N . VAL A 1 379 ? 7.451 -3.165 -17.784 1.00 95.19 379 VAL A N 1
ATOM 2902 C CA . VAL A 1 379 ? 8.628 -3.926 -18.184 1.00 95.19 379 VAL A CA 1
ATOM 2903 C C . VAL A 1 379 ? 9.783 -2.972 -18.395 1.00 95.19 379 VAL A C 1
ATOM 2905 O O . VAL A 1 379 ? 9.670 -2.003 -19.142 1.00 95.19 379 VAL A O 1
ATOM 2908 N N . PHE A 1 380 ? 10.901 -3.277 -17.751 1.00 93.25 380 PHE A N 1
ATOM 2909 C CA . PHE A 1 380 ? 12.122 -2.499 -17.833 1.00 93.25 380 PHE A CA 1
ATOM 2910 C C . PHE A 1 380 ? 13.302 -3.412 -18.128 1.00 93.25 380 PHE A C 1
ATOM 2912 O O . PHE A 1 380 ? 13.593 -4.328 -17.363 1.00 93.25 380 PHE A O 1
ATOM 2919 N N . GLN A 1 381 ? 14.008 -3.162 -19.224 1.00 90.69 381 GLN A N 1
ATOM 2920 C CA . GLN A 1 381 ? 15.261 -3.841 -19.518 1.00 90.69 381 GLN A CA 1
ATOM 2921 C C . GLN A 1 381 ? 16.390 -2.819 -19.549 1.00 90.69 381 GLN A C 1
ATOM 2923 O O . GLN A 1 381 ? 16.475 -1.991 -20.452 1.00 90.69 381 GLN A O 1
ATOM 2928 N N . CYS A 1 382 ? 17.280 -2.920 -18.563 1.00 84.81 382 CYS A N 1
ATOM 2929 C CA . CYS A 1 382 ? 18.502 -2.136 -18.490 1.00 84.81 382 CYS A CA 1
ATOM 2930 C C . CYS A 1 382 ? 19.691 -3.082 -18.369 1.00 84.81 382 CYS A C 1
ATOM 2932 O O . CYS A 1 382 ? 19.809 -3.832 -17.402 1.00 84.81 382 CYS A O 1
ATOM 2934 N N . HIS A 1 383 ? 20.568 -3.071 -19.365 1.00 78.69 383 HIS A N 1
ATOM 2935 C CA . HIS A 1 383 ? 21.720 -3.952 -19.420 1.00 78.69 383 HIS A CA 1
ATOM 2936 C C . HIS A 1 383 ? 22.951 -3.135 -19.796 1.00 78.69 383 HIS A C 1
ATOM 2938 O O . HIS A 1 383 ? 23.068 -2.649 -20.916 1.00 78.69 383 HIS A O 1
ATOM 2944 N N . HIS A 1 384 ? 23.910 -3.038 -18.876 1.00 68.38 384 HIS A N 1
ATOM 2945 C CA . HIS A 1 384 ? 25.073 -2.157 -19.031 1.00 68.38 384 HIS A CA 1
ATOM 2946 C C . HIS A 1 384 ? 25.910 -2.458 -20.292 1.00 68.38 384 HIS A C 1
ATOM 2948 O O . HIS A 1 384 ? 26.486 -1.561 -20.893 1.00 68.38 384 HIS A O 1
ATOM 2954 N N .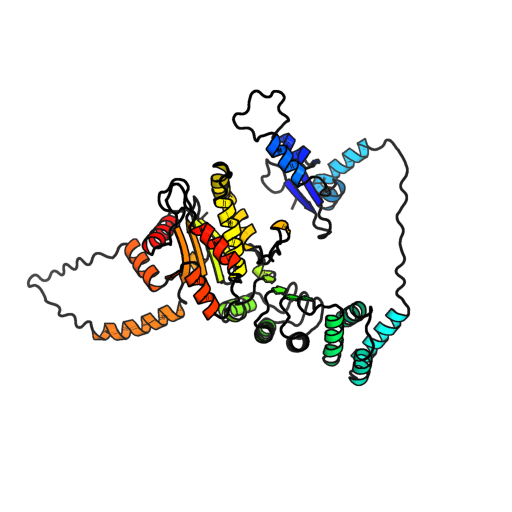 SER A 1 385 ? 25.954 -3.724 -20.728 1.00 68.88 385 SER A N 1
ATOM 2955 C CA . SER A 1 385 ? 26.710 -4.144 -21.919 1.00 68.88 385 SER A CA 1
ATOM 2956 C C . SER A 1 385 ? 25.895 -4.379 -23.198 1.00 68.88 385 SER A C 1
ATOM 2958 O O . SER A 1 385 ? 26.497 -4.642 -24.243 1.00 68.88 385 SER A O 1
ATOM 2960 N N . ARG A 1 386 ? 24.552 -4.325 -23.166 1.00 63.84 386 ARG A N 1
ATOM 2961 C CA . ARG A 1 386 ? 23.747 -4.506 -24.390 1.00 63.84 386 ARG A CA 1
ATOM 2962 C C . ARG A 1 386 ? 23.430 -3.160 -25.021 1.00 63.84 386 ARG A C 1
ATOM 2964 O O . ARG A 1 386 ? 23.403 -2.127 -24.371 1.00 63.84 386 ARG A O 1
ATOM 2971 N N . ARG A 1 387 ? 23.193 -3.192 -26.333 1.00 65.75 387 ARG A N 1
ATOM 2972 C CA . ARG A 1 387 ? 22.987 -1.989 -27.150 1.00 65.75 387 ARG A CA 1
ATOM 2973 C C . ARG A 1 387 ? 21.570 -1.415 -27.089 1.00 65.75 387 ARG A C 1
ATOM 2975 O O . ARG A 1 387 ? 21.370 -0.342 -27.644 1.00 65.75 387 ARG A O 1
ATOM 2982 N N . HIS A 1 388 ? 20.607 -2.112 -26.485 1.00 87.38 388 HIS A N 1
ATOM 2983 C CA . HIS A 1 388 ? 19.212 -1.677 -26.468 1.00 87.38 388 HIS A CA 1
ATOM 2984 C C . HIS A 1 388 ? 18.606 -1.892 -25.081 1.00 87.38 388 HIS A C 1
ATOM 2986 O O . HIS A 1 388 ? 18.394 -3.031 -24.667 1.00 87.38 388 HIS A O 1
ATOM 2992 N N . ASN A 1 389 ? 18.386 -0.790 -24.369 1.00 90.81 389 ASN A N 1
ATOM 2993 C CA . ASN A 1 389 ? 17.583 -0.747 -23.155 1.00 90.81 389 ASN A CA 1
ATOM 2994 C C . ASN A 1 389 ? 16.214 -0.203 -23.535 1.00 90.81 389 ASN A C 1
ATOM 2996 O O . ASN A 1 389 ? 16.146 0.764 -24.296 1.00 90.81 389 ASN A O 1
ATOM 3000 N N . PHE A 1 390 ? 15.156 -0.762 -22.966 1.00 94.75 390 PHE A N 1
ATOM 3001 C CA . PHE A 1 390 ? 13.801 -0.307 -23.241 1.00 94.75 390 PHE A CA 1
ATOM 3002 C C . PHE A 1 390 ? 12.917 -0.351 -22.000 1.00 94.75 390 PHE A C 1
ATOM 3004 O O . PHE A 1 390 ? 13.198 -1.071 -21.035 1.00 94.75 390 PHE A O 1
ATOM 3011 N N . TYR A 1 391 ? 11.823 0.401 -22.053 1.00 96.62 391 TYR A N 1
ATOM 3012 C CA . TYR A 1 391 ? 10.772 0.392 -21.047 1.00 96.62 391 TYR A CA 1
ATOM 3013 C C . TYR A 1 391 ? 9.392 0.392 -21.700 1.00 96.62 391 TYR A C 1
ATOM 3015 O O . TYR A 1 391 ? 9.230 0.886 -22.811 1.00 96.62 391 TYR A O 1
ATOM 3023 N N . GLY A 1 392 ? 8.377 -0.113 -21.009 1.00 97.00 392 GLY A N 1
ATOM 3024 C CA . GLY A 1 392 ? 6.999 0.034 -21.462 1.00 97.00 392 GLY A CA 1
ATOM 3025 C C . GLY A 1 392 ? 5.989 -0.399 -20.415 1.00 97.00 392 GLY A C 1
ATOM 3026 O O . GLY A 1 392 ? 6.213 -1.366 -19.683 1.00 97.00 392 GLY A O 1
ATOM 3027 N N . PHE A 1 393 ? 4.860 0.304 -20.366 1.00 97.56 393 PHE A N 1
ATOM 3028 C CA . PHE A 1 393 ? 3.685 -0.173 -19.655 1.00 97.56 393 PHE A CA 1
ATOM 3029 C C . PHE A 1 393 ? 2.916 -1.118 -20.574 1.00 97.56 393 PHE A C 1
ATOM 3031 O O . PHE A 1 393 ? 2.617 -0.795 -21.720 1.00 97.56 393 PHE A O 1
ATOM 3038 N N . MET A 1 394 ? 2.605 -2.301 -20.073 1.00 96.00 394 MET A N 1
ATOM 3039 C CA . MET A 1 394 ? 1.844 -3.328 -20.761 1.00 96.00 394 MET A CA 1
ATOM 3040 C C . MET A 1 394 ? 0.503 -3.498 -20.061 1.00 96.00 394 MET A C 1
ATOM 3042 O O . MET A 1 394 ? 0.437 -3.568 -18.834 1.00 96.00 394 MET A O 1
ATOM 3046 N N . ARG A 1 395 ? -0.564 -3.618 -20.846 1.00 94.25 395 ARG A N 1
ATOM 3047 C CA . ARG A 1 395 ? -1.874 -4.050 -20.360 1.00 94.25 395 ARG A CA 1
ATOM 3048 C C . ARG A 1 395 ? -2.295 -5.264 -21.156 1.00 94.25 395 ARG A C 1
ATOM 3050 O O . ARG A 1 395 ? -2.361 -5.200 -22.383 1.00 94.25 395 ARG A O 1
ATOM 3057 N N . ALA A 1 396 ? -2.583 -6.353 -20.464 1.00 89.19 396 ALA A N 1
ATOM 3058 C CA . ALA A 1 396 ? -3.186 -7.503 -21.107 1.00 89.19 396 ALA A CA 1
ATOM 3059 C C . ALA A 1 396 ? -4.706 -7.315 -21.198 1.00 89.19 396 ALA A C 1
ATOM 3061 O O . ALA A 1 396 ? -5.337 -6.784 -20.275 1.00 89.19 396 ALA A O 1
ATOM 3062 N N . ARG A 1 397 ? -5.299 -7.722 -22.322 1.00 81.00 397 ARG A N 1
ATOM 3063 C CA . ARG A 1 397 ? -6.753 -7.731 -22.475 1.00 81.00 397 ARG A CA 1
ATOM 3064 C C . ARG A 1 397 ? -7.358 -8.784 -21.547 1.00 81.00 397 ARG A C 1
ATOM 3066 O O . ARG A 1 397 ? -6.811 -9.884 -21.453 1.00 81.00 397 ARG A O 1
ATOM 3073 N N . PRO A 1 398 ? -8.497 -8.492 -20.899 1.00 75.75 398 PRO A N 1
ATOM 3074 C CA . PRO A 1 398 ? -9.254 -9.518 -20.200 1.00 75.75 398 PRO A CA 1
ATOM 3075 C C . PRO A 1 398 ? -9.539 -10.692 -21.143 1.00 75.75 398 PRO A C 1
ATOM 3077 O O . PRO A 1 398 ? -9.996 -10.492 -22.269 1.00 75.75 398 PRO A O 1
ATOM 3080 N N . LEU A 1 399 ? -9.299 -11.921 -20.679 1.00 66.50 399 LEU A N 1
ATOM 3081 C CA . LEU A 1 399 ? -9.542 -13.136 -21.467 1.00 66.50 399 LEU A CA 1
ATOM 3082 C C . LEU A 1 399 ? -10.986 -13.200 -21.996 1.00 66.50 399 LEU A C 1
ATOM 3084 O O . LEU A 1 399 ? -11.229 -13.704 -23.087 1.00 66.50 399 LEU A O 1
ATOM 3088 N N . GLU A 1 400 ? -11.942 -12.652 -21.245 1.00 71.81 400 GLU A N 1
ATOM 3089 C CA . GLU A 1 400 ? -13.351 -12.577 -21.641 1.00 71.81 400 GLU A CA 1
ATOM 3090 C C . GLU A 1 400 ? -13.571 -11.780 -22.929 1.00 71.81 400 GLU A C 1
ATOM 3092 O O . GLU A 1 400 ? -14.409 -12.160 -23.746 1.00 71.81 400 GLU A O 1
ATOM 3097 N N . ASP A 1 401 ? -12.816 -10.702 -23.135 1.00 73.69 401 ASP A N 1
ATOM 3098 C CA . ASP A 1 401 ? -12.928 -9.885 -24.342 1.00 73.69 401 ASP A CA 1
ATOM 3099 C C . ASP A 1 401 ? -12.291 -10.605 -25.534 1.00 73.69 401 ASP A C 1
ATOM 3101 O O . ASP A 1 401 ? -12.866 -10.629 -26.619 1.00 73.69 401 ASP A O 1
ATOM 3105 N N . VAL A 1 402 ? -11.182 -11.315 -25.301 1.00 71.56 402 VAL A N 1
ATOM 3106 C CA . VAL A 1 402 ? -10.553 -12.181 -26.312 1.00 71.56 402 VAL A CA 1
ATOM 3107 C C . VAL A 1 402 ? -11.511 -13.291 -26.761 1.00 71.56 402 VAL A C 1
ATOM 3109 O O . VAL A 1 402 ? -11.627 -13.568 -27.954 1.00 71.56 402 VAL A O 1
ATOM 3112 N N . LEU A 1 403 ? -12.238 -13.914 -25.827 1.00 70.62 403 LEU A N 1
ATOM 3113 C CA . LEU A 1 403 ? -13.218 -14.959 -26.140 1.00 70.62 403 LEU A CA 1
ATOM 3114 C C . LEU A 1 403 ? -14.435 -14.411 -26.902 1.00 70.62 403 LEU A C 1
ATOM 3116 O O . LEU A 1 403 ? -14.924 -15.072 -27.822 1.00 70.62 403 LEU A O 1
ATOM 3120 N N . LYS A 1 404 ? -14.911 -13.204 -26.566 1.00 76.19 404 LYS A N 1
ATOM 3121 C CA . LYS A 1 404 ? -15.983 -12.531 -27.319 1.00 76.19 404 LYS A CA 1
ATOM 3122 C C . LYS A 1 404 ? -15.546 -12.241 -28.755 1.00 76.19 404 LYS A C 1
ATOM 3124 O O . LYS A 1 404 ? -16.288 -12.581 -29.676 1.00 76.19 404 LYS A O 1
ATOM 3129 N N . ASP A 1 405 ? -14.344 -11.705 -28.950 1.00 75.38 405 ASP A N 1
ATOM 3130 C CA . ASP A 1 405 ? -13.793 -11.408 -30.278 1.00 75.38 405 ASP A CA 1
ATOM 3131 C C . ASP A 1 405 ? -13.587 -12.688 -31.110 1.00 75.38 405 ASP A C 1
ATOM 3133 O O . ASP A 1 405 ? -13.941 -12.733 -32.292 1.00 75.38 405 ASP A O 1
ATOM 3137 N N . ALA A 1 406 ? -13.087 -13.766 -30.492 1.00 72.06 406 ALA A N 1
ATOM 3138 C CA . ALA A 1 406 ? -12.920 -15.063 -31.152 1.00 72.06 406 ALA A CA 1
ATOM 3139 C C . ALA A 1 406 ? -14.265 -15.637 -31.631 1.00 72.06 406 ALA A C 1
ATOM 3141 O O . ALA A 1 406 ? -14.388 -16.040 -32.787 1.00 72.06 406 ALA A O 1
ATOM 3142 N N . SER A 1 407 ? -15.299 -15.581 -30.783 1.00 73.00 407 SER A N 1
ATOM 3143 C CA . SER A 1 407 ? -16.645 -16.050 -31.138 1.00 73.00 407 SER A CA 1
ATOM 3144 C C . SER A 1 407 ? -17.295 -15.246 -32.272 1.00 73.00 407 SER A C 1
ATOM 3146 O O . SER A 1 407 ? -18.116 -15.780 -33.011 1.00 73.00 407 SER A O 1
ATOM 3148 N N . GLN A 1 408 ? -16.923 -13.972 -32.439 1.00 69.94 408 GLN A N 1
ATOM 3149 C CA . GLN A 1 408 ? -17.417 -13.136 -33.537 1.00 69.94 408 GLN A CA 1
ATOM 3150 C C . GLN A 1 408 ? -16.649 -13.383 -34.841 1.00 69.94 408 GLN A C 1
ATOM 3152 O O . GLN A 1 408 ? -17.253 -13.368 -35.912 1.00 69.94 408 GLN A O 1
ATOM 3157 N N . THR A 1 409 ? -15.346 -13.663 -34.754 1.00 69.94 409 THR A N 1
ATOM 3158 C CA . THR A 1 409 ? -14.480 -13.884 -35.925 1.00 69.94 409 THR A CA 1
ATOM 3159 C C . THR A 1 409 ? -14.743 -15.244 -36.589 1.00 69.94 409 THR A C 1
ATOM 3161 O O . THR A 1 409 ? -14.797 -15.329 -37.817 1.00 69.94 409 THR A O 1
ATOM 3164 N N . GLU A 1 410 ? -15.012 -16.298 -35.805 1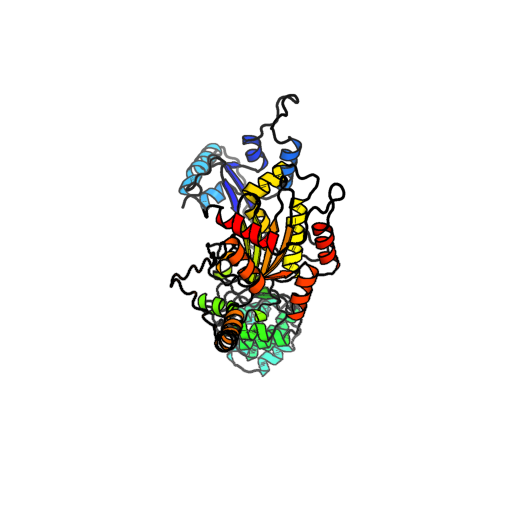.00 65.12 410 GLU A N 1
ATOM 3165 C CA . GLU A 1 410 ? -15.361 -17.628 -36.341 1.00 65.12 410 GLU A CA 1
ATOM 3166 C C . GLU A 1 410 ? -16.670 -17.621 -37.151 1.00 65.12 410 GLU A C 1
ATOM 3168 O O . GLU A 1 410 ? -16.819 -18.386 -38.104 1.00 65.12 410 GLU A O 1
ATOM 3173 N N . VAL A 1 411 ? -17.605 -16.719 -36.833 1.00 63.19 411 VAL A N 1
ATOM 3174 C CA . VAL A 1 411 ? -18.867 -16.581 -37.579 1.00 63.19 411 VAL A CA 1
ATOM 3175 C C . VAL A 1 411 ? -18.648 -15.907 -38.938 1.00 63.19 411 VAL A C 1
ATOM 3177 O O . VAL A 1 411 ? -19.368 -16.214 -39.886 1.00 63.19 411 VAL A O 1
ATOM 3180 N N . THR A 1 412 ? -17.647 -15.032 -39.069 1.00 58.53 412 THR A N 1
ATOM 3181 C CA . THR A 1 412 ? -17.327 -14.365 -40.342 1.00 58.53 412 THR A CA 1
ATOM 3182 C C . THR A 1 412 ? -16.466 -15.219 -41.275 1.00 58.53 412 THR A C 1
ATOM 3184 O O . THR A 1 412 ? -16.729 -15.236 -42.481 1.00 58.53 412 THR A O 1
ATOM 3187 N N . ASP A 1 413 ? -15.514 -15.995 -40.747 1.00 54.16 413 ASP A N 1
ATOM 3188 C CA . ASP A 1 413 ? -14.635 -16.840 -41.574 1.00 54.16 413 ASP A CA 1
ATOM 3189 C C . ASP A 1 413 ? -15.323 -18.126 -42.060 1.00 54.16 413 ASP A C 1
ATOM 3191 O O . ASP A 1 413 ? -15.059 -18.588 -43.173 1.00 54.16 413 ASP A O 1
ATOM 3195 N N . ALA A 1 414 ? -16.310 -18.648 -41.319 1.00 56.38 414 ALA A N 1
ATOM 3196 C CA . ALA A 1 414 ? -17.140 -19.765 -41.782 1.00 56.38 414 ALA A CA 1
ATOM 3197 C C . ALA A 1 414 ? -17.969 -19.437 -43.046 1.00 56.38 414 ALA A C 1
ATOM 3199 O O . ALA A 1 414 ? -18.419 -20.345 -43.743 1.00 56.38 414 ALA A O 1
ATOM 3200 N N . THR A 1 415 ? -18.153 -18.152 -43.373 1.00 55.03 415 THR A N 1
ATOM 3201 C CA . THR A 1 415 ? -18.823 -17.703 -44.607 1.00 55.03 415 THR A CA 1
ATOM 3202 C C . THR A 1 415 ? -17.880 -17.362 -45.763 1.00 55.03 415 THR A C 1
ATOM 3204 O O . THR A 1 415 ? -18.363 -17.189 -46.881 1.00 55.03 415 THR A O 1
ATOM 3207 N N . ALA A 1 416 ? -16.563 -17.283 -45.536 1.00 52.09 416 ALA A N 1
ATOM 3208 C CA . ALA A 1 416 ? -15.590 -16.879 -46.557 1.00 52.09 416 ALA A CA 1
ATOM 3209 C C . ALA A 1 416 ? -14.765 -18.046 -47.135 1.00 52.09 416 ALA A C 1
ATOM 3211 O O . ALA A 1 416 ? -14.251 -17.933 -48.248 1.00 52.09 416 ALA A O 1
ATOM 3212 N N . SER A 1 417 ? -14.701 -19.191 -46.452 1.00 51.50 417 SER A N 1
ATOM 3213 C CA . SER A 1 417 ? -13.979 -20.380 -46.927 1.00 51.50 417 SER A CA 1
ATOM 3214 C C . SER A 1 417 ? -14.847 -21.285 -47.814 1.00 51.50 417 SER A C 1
ATOM 3216 O O . SER A 1 417 ? -15.084 -22.450 -47.504 1.00 51.50 417 SER A O 1
ATOM 3218 N N . GLN A 1 418 ? -15.322 -20.765 -48.951 1.00 53.84 418 GLN A N 1
ATOM 3219 C CA . GLN A 1 418 ? -15.539 -21.607 -50.133 1.00 53.84 418 GLN A CA 1
ATOM 3220 C C . GLN A 1 418 ? -14.195 -21.712 -50.858 1.00 53.84 418 GLN A C 1
ATOM 3222 O O . GLN A 1 418 ? -13.924 -20.984 -51.811 1.00 53.84 418 GLN A O 1
ATOM 3227 N N . GLU A 1 419 ? -13.326 -22.595 -50.362 1.00 54.06 419 GLU A N 1
ATOM 3228 C CA . GLU A 1 419 ? -12.106 -22.979 -51.066 1.00 54.06 419 GLU A CA 1
ATOM 3229 C C . GLU A 1 419 ? -12.479 -23.615 -52.409 1.00 54.06 419 GLU A C 1
ATOM 3231 O O . GLU A 1 419 ? -13.035 -24.714 -52.490 1.00 54.06 419 GLU A O 1
ATOM 3236 N N . THR A 1 420 ? -12.160 -22.905 -53.487 1.00 52.94 420 THR A N 1
ATOM 3237 C CA . THR A 1 420 ? -11.976 -23.488 -54.810 1.00 52.94 420 THR A CA 1
ATOM 3238 C C . THR A 1 420 ? -10.767 -24.414 -54.739 1.00 52.94 420 THR A C 1
ATOM 3240 O O . THR A 1 420 ? -9.622 -23.975 -54.828 1.00 52.94 420 THR A O 1
ATOM 3243 N N . THR A 1 421 ? -11.030 -25.698 -54.522 1.00 50.00 421 THR A N 1
ATOM 3244 C CA . THR A 1 421 ? -10.052 -26.775 -54.670 1.00 50.00 421 THR A CA 1
ATOM 3245 C C . THR A 1 421 ? -9.764 -26.961 -56.158 1.00 50.00 421 THR A C 1
ATOM 3247 O O . THR A 1 421 ? -10.433 -27.727 -56.850 1.00 50.00 421 THR A O 1
ATOM 3250 N N . ASP A 1 422 ? -8.772 -26.233 -56.670 1.00 54.22 422 ASP A N 1
ATOM 3251 C CA . ASP A 1 422 ? -8.174 -26.547 -57.964 1.00 54.22 422 ASP A CA 1
ATOM 3252 C C . ASP A 1 422 ? -7.327 -27.818 -57.799 1.00 54.22 422 ASP A C 1
ATOM 3254 O O . ASP A 1 422 ? -6.201 -27.810 -57.303 1.00 54.22 422 ASP A O 1
ATOM 3258 N N . LEU A 1 423 ? -7.939 -28.948 -58.161 1.00 53.81 423 LEU A N 1
ATOM 3259 C CA . LEU A 1 423 ? -7.304 -30.258 -58.236 1.00 53.81 423 LEU A CA 1
ATOM 3260 C C . LEU A 1 423 ? -6.314 -30.276 -59.408 1.00 53.81 423 LEU A C 1
ATOM 3262 O O . LEU A 1 423 ? -6.721 -30.391 -60.565 1.00 53.81 423 LEU A O 1
ATOM 3266 N N . ASP A 1 424 ? -5.016 -30.222 -59.115 1.00 62.41 424 ASP A N 1
ATOM 3267 C CA . ASP A 1 424 ? -3.987 -30.549 -60.104 1.00 62.41 424 ASP A CA 1
ATOM 3268 C C . ASP A 1 424 ? -4.061 -32.037 -60.493 1.00 62.41 424 ASP A C 1
ATOM 3270 O O . ASP A 1 424 ? -4.308 -32.926 -59.669 1.00 62.41 424 ASP A O 1
ATOM 3274 N N . SER A 1 425 ? -3.813 -32.324 -61.773 1.00 65.44 425 SER A N 1
ATOM 3275 C CA . SER A 1 425 ? -4.037 -33.626 -62.423 1.00 65.44 425 SER A CA 1
ATOM 3276 C C . SER A 1 425 ? -3.197 -34.803 -61.898 1.00 65.44 425 SER A C 1
ATOM 3278 O O . SER A 1 425 ? -3.414 -35.932 -62.335 1.00 65.44 425 SER A O 1
ATOM 3280 N N . ASP A 1 426 ? -2.273 -34.567 -60.962 1.00 69.56 426 ASP A N 1
ATOM 3281 C CA . ASP A 1 426 ? -1.361 -35.577 -60.399 1.00 69.56 426 ASP A CA 1
ATOM 3282 C C . ASP A 1 426 ? -1.730 -36.055 -58.981 1.00 69.56 426 ASP A C 1
ATOM 3284 O O . ASP A 1 426 ? -1.029 -36.895 -58.410 1.00 69.56 426 ASP A O 1
ATOM 3288 N N . GLY A 1 427 ? -2.835 -35.572 -58.397 1.00 60.19 427 GLY A N 1
ATOM 3289 C CA . GLY A 1 427 ? -3.408 -36.143 -57.168 1.00 60.19 427 GLY A CA 1
ATOM 3290 C C . GLY A 1 427 ? -2.486 -36.133 -55.939 1.00 60.19 427 GLY A C 1
ATOM 3291 O O . GLY A 1 427 ? -2.683 -36.928 -55.018 1.00 60.19 427 GLY A O 1
ATOM 3292 N N . LYS A 1 428 ? -1.468 -35.266 -55.913 1.00 59.53 428 LYS A N 1
ATOM 3293 C CA . LYS A 1 428 ? -0.591 -35.059 -54.757 1.00 59.53 428 LYS A CA 1
ATOM 3294 C C . LYS A 1 428 ? -0.743 -33.638 -54.244 1.00 59.53 428 LYS A C 1
ATOM 3296 O O . LYS A 1 428 ? -0.145 -32.712 -54.780 1.00 59.53 428 LYS A O 1
ATOM 3301 N N . GLU A 1 429 ? -1.509 -33.491 -53.171 1.00 54.31 429 GLU A N 1
ATOM 3302 C CA . GLU A 1 429 ? -1.528 -32.273 -52.368 1.00 54.31 429 GLU A CA 1
ATOM 3303 C C . GLU A 1 429 ? -0.142 -32.061 -51.743 1.00 54.31 429 GLU A C 1
ATOM 3305 O O . GLU A 1 429 ? 0.236 -32.700 -50.760 1.00 54.31 429 GLU A O 1
ATOM 3310 N N . HIS A 1 430 ? 0.645 -31.158 -52.322 1.00 54.28 430 HIS A N 1
ATOM 3311 C CA . HIS A 1 430 ? 1.794 -30.565 -51.649 1.00 54.28 430 HIS A CA 1
ATOM 3312 C C . HIS A 1 430 ? 1.356 -29.260 -50.990 1.00 54.28 430 HIS A C 1
ATOM 3314 O O . HIS A 1 430 ? 1.719 -28.171 -51.424 1.00 54.28 430 HIS A O 1
ATOM 3320 N N . SER A 1 431 ? 0.574 -29.374 -49.914 1.00 62.06 431 SER A N 1
ATOM 3321 C CA . SER A 1 431 ? 0.392 -28.250 -49.000 1.00 62.06 431 SER A CA 1
ATOM 3322 C C . SER A 1 431 ? 1.678 -28.076 -48.191 1.00 62.06 431 SER A C 1
ATOM 3324 O O . SER A 1 431 ? 1.902 -28.732 -47.177 1.00 62.06 431 SER A O 1
ATOM 3326 N N . THR A 1 432 ? 2.575 -27.217 -48.676 1.00 65.19 432 THR A N 1
ATOM 3327 C CA . THR A 1 432 ? 3.731 -26.711 -47.923 1.00 65.19 432 THR A CA 1
ATOM 3328 C C . THR A 1 432 ? 3.338 -25.468 -47.126 1.00 65.19 432 THR A C 1
ATOM 3330 O O . THR A 1 432 ? 4.030 -24.451 -47.175 1.00 65.19 432 THR A O 1
ATOM 3333 N N . ALA A 1 433 ? 2.210 -25.514 -46.413 1.00 73.56 433 ALA A N 1
ATOM 3334 C CA . ALA A 1 433 ? 1.917 -24.516 -45.394 1.00 73.56 433 ALA A CA 1
ATOM 3335 C C . ALA A 1 433 ? 2.900 -24.742 -44.238 1.00 73.56 433 ALA A C 1
ATOM 3337 O O . ALA A 1 433 ? 2.711 -25.608 -43.386 1.00 73.56 433 ALA A O 1
ATOM 3338 N N . GLN A 1 434 ? 4.023 -24.029 -44.278 1.00 82.69 434 GLN A N 1
ATOM 3339 C CA . GLN A 1 434 ? 5.024 -24.072 -43.224 1.00 82.69 434 GLN A CA 1
ATOM 3340 C C . GLN A 1 434 ? 4.393 -23.496 -41.952 1.00 82.69 434 GLN A C 1
ATOM 3342 O O . GLN A 1 434 ? 3.961 -22.344 -41.950 1.00 82.69 434 GLN A O 1
ATOM 3347 N N . GLU A 1 435 ? 4.299 -24.306 -40.893 1.00 87.06 435 GLU A N 1
ATOM 3348 C CA . GLU A 1 435 ? 3.761 -23.844 -39.612 1.00 87.06 435 GLU A CA 1
ATOM 3349 C C . GLU A 1 435 ? 4.541 -22.604 -39.137 1.00 87.06 435 GLU A C 1
ATOM 3351 O O . GLU A 1 435 ? 5.780 -22.615 -39.169 1.00 87.06 435 GLU A O 1
ATOM 3356 N N . PRO A 1 436 ? 3.847 -21.534 -38.699 1.00 87.50 436 PRO A N 1
ATOM 3357 C CA . PRO A 1 436 ? 4.504 -20.329 -38.216 1.00 87.50 436 PRO A CA 1
ATOM 3358 C C . PRO A 1 436 ? 5.404 -20.677 -37.033 1.00 87.50 436 PRO A C 1
ATOM 3360 O O . PRO A 1 436 ? 5.024 -21.438 -36.138 1.00 87.50 436 PRO A O 1
ATOM 3363 N N . SER A 1 437 ? 6.603 -20.105 -37.010 1.00 90.06 437 SER A N 1
ATOM 3364 C CA . SER A 1 437 ? 7.574 -20.329 -35.945 1.00 90.06 437 SER A CA 1
ATOM 3365 C C . SER A 1 437 ? 7.005 -19.923 -34.573 1.00 90.06 437 SER A C 1
ATOM 3367 O O . SER A 1 437 ? 6.173 -19.015 -34.484 1.00 90.06 437 SER A O 1
ATOM 3369 N N . PRO A 1 438 ? 7.487 -20.504 -33.454 1.00 85.69 438 PRO A N 1
ATOM 3370 C CA . PRO A 1 438 ? 7.041 -20.111 -32.113 1.00 85.69 438 PRO A CA 1
ATOM 3371 C C . PRO A 1 438 ? 7.175 -18.606 -31.819 1.00 85.69 438 PRO A C 1
ATOM 3373 O O . PRO A 1 438 ? 6.413 -18.064 -31.019 1.00 85.69 438 PRO A O 1
ATOM 3376 N N . ARG A 1 439 ? 8.131 -17.923 -32.468 1.00 87.44 439 ARG A N 1
ATOM 3377 C CA . ARG A 1 439 ? 8.307 -16.465 -32.389 1.00 87.44 439 ARG A CA 1
ATOM 3378 C C . ARG A 1 439 ? 7.176 -15.725 -33.103 1.00 87.44 439 ARG A C 1
ATOM 3380 O O . ARG A 1 439 ? 6.641 -14.779 -32.539 1.00 87.44 439 ARG A O 1
ATOM 3387 N N . GLU A 1 440 ? 6.804 -16.150 -34.309 1.00 88.06 440 GLU A N 1
ATOM 3388 C CA . GLU A 1 440 ? 5.702 -15.550 -35.076 1.00 88.06 440 GLU A CA 1
ATOM 3389 C C . GLU A 1 440 ? 4.361 -15.761 -34.375 1.00 88.06 440 GLU A C 1
ATOM 3391 O O . GLU A 1 440 ? 3.584 -14.818 -34.251 1.00 88.06 440 GLU A O 1
ATOM 3396 N N . GLN A 1 441 ? 4.127 -16.955 -33.821 1.00 86.94 441 GLN A N 1
ATOM 3397 C CA . GLN A 1 441 ? 2.935 -17.233 -33.015 1.00 86.94 441 GLN A CA 1
ATOM 3398 C C . GLN A 1 441 ? 2.871 -16.341 -31.768 1.00 86.94 441 GLN A C 1
ATOM 3400 O O . GLN A 1 441 ? 1.816 -15.790 -31.451 1.00 86.94 441 GLN A O 1
ATOM 3405 N N . LEU A 1 442 ? 3.999 -16.163 -31.067 1.00 82.75 442 LEU A N 1
ATOM 3406 C CA . LEU A 1 442 ? 4.072 -15.281 -29.902 1.00 82.75 442 LEU A CA 1
ATOM 3407 C C . LEU A 1 442 ? 3.857 -13.815 -30.290 1.00 82.75 442 LEU A C 1
ATOM 3409 O O . LEU A 1 442 ? 3.089 -13.134 -29.625 1.00 82.75 442 LEU A O 1
ATOM 3413 N N . SER A 1 443 ? 4.470 -13.351 -31.379 1.00 86.50 443 SER A N 1
ATOM 3414 C CA . SER A 1 443 ? 4.282 -11.994 -31.904 1.00 86.50 443 SER A CA 1
ATOM 3415 C C . SER A 1 443 ? 2.819 -11.721 -32.259 1.00 86.50 443 SER A C 1
ATOM 3417 O O . SER A 1 443 ? 2.233 -10.747 -31.786 1.00 86.50 443 SER A O 1
ATOM 3419 N N . ALA A 1 444 ? 2.184 -12.640 -32.994 1.00 86.19 444 ALA A N 1
ATOM 3420 C CA . ALA A 1 444 ? 0.772 -12.547 -33.354 1.00 86.19 444 ALA A CA 1
ATOM 3421 C C . ALA A 1 444 ? -0.156 -12.58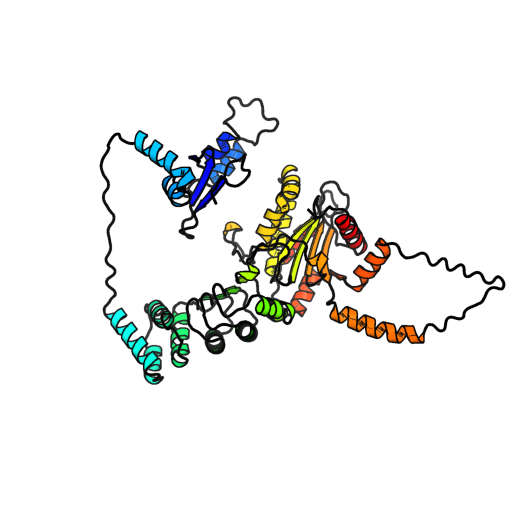4 -32.131 1.00 86.19 444 ALA A C 1
ATOM 3423 O O . ALA A 1 444 ? -1.230 -11.982 -32.143 1.00 86.19 444 ALA A O 1
ATOM 3424 N N . ARG A 1 445 ? 0.230 -13.295 -31.067 1.00 83.12 445 ARG A N 1
ATOM 3425 C CA . ARG A 1 445 ? -0.502 -13.298 -29.798 1.00 83.12 445 ARG A CA 1
ATOM 3426 C C . ARG A 1 445 ? -0.319 -11.982 -29.041 1.00 83.12 445 ARG A C 1
ATOM 3428 O O . ARG A 1 445 ? -1.306 -11.371 -28.658 1.00 83.12 445 ARG A O 1
ATOM 3435 N N . MET A 1 446 ? 0.915 -11.505 -28.880 1.00 83.81 446 MET A N 1
ATOM 3436 C CA . MET A 1 446 ? 1.204 -10.255 -28.167 1.00 83.81 446 MET A CA 1
ATOM 3437 C C . MET A 1 446 ? 0.564 -9.045 -28.848 1.00 83.81 446 MET A C 1
ATOM 3439 O O . MET A 1 446 ? -0.021 -8.221 -28.161 1.00 83.81 446 MET A O 1
ATOM 3443 N N . GLY A 1 447 ? 0.595 -8.963 -30.181 1.00 85.50 447 GLY A N 1
ATOM 3444 C CA . GLY A 1 447 ? -0.047 -7.867 -30.915 1.00 85.50 447 GLY A CA 1
ATOM 3445 C C . GLY A 1 447 ? -1.578 -7.848 -30.812 1.00 85.50 447 GLY A C 1
ATOM 3446 O O . GLY A 1 447 ? -2.187 -6.800 -31.013 1.00 85.50 447 GLY A O 1
ATOM 3447 N N . ARG A 1 448 ? -2.207 -8.988 -30.491 1.00 85.69 448 ARG A N 1
ATOM 3448 C CA . ARG A 1 448 ? -3.661 -9.084 -30.282 1.00 85.69 448 ARG A CA 1
ATOM 3449 C C . ARG A 1 448 ? -4.049 -8.852 -28.827 1.00 85.69 448 ARG A C 1
ATOM 3451 O O . ARG A 1 448 ? -4.965 -8.078 -28.562 1.00 85.69 448 ARG A O 1
ATOM 3458 N N . ASP A 1 449 ? -3.331 -9.482 -27.904 1.00 87.88 449 ASP A N 1
ATOM 3459 C CA . ASP A 1 449 ? -3.755 -9.603 -26.507 1.00 87.88 449 ASP A CA 1
ATOM 3460 C C . ASP A 1 449 ? -3.134 -8.541 -25.597 1.00 87.88 449 ASP A C 1
ATOM 3462 O O . ASP A 1 449 ? -3.608 -8.341 -24.481 1.00 87.88 449 ASP A O 1
ATOM 3466 N N . ILE A 1 450 ? -2.067 -7.868 -26.036 1.00 91.19 450 ILE A N 1
ATOM 3467 C CA . ILE A 1 450 ? -1.301 -6.948 -25.200 1.00 91.19 450 ILE A CA 1
ATOM 3468 C C . ILE A 1 450 ? -1.196 -5.587 -25.875 1.00 91.19 450 ILE A C 1
ATOM 3470 O O . ILE A 1 450 ? -0.807 -5.457 -27.034 1.00 91.19 450 ILE A O 1
ATOM 3474 N N . SER A 1 451 ? -1.518 -4.549 -25.114 1.00 94.38 451 SER A N 1
ATOM 3475 C CA . SER A 1 451 ? -1.305 -3.161 -25.509 1.00 94.38 451 SER A CA 1
ATOM 3476 C C . SER A 1 451 ? -0.090 -2.584 -24.788 1.00 94.38 451 SER A C 1
ATOM 3478 O O . SER A 1 451 ? 0.145 -2.894 -23.618 1.00 94.38 451 SER A O 1
ATOM 3480 N N . PHE A 1 452 ? 0.670 -1.752 -25.499 1.00 94.94 452 PHE A N 1
ATOM 3481 C CA . PHE A 1 452 ? 1.879 -1.089 -25.013 1.00 94.94 452 PHE A CA 1
ATOM 3482 C C . PHE A 1 452 ? 1.618 0.409 -24.894 1.00 94.94 452 PHE A C 1
ATOM 3484 O O . PHE A 1 452 ? 1.032 1.003 -25.799 1.00 94.94 452 PHE A O 1
ATOM 3491 N N . PHE A 1 453 ? 2.061 1.003 -23.794 1.00 97.44 453 PHE A N 1
ATOM 3492 C CA . PHE A 1 453 ? 1.825 2.401 -23.457 1.00 97.44 453 PHE A CA 1
ATOM 3493 C C . PHE A 1 453 ? 3.118 3.021 -22.939 1.00 97.44 453 PHE A C 1
ATOM 3495 O O . PHE A 1 453 ? 3.846 2.396 -22.158 1.00 97.44 453 PHE A O 1
ATOM 3502 N N . ASP A 1 454 ? 3.401 4.253 -23.358 1.00 97.31 454 ASP A N 1
ATOM 3503 C CA . ASP A 1 454 ? 4.384 5.075 -22.660 1.00 97.31 454 ASP A CA 1
ATOM 3504 C C . ASP A 1 454 ? 3.810 5.562 -21.313 1.00 97.31 454 ASP A C 1
ATOM 3506 O O . ASP A 1 454 ? 2.696 5.199 -20.920 1.00 97.31 454 ASP A O 1
ATOM 3510 N N . LEU A 1 455 ? 4.574 6.365 -20.567 1.00 97.81 455 LEU A N 1
ATOM 3511 C CA . LEU A 1 455 ? 4.117 6.872 -19.272 1.00 97.81 455 LEU A CA 1
ATOM 3512 C C . LEU A 1 455 ? 2.849 7.734 -19.387 1.00 97.81 455 LEU A C 1
ATOM 3514 O O . LEU A 1 455 ? 1.953 7.619 -18.552 1.00 97.81 455 LEU A O 1
ATOM 3518 N N . ARG A 1 456 ? 2.743 8.592 -20.405 1.00 98.12 456 ARG A N 1
ATOM 3519 C CA . ARG A 1 456 ? 1.610 9.517 -20.556 1.00 98.12 456 ARG A CA 1
ATOM 3520 C C . ARG A 1 456 ? 0.363 8.788 -21.034 1.00 98.12 456 ARG A C 1
ATOM 3522 O O . ARG A 1 456 ? -0.725 9.049 -20.527 1.00 98.12 456 ARG A O 1
ATOM 3529 N N . ASP A 1 457 ? 0.520 7.840 -21.945 1.00 98.12 457 ASP A N 1
ATOM 3530 C CA . ASP A 1 457 ? -0.546 6.962 -22.402 1.00 98.12 457 ASP A CA 1
ATOM 3531 C C . ASP A 1 457 ? -1.067 6.074 -21.260 1.00 98.12 457 ASP A C 1
ATOM 3533 O O . ASP A 1 457 ? -2.280 5.945 -21.095 1.00 98.12 457 ASP A O 1
ATOM 3537 N N . PHE A 1 458 ? -0.175 5.524 -20.426 1.00 97.88 458 PHE A N 1
ATOM 3538 C CA . PHE A 1 458 ? -0.544 4.795 -19.209 1.00 97.88 458 PHE A CA 1
ATOM 3539 C C . PHE A 1 458 ? -1.386 5.666 -18.272 1.00 97.88 458 PHE A C 1
ATOM 3541 O O . PHE A 1 458 ? -2.477 5.265 -17.869 1.00 97.88 458 PHE A O 1
ATOM 3548 N N . LEU A 1 459 ? -0.916 6.877 -17.958 1.00 98.25 459 LEU A N 1
ATOM 3549 C CA . LEU A 1 459 ? -1.621 7.791 -17.059 1.00 98.25 459 LEU A CA 1
ATOM 3550 C C . LEU A 1 459 ? -2.970 8.246 -17.626 1.00 98.25 459 LEU A C 1
ATOM 3552 O O . LEU A 1 459 ? -3.935 8.315 -16.871 1.00 98.25 459 LEU A O 1
ATOM 3556 N N . ARG A 1 460 ? -3.073 8.471 -18.941 1.00 98.25 460 ARG A N 1
ATOM 3557 C CA . ARG A 1 460 ? -4.351 8.779 -19.602 1.00 98.25 460 ARG A CA 1
ATOM 3558 C C . ARG A 1 460 ? -5.369 7.659 -19.388 1.00 98.25 460 ARG A C 1
ATOM 3560 O O . ARG A 1 460 ? -6.497 7.925 -18.991 1.00 98.25 460 ARG A O 1
ATOM 3567 N N . VAL A 1 461 ? -4.965 6.402 -19.578 1.00 96.94 461 VAL A N 1
ATOM 3568 C CA . VAL A 1 461 ? -5.853 5.255 -19.330 1.00 96.94 461 VAL A CA 1
ATOM 3569 C C . VAL A 1 461 ? -6.223 5.147 -17.844 1.00 96.94 461 VAL A C 1
ATOM 3571 O O . VAL A 1 461 ? -7.367 4.845 -17.512 1.00 96.94 461 VAL A O 1
ATOM 3574 N N . MET A 1 462 ? -5.290 5.431 -16.930 1.00 97.06 462 MET A N 1
ATOM 3575 C CA . MET A 1 462 ? -5.581 5.455 -15.489 1.00 97.06 462 MET A CA 1
ATOM 3576 C C . MET A 1 462 ? -6.605 6.536 -15.117 1.00 97.06 462 MET A C 1
ATOM 3578 O O . MET A 1 462 ? -7.478 6.296 -14.279 1.00 97.06 462 MET A O 1
ATOM 3582 N N . GLU A 1 463 ? -6.529 7.706 -15.748 1.00 97.12 463 GLU A N 1
ATOM 3583 C CA . GLU A 1 463 ? -7.508 8.784 -15.591 1.00 97.12 463 GLU A CA 1
ATOM 3584 C C . GLU A 1 463 ? -8.890 8.375 -16.114 1.00 97.12 463 GLU A C 1
ATOM 3586 O O . GLU A 1 463 ? -9.889 8.579 -15.423 1.00 97.12 463 GLU A O 1
ATOM 3591 N N . GLU A 1 464 ? -8.954 7.733 -17.285 1.00 96.44 464 GLU A N 1
ATOM 3592 C CA . GLU A 1 464 ? -10.195 7.201 -17.868 1.00 96.44 464 GLU A CA 1
ATOM 3593 C C . GLU A 1 464 ? -10.856 6.147 -16.960 1.00 96.44 464 GLU A C 1
ATOM 3595 O O . GLU A 1 464 ? -12.082 6.091 -16.846 1.00 96.44 464 GLU A O 1
ATOM 3600 N N . GLU A 1 465 ? -10.061 5.354 -16.234 1.00 94.44 465 GLU A N 1
ATOM 3601 C CA . GLU A 1 465 ? -10.550 4.433 -15.196 1.00 94.44 465 GLU A CA 1
ATOM 3602 C C . GLU A 1 465 ? -11.051 5.157 -13.928 1.00 94.44 465 GLU A C 1
ATOM 3604 O O . GLU A 1 465 ? -11.680 4.556 -13.046 1.00 94.44 465 GLU A O 1
ATOM 3609 N N . GLY A 1 466 ? -10.820 6.465 -13.821 1.00 95.12 466 GLY A N 1
ATOM 3610 C CA . GLY A 1 466 ? -11.180 7.309 -12.687 1.00 95.12 466 GLY A CA 1
ATOM 3611 C C . GLY A 1 466 ? -10.249 7.134 -11.491 1.00 95.12 466 GLY A C 1
ATOM 3612 O O . GLY A 1 466 ? -10.717 7.187 -10.349 1.00 95.12 466 GLY A O 1
ATOM 3613 N N . ARG A 1 467 ? -8.966 6.854 -11.744 1.00 95.69 467 ARG A N 1
ATOM 3614 C CA . ARG A 1 467 ? -7.918 6.819 -10.718 1.00 95.69 467 ARG A CA 1
ATOM 3615 C C . ARG A 1 467 ? -7.343 8.210 -10.502 1.00 95.69 467 ARG A C 1
ATOM 3617 O O . ARG A 1 467 ? -7.315 9.040 -11.406 1.00 95.69 467 ARG A O 1
ATOM 3624 N N . THR A 1 468 ? -6.850 8.450 -9.294 1.00 94.38 468 THR A N 1
ATOM 3625 C CA . THR A 1 468 ? -6.176 9.712 -8.969 1.00 94.38 468 THR A CA 1
ATOM 3626 C C . THR A 1 468 ? -4.780 9.738 -9.595 1.00 94.38 468 THR A C 1
ATOM 3628 O O . THR A 1 468 ? -3.992 8.810 -9.397 1.00 94.38 468 THR A O 1
ATOM 3631 N N . LEU A 1 469 ? -4.483 10.791 -10.358 1.00 96.81 469 LEU A N 1
ATOM 3632 C CA . LEU A 1 469 ? -3.197 10.967 -11.028 1.00 96.81 469 LEU A CA 1
ATOM 3633 C C . LEU A 1 469 ? -2.100 11.470 -10.068 1.00 96.81 469 LEU A C 1
ATOM 3635 O O . LEU A 1 469 ? -2.413 12.129 -9.072 1.00 96.81 469 LEU A O 1
ATOM 3639 N N . PRO A 1 470 ? -0.814 11.181 -10.357 1.00 96.06 470 PRO A N 1
ATOM 3640 C CA . PRO A 1 470 ? 0.307 11.806 -9.661 1.00 96.06 470 PRO A CA 1
ATOM 3641 C C . PRO A 1 470 ? 0.371 13.313 -9.950 1.00 96.06 470 PRO A C 1
ATOM 3643 O O . PRO A 1 470 ? -0.266 13.811 -10.878 1.00 96.06 470 PRO A O 1
ATOM 3646 N N . SER A 1 471 ? 1.185 14.047 -9.187 1.00 95.94 471 SER A N 1
ATOM 3647 C CA . SER A 1 471 ? 1.505 15.435 -9.533 1.00 95.94 471 SER A CA 1
ATOM 3648 C C . SER A 1 471 ? 2.322 15.503 -10.828 1.00 95.94 471 SER A C 1
ATOM 3650 O O . SER A 1 471 ? 3.152 14.635 -11.094 1.00 95.94 471 SER A O 1
ATOM 3652 N N . GLU A 1 472 ? 2.141 16.570 -11.610 1.00 96.81 472 GLU A N 1
ATOM 3653 C CA . GLU A 1 472 ? 2.924 16.791 -12.836 1.00 96.81 472 GLU A CA 1
ATOM 3654 C C . GLU A 1 472 ? 4.433 16.838 -12.580 1.00 96.81 472 GLU A C 1
ATOM 3656 O O . GLU A 1 472 ? 5.202 16.350 -13.402 1.00 96.81 472 GLU A O 1
ATOM 3661 N N . ASP A 1 473 ? 4.863 17.347 -11.423 1.00 96.12 473 ASP A N 1
ATOM 3662 C CA . ASP A 1 473 ? 6.277 17.346 -11.040 1.00 96.12 473 ASP A CA 1
ATOM 3663 C C . ASP A 1 473 ? 6.824 15.918 -10.898 1.00 96.12 473 ASP A C 1
ATOM 3665 O O . ASP A 1 473 ? 7.901 15.627 -11.410 1.00 96.12 473 ASP A O 1
ATOM 3669 N N . ALA A 1 474 ? 6.063 15.010 -10.273 1.00 96.19 474 ALA A N 1
ATOM 3670 C CA . ALA A 1 474 ? 6.462 13.610 -10.126 1.00 96.19 474 ALA A CA 1
ATOM 3671 C C . ALA A 1 474 ? 6.464 12.870 -11.473 1.00 96.19 474 ALA A C 1
ATOM 3673 O O . ALA A 1 474 ? 7.332 12.033 -11.722 1.00 96.19 474 ALA A O 1
ATOM 3674 N N . ILE A 1 475 ? 5.510 13.189 -12.357 1.00 97.81 475 ILE A N 1
ATOM 3675 C CA . ILE A 1 475 ? 5.469 12.634 -13.715 1.00 97.81 475 ILE A CA 1
ATOM 3676 C C . ILE A 1 475 ? 6.700 13.095 -14.493 1.00 97.81 475 ILE A C 1
ATOM 3678 O O . ILE A 1 475 ? 7.419 12.266 -15.044 1.00 97.81 475 ILE A O 1
ATOM 3682 N N . LYS A 1 476 ? 6.977 14.401 -14.488 1.00 97.38 476 LYS A N 1
ATOM 3683 C CA . LYS A 1 476 ? 8.123 14.986 -15.181 1.00 97.38 476 LYS A CA 1
ATOM 3684 C C . LYS A 1 476 ? 9.447 14.436 -14.658 1.00 97.38 476 LYS A C 1
ATOM 3686 O O . LYS A 1 476 ? 10.326 14.127 -15.450 1.00 97.38 476 LYS A O 1
ATOM 3691 N N . GLU A 1 477 ? 9.577 14.263 -13.345 1.00 96.44 477 GLU A N 1
ATOM 3692 C CA . GLU A 1 477 ? 10.756 13.651 -12.728 1.00 96.44 477 GLU A CA 1
ATOM 3693 C C . GLU A 1 477 ? 11.017 12.242 -13.280 1.00 96.44 477 GLU A C 1
ATOM 3695 O O . GLU A 1 477 ? 12.156 11.922 -13.619 1.00 96.44 477 GLU A O 1
ATOM 3700 N N . LEU A 1 478 ? 9.971 11.419 -13.432 1.00 97.00 478 LEU A N 1
ATOM 3701 C CA . LEU A 1 478 ? 10.090 10.096 -14.044 1.00 97.00 478 LEU A CA 1
ATOM 3702 C C . LEU A 1 478 ? 10.373 10.167 -15.554 1.00 97.00 478 LEU A C 1
ATOM 3704 O O . LEU A 1 478 ? 11.127 9.345 -16.067 1.00 97.00 478 LEU A O 1
ATOM 3708 N N . GLU A 1 479 ? 9.801 11.128 -16.281 1.00 97.25 479 GLU A N 1
ATOM 3709 C CA . GLU A 1 479 ? 10.077 11.323 -17.713 1.00 97.25 479 GLU A CA 1
ATOM 3710 C C . GLU A 1 479 ? 11.519 11.754 -17.976 1.00 97.25 479 GLU A C 1
ATOM 3712 O O . GLU A 1 479 ? 12.162 11.198 -18.863 1.00 97.25 479 GLU A O 1
ATOM 3717 N N . ASP A 1 480 ? 12.028 12.724 -17.215 1.00 95.88 480 ASP A N 1
ATOM 3718 C CA . ASP A 1 480 ? 13.407 13.219 -17.311 1.00 95.88 480 ASP A CA 1
ATOM 3719 C C . ASP A 1 480 ? 14.394 12.082 -17.037 1.00 95.88 480 ASP A C 1
ATOM 3721 O O . ASP A 1 480 ? 15.414 11.934 -17.711 1.00 95.88 480 ASP A O 1
ATOM 3725 N N . LEU A 1 481 ? 14.032 11.232 -16.078 1.00 94.56 481 LEU A N 1
ATOM 3726 C CA . LEU A 1 481 ? 14.671 9.960 -15.833 1.00 94.56 481 LEU A CA 1
ATOM 3727 C C . LEU A 1 481 ? 14.614 9.084 -17.114 1.00 94.56 481 LEU A C 1
ATOM 3729 O O . LEU A 1 481 ? 15.654 8.849 -17.735 1.00 94.56 481 LEU A O 1
ATOM 3733 N N . LEU A 1 482 ? 13.443 8.605 -17.538 1.00 93.88 482 LEU A N 1
ATOM 3734 C CA . LEU A 1 482 ? 13.269 7.683 -18.679 1.00 93.88 482 LEU A CA 1
ATOM 3735 C C . LEU A 1 482 ? 13.903 8.168 -19.992 1.00 93.88 482 LEU A C 1
ATOM 3737 O O . LEU A 1 482 ? 14.344 7.346 -20.799 1.00 93.88 482 LEU A O 1
ATOM 3741 N N . HIS A 1 483 ? 13.983 9.482 -20.190 1.00 92.88 483 HIS A N 1
ATOM 3742 C CA . HIS A 1 483 ? 14.560 10.119 -21.371 1.00 92.88 483 HIS A CA 1
ATOM 3743 C C . HIS A 1 483 ? 15.989 10.628 -21.181 1.00 92.88 483 HIS A C 1
ATOM 3745 O O . HIS A 1 483 ? 16.514 11.264 -22.097 1.00 92.88 483 HIS A O 1
ATOM 3751 N N . SER A 1 484 ? 16.623 10.344 -20.042 1.00 90.56 484 SER A N 1
ATOM 3752 C CA . SER A 1 484 ? 18.011 10.730 -19.795 1.00 90.56 484 SER A CA 1
ATOM 3753 C C . SER A 1 484 ? 18.925 10.238 -20.920 1.00 90.56 484 SER A C 1
ATOM 3755 O O . SER A 1 484 ? 18.799 9.117 -21.426 1.00 90.56 484 SER A O 1
ATOM 3757 N N . GLU A 1 485 ? 19.827 11.112 -21.357 1.00 88.31 485 GLU A N 1
ATOM 3758 C CA . GLU A 1 485 ? 20.775 10.827 -22.429 1.00 88.31 485 GLU A CA 1
ATOM 3759 C C . GLU A 1 485 ? 22.175 10.609 -21.855 1.00 88.31 485 GLU A C 1
ATOM 3761 O O . GLU A 1 485 ? 22.612 11.319 -20.954 1.00 88.31 485 GLU A O 1
ATOM 3766 N N . GLU A 1 486 ? 22.890 9.641 -22.416 1.00 82.81 486 GLU A N 1
ATOM 3767 C CA . GLU A 1 486 ? 24.300 9.373 -22.154 1.00 82.81 486 GLU A CA 1
ATOM 3768 C C . GLU A 1 486 ? 25.018 9.336 -23.504 1.00 82.81 486 GLU A C 1
ATOM 3770 O O . GLU A 1 486 ? 24.575 8.663 -24.439 1.00 82.81 486 GLU A O 1
ATOM 3775 N N . ASP A 1 487 ? 26.073 10.139 -23.656 1.00 83.94 487 ASP A N 1
ATOM 3776 C CA . ASP A 1 487 ? 26.804 10.313 -24.921 1.00 83.94 487 ASP A CA 1
ATOM 3777 C C . ASP A 1 487 ? 25.916 10.697 -26.127 1.00 83.94 487 ASP A C 1
ATOM 3779 O O . ASP A 1 487 ? 26.146 10.277 -27.266 1.00 83.94 487 ASP A O 1
ATOM 3783 N N . GLY A 1 488 ? 24.870 11.498 -25.883 1.00 83.44 488 GLY A N 1
ATOM 3784 C CA . GLY A 1 488 ? 23.923 11.944 -26.914 1.00 83.44 488 GLY A CA 1
ATOM 3785 C C . GLY A 1 488 ? 23.003 10.835 -27.438 1.00 83.44 488 GLY A C 1
ATOM 3786 O O . GLY A 1 488 ? 22.434 10.961 -28.525 1.00 83.44 488 GLY A O 1
ATOM 3787 N N . LYS A 1 489 ? 22.877 9.727 -26.699 1.00 84.25 489 LYS A N 1
ATOM 3788 C CA . LYS A 1 489 ? 21.898 8.667 -26.948 1.00 84.25 489 LYS A CA 1
ATOM 3789 C C . LYS A 1 489 ? 21.008 8.508 -25.730 1.00 84.25 489 LYS A C 1
ATOM 3791 O O . LYS A 1 489 ? 21.489 8.498 -24.603 1.00 84.25 489 LYS A O 1
ATOM 3796 N N . ARG A 1 490 ? 19.711 8.315 -25.957 1.00 85.12 490 ARG A N 1
ATOM 3797 C CA . ARG A 1 490 ? 18.780 7.972 -24.878 1.00 85.12 490 ARG A CA 1
ATOM 3798 C C . ARG A 1 490 ? 19.237 6.694 -24.185 1.00 85.12 490 ARG A C 1
ATOM 3800 O O . ARG A 1 490 ? 19.493 5.691 -24.855 1.00 85.12 490 ARG A O 1
ATOM 3807 N N . ARG A 1 491 ? 19.289 6.726 -22.853 1.00 86.88 491 ARG A N 1
ATOM 3808 C CA . ARG A 1 491 ? 19.610 5.562 -22.023 1.00 86.88 491 ARG A CA 1
ATOM 3809 C C . ARG A 1 491 ? 18.585 4.450 -22.175 1.00 86.88 491 ARG A C 1
ATOM 3811 O O . ARG A 1 491 ? 18.961 3.292 -22.024 1.00 86.88 491 ARG A O 1
ATOM 3818 N N . CYS A 1 492 ? 17.329 4.790 -22.466 1.00 91.62 492 CYS A N 1
ATOM 3819 C CA . CYS A 1 492 ? 16.218 3.859 -22.617 1.00 91.62 492 CYS A CA 1
ATOM 3820 C C . CYS A 1 492 ? 15.287 4.301 -23.760 1.00 91.62 492 CYS A C 1
ATOM 3822 O O . CYS A 1 492 ? 14.986 5.489 -23.904 1.00 91.62 492 CYS A O 1
ATOM 3824 N N . SER A 1 493 ? 14.841 3.362 -24.592 1.00 94.88 493 SER A N 1
ATOM 3825 C CA . SER A 1 493 ? 13.831 3.587 -25.631 1.00 94.88 493 SER A CA 1
ATOM 3826 C C . SER A 1 493 ? 12.460 3.063 -25.193 1.00 94.88 493 SER A C 1
ATOM 3828 O O . SER A 1 493 ? 12.340 2.256 -24.273 1.00 94.88 493 SER A O 1
ATOM 3830 N N . MET A 1 494 ? 11.400 3.532 -25.849 1.00 96.12 494 MET A N 1
ATOM 3831 C CA . MET A 1 494 ? 10.072 2.955 -25.657 1.00 96.12 494 MET A CA 1
ATOM 3832 C C . MET A 1 494 ? 10.035 1.547 -26.269 1.00 96.12 494 MET A C 1
ATOM 3834 O O . MET A 1 494 ? 10.484 1.350 -27.398 1.00 96.12 494 MET A O 1
ATOM 3838 N N . MET A 1 495 ? 9.488 0.589 -25.526 1.00 95.50 495 MET A N 1
ATOM 3839 C CA . MET A 1 495 ? 9.350 -0.807 -25.923 1.00 95.50 495 MET A CA 1
ATOM 3840 C C . MET A 1 495 ? 8.484 -0.930 -27.176 1.00 95.50 495 MET A C 1
ATOM 3842 O O . MET A 1 495 ? 7.342 -0.470 -27.214 1.00 95.50 495 MET A O 1
ATOM 3846 N N . THR A 1 496 ? 9.010 -1.628 -28.178 1.00 94.25 496 THR A N 1
ATOM 3847 C CA . THR A 1 496 ? 8.251 -2.057 -29.353 1.00 94.25 496 THR A CA 1
ATOM 3848 C C . THR A 1 496 ? 7.667 -3.458 -29.158 1.00 94.25 496 THR A C 1
ATOM 3850 O O . THR A 1 496 ? 8.058 -4.208 -28.262 1.00 94.25 496 THR A O 1
ATOM 3853 N N . THR A 1 497 ? 6.747 -3.866 -30.036 1.00 91.50 497 THR A N 1
ATOM 3854 C CA . THR A 1 497 ? 6.249 -5.252 -30.053 1.00 91.50 497 THR A CA 1
ATOM 3855 C C . THR A 1 497 ? 7.377 -6.262 -30.281 1.00 91.50 497 THR A C 1
ATOM 3857 O O . THR A 1 497 ? 7.346 -7.345 -29.704 1.00 91.50 497 THR A O 1
ATOM 3860 N N . GLU A 1 498 ? 8.387 -5.915 -31.084 1.00 92.25 498 GLU A N 1
ATOM 3861 C CA . GLU A 1 498 ? 9.546 -6.781 -31.312 1.00 92.25 498 GLU A CA 1
ATOM 3862 C C . GLU A 1 498 ? 10.401 -6.923 -30.048 1.00 92.25 498 GLU A C 1
ATOM 3864 O O . GLU A 1 498 ? 10.713 -8.051 -29.667 1.00 92.25 498 GLU A O 1
ATOM 3869 N N . ASP A 1 499 ? 10.671 -5.815 -29.344 1.00 93.56 499 ASP A N 1
ATOM 3870 C CA . ASP A 1 499 ? 11.373 -5.837 -28.051 1.00 93.56 499 ASP A CA 1
ATOM 3871 C C . ASP A 1 499 ? 10.648 -6.729 -27.043 1.00 93.56 499 ASP A C 1
ATOM 3873 O O . ASP A 1 499 ? 11.267 -7.528 -26.341 1.00 93.56 499 ASP A O 1
ATOM 3877 N N . ALA A 1 500 ? 9.318 -6.633 -26.997 1.00 91.56 500 ALA A N 1
ATOM 3878 C CA . ALA A 1 500 ? 8.502 -7.457 -26.125 1.00 91.56 500 ALA A CA 1
ATOM 3879 C C . ALA A 1 500 ? 8.609 -8.946 -26.508 1.00 91.56 500 ALA A C 1
ATOM 3881 O O . ALA A 1 500 ? 8.861 -9.793 -25.655 1.00 91.56 500 ALA A O 1
ATOM 3882 N N . VAL A 1 501 ? 8.505 -9.297 -27.791 1.00 90.94 501 VAL A N 1
ATOM 3883 C CA . VAL A 1 501 ? 8.691 -10.688 -28.244 1.00 90.94 501 VAL A CA 1
ATOM 3884 C C . VAL A 1 501 ? 10.081 -11.207 -27.870 1.00 90.94 501 VAL A C 1
ATOM 3886 O O . VAL A 1 501 ? 10.202 -12.318 -27.347 1.00 90.94 501 VAL A O 1
ATOM 3889 N N . ASP A 1 502 ? 11.125 -10.408 -28.086 1.00 90.38 502 ASP A N 1
ATOM 3890 C CA . ASP A 1 502 ? 12.500 -10.746 -27.718 1.00 90.38 502 ASP A CA 1
ATOM 3891 C C . ASP A 1 502 ? 12.666 -10.961 -26.215 1.00 90.38 502 ASP A C 1
ATOM 3893 O O . ASP A 1 502 ? 13.265 -11.957 -25.795 1.00 90.38 502 ASP A O 1
ATOM 3897 N N . PHE A 1 503 ? 12.083 -10.080 -25.408 1.00 90.00 503 PHE A N 1
ATOM 3898 C CA . PHE A 1 503 ? 12.080 -10.166 -23.954 1.00 90.00 503 PHE A CA 1
ATOM 3899 C C . PHE A 1 503 ? 11.460 -11.481 -23.467 1.00 90.00 503 PHE A C 1
ATOM 3901 O O . PHE A 1 503 ? 12.088 -12.234 -22.719 1.00 90.00 503 PHE A O 1
ATOM 3908 N N . PHE A 1 504 ? 10.264 -11.825 -23.949 1.00 87.44 504 PHE A N 1
ATOM 3909 C CA . PHE A 1 504 ? 9.565 -13.046 -23.539 1.00 87.44 504 PHE A CA 1
ATOM 3910 C C . PHE A 1 504 ? 10.249 -14.322 -24.053 1.00 87.44 504 PHE A C 1
ATOM 3912 O O . PHE A 1 504 ? 10.293 -15.334 -23.346 1.00 87.44 504 PHE A O 1
ATOM 3919 N N . VAL A 1 505 ? 10.828 -14.296 -25.259 1.00 87.75 505 VAL A N 1
ATOM 3920 C CA . VAL A 1 505 ? 11.631 -15.416 -25.780 1.00 87.75 505 VAL A CA 1
ATOM 3921 C C . VAL A 1 505 ? 12.899 -15.610 -24.949 1.00 87.75 505 VAL A C 1
ATOM 3923 O O . VAL A 1 505 ? 13.274 -16.752 -24.675 1.00 87.75 505 VAL A O 1
ATOM 3926 N N . ALA A 1 506 ? 13.560 -14.523 -24.543 1.00 85.81 506 ALA A N 1
ATOM 3927 C CA . ALA A 1 506 ? 14.737 -14.583 -23.685 1.00 85.81 506 ALA A CA 1
ATOM 3928 C C . ALA A 1 506 ? 14.391 -15.165 -22.308 1.00 85.81 506 ALA A C 1
ATOM 3930 O O . ALA A 1 506 ? 15.090 -16.060 -21.838 1.00 85.81 506 ALA A O 1
ATOM 3931 N N . ILE A 1 507 ? 13.275 -14.736 -21.716 1.00 84.44 507 ILE A N 1
ATOM 3932 C CA . ILE A 1 507 ? 12.799 -15.224 -20.417 1.00 84.44 507 ILE A CA 1
ATOM 3933 C C . ILE A 1 507 ? 12.524 -16.725 -20.422 1.00 84.44 507 ILE A C 1
ATOM 3935 O O . ILE A 1 507 ? 12.915 -17.409 -19.483 1.00 84.44 507 ILE A O 1
ATOM 3939 N N . ARG A 1 508 ? 11.916 -17.271 -21.482 1.00 81.38 508 ARG A N 1
ATOM 3940 C CA . ARG A 1 508 ? 11.654 -18.721 -21.583 1.00 81.38 508 ARG A CA 1
ATOM 3941 C C . ARG A 1 508 ? 12.919 -19.581 -21.538 1.00 81.38 508 ARG A C 1
ATOM 3943 O O . ARG A 1 508 ? 12.824 -20.784 -21.314 1.00 81.38 508 ARG A O 1
ATOM 3950 N N . LYS A 1 509 ? 14.090 -18.990 -21.789 1.00 81.44 509 LYS A N 1
ATOM 3951 C CA . LYS A 1 509 ? 15.388 -19.672 -21.710 1.00 81.44 509 LYS A CA 1
ATOM 3952 C C . LYS A 1 509 ? 16.017 -19.588 -20.320 1.00 81.44 509 LYS A C 1
ATOM 3954 O O . LYS A 1 509 ? 16.989 -20.298 -20.071 1.00 81.44 509 LYS A O 1
ATOM 3959 N N . ILE A 1 510 ? 15.506 -18.727 -19.440 1.00 75.19 510 ILE A N 1
ATOM 3960 C CA . ILE A 1 510 ? 15.985 -18.605 -18.065 1.00 75.19 510 ILE A CA 1
ATOM 3961 C C . ILE A 1 510 ? 15.393 -19.781 -17.277 1.00 75.19 510 ILE A C 1
ATOM 3963 O O . ILE A 1 510 ? 14.171 -19.929 -17.251 1.00 75.19 510 ILE A O 1
ATOM 3967 N N . PRO A 1 511 ? 16.219 -20.640 -16.651 1.00 64.88 511 PRO A N 1
ATOM 3968 C CA . PRO A 1 511 ? 15.712 -21.713 -15.809 1.00 64.88 511 PRO A CA 1
ATOM 3969 C C . PRO A 1 511 ? 14.868 -21.112 -14.683 1.00 64.88 511 PRO A C 1
ATOM 3971 O O . PRO A 1 511 ? 15.362 -20.280 -13.921 1.00 64.88 511 PRO A O 1
ATOM 3974 N N . THR A 1 512 ? 13.608 -21.528 -14.572 1.00 59.25 512 THR A N 1
ATOM 3975 C CA . THR A 1 512 ? 12.802 -21.265 -13.377 1.00 59.25 512 THR A CA 1
ATOM 3976 C C . THR A 1 512 ? 13.463 -22.007 -12.220 1.00 59.25 512 THR A C 1
ATOM 3978 O O . THR A 1 512 ? 13.518 -23.239 -12.254 1.00 59.25 512 THR A O 1
ATOM 3981 N N . ARG A 1 513 ? 14.052 -21.265 -11.279 1.00 49.75 513 ARG A N 1
ATOM 3982 C CA . ARG A 1 513 ? 14.630 -21.833 -10.057 1.00 49.75 513 ARG A CA 1
ATOM 3983 C C . ARG A 1 513 ? 13.549 -22.274 -9.089 1.00 49.75 513 ARG A C 1
ATOM 3985 O O . ARG A 1 513 ? 12.504 -21.589 -9.047 1.00 49.75 513 ARG A O 1
#

Sequence (513 aa):
MGCWDGDNNDGICVIDITNPADPSYCFVLDREPLSGEQYIRTYYPIPEDEGEVHGRISEDSVLKAVSGISGVKMVTLEVLAEAWPDEFRKALESRDAQKSRPKATDIPPDVESIVSSLTDISLSLAITHAVESGEDSELEQLTFLPLLGKASFIKSALRDRPAFPDAAVPLLVKALQELKETTAVDLSDFGLSSEQVVKIVFALGDGVDSLNLSFNPYITADGIRKILIAIPRLKRLVIMGCPCIEEGELFELLKSQPLLFKNMEALMHPAILDIRQPPVHPTTFTFVTAVTSLQGSSLAVFSPASVVQSLTDLIRVMWAEDANPRLAYTFDMYGGCAITAAFSGGARWPGQTWSERSVAAIPTLSPDFLRDLSGWAFVFQCHHSRRHNFYGFMRARPLEDVLKDASQTEVTDATASQETTDLDSDGKEHSTAQEPSPREQLSARMGRDISFFDLRDFLRVMEEEGRTLPSEDAIKELEDLLHSEEDGKRRCSMMTTEDAVDFFVAIRKIPTR

Secondary structure (DSSP, 8-state):
--TTSS--TT-EEEEE-SSTTS-EEEEEETTEEE-HHHHHHHHSPPPSSTT--SSSPPHHHHHHHHHHTTTSEEPPHHHHHHHSHHHHHHHHHHHHHHH-S------PPP-------HHHHHHHHHHHHHHHH--HHHHHHHHHS--TTTHHHHHHHHHT-SS--GGGHHHHHHHHHHTTTTSEEE-TT----HHHHHHHHHHH-TT--EEE-TT-TT--HHHHHHHHHH-TT--EEE-TT-TT--HHHHHHHHHH-GGGGTT-SEEE-TTTS---SS-SSPPSEEEEEESSSEEEEEESS--HHHHHHHHHHHHHHHH-TT--HHHHHHHHHHHHHHHHHHHTBPPPPTT--GGG--B----BS--THHHH--SEEEEEE--TTSS--EEEEEEEPPHHHHHHHHHHHHHHHTTT--------TT-------PPPPHHHHHHHHHHHHEEEE-HHHHHHHHHHTTPPPPPHHHHHHHHHHHT-EETTEESSEEPPHHHHHHHHHHHTTS---

Organism: Grifola frondosa (NCBI:txid5627)

Foldseek 3Di:
DAPPPDDCPLFDKDWACVPVVQIAIFTDDPLATHQLLRSVCVVVPDDPDPPDPDPDDDPVVSVVRNVVCPPRHHDHLVNVCVVHVVRRVVVVVVVVVVVPPDDDDDDDDDDDDPDDDPVLVVVLVQLVCCQVVVPLVSLVVLLPDPCVPVLVSSLVSQLPDLARDLSCLSVNLSSCVNVVCLAAPEPESHQDALVSLLVSNVSSPLNHQHYEHEQHAHQELVSLVSNLVSHVQHAYYHHENHPRYDLVSNQCCCVVPVLSQLNYLADHYPLQQDQDPPRPHDFAEKEWEPAPAIWMWTHSGHAQLLVLQLLLQLLCQVPVVPPDPVSVVVCVVPVNVSSQLSNQFGHDDVPDDSVRTDRRGRIHGDPCCVVQVAHKYWYWYAYPPDPATAIWIKHFADVVVVVVVVVVVVVVVVVVPPDPPPDDPPNDDPPPPPPDDPLVVVLVCCVPGMDIDDSVRVQVVSVVSVGDHHDPVSSVSSVCSQQPDDPNHGSYYYDDSNNVSVVVVVNVPRDDD

Radius of gyration: 30.15 Å; chains: 1; bounding box: 83×56×107 Å

pLDDT: mean 85.43, std 13.86, range [35.72, 98.62]